Protein AF-A0A9W4X1B1-F1 (afdb_monomer_lite)

Structure (mmCIF, N/CA/C/O backbone):
data_AF-A0A9W4X1B1-F1
#
_entry.id   AF-A0A9W4X1B1-F1
#
loop_
_atom_site.group_PDB
_atom_site.id
_atom_site.type_symbol
_atom_site.label_atom_id
_atom_site.label_alt_id
_atom_site.label_comp_id
_atom_site.label_asym_id
_atom_site.label_entity_id
_atom_site.label_seq_id
_atom_site.pdbx_PDB_ins_code
_atom_site.Cartn_x
_atom_site.Cartn_y
_atom_site.Cartn_z
_atom_site.occupancy
_atom_site.B_iso_or_equiv
_atom_site.auth_seq_id
_atom_site.auth_comp_id
_atom_site.auth_asym_id
_atom_site.auth_atom_id
_atom_site.pdbx_PDB_model_num
ATOM 1 N N . MET A 1 1 ? 5.875 -5.565 -53.664 1.00 72.62 1 MET A N 1
ATOM 2 C CA . MET A 1 1 ? 5.240 -4.827 -52.552 1.00 72.62 1 MET A CA 1
ATOM 3 C C . MET A 1 1 ? 5.966 -3.497 -52.429 1.00 72.62 1 MET A C 1
ATOM 5 O O . MET A 1 1 ? 7.187 -3.523 -52.483 1.00 72.62 1 MET A O 1
ATOM 9 N N . ILE A 1 2 ? 5.260 -2.368 -52.354 1.00 81.50 2 ILE A N 1
ATOM 10 C CA . ILE A 1 2 ? 5.869 -1.062 -52.045 1.00 81.50 2 ILE A CA 1
ATOM 11 C C . ILE A 1 2 ? 5.576 -0.807 -50.566 1.00 81.50 2 ILE A C 1
ATOM 13 O O . ILE A 1 2 ? 4.412 -0.842 -50.177 1.00 81.50 2 ILE A O 1
ATOM 17 N N . LEU A 1 3 ? 6.620 -0.634 -49.756 1.00 83.94 3 LEU A N 1
ATOM 18 C CA . LEU A 1 3 ? 6.541 -0.460 -48.304 1.00 83.94 3 LEU A CA 1
ATOM 19 C C . LEU A 1 3 ? 7.284 0.808 -47.881 1.00 83.94 3 LEU A C 1
ATOM 21 O O . LEU A 1 3 ? 8.159 1.292 -48.600 1.00 83.94 3 LEU A O 1
ATOM 25 N N . GLU A 1 4 ? 6.938 1.324 -46.705 1.00 87.19 4 GLU A N 1
ATOM 26 C CA . GLU A 1 4 ? 7.643 2.437 -46.072 1.00 87.19 4 GLU A CA 1
ATOM 27 C C . GLU A 1 4 ? 9.099 2.061 -45.746 1.00 87.19 4 GLU A C 1
ATOM 29 O O . GLU A 1 4 ? 9.393 0.944 -45.317 1.00 87.19 4 GLU A O 1
ATOM 34 N N . TYR A 1 5 ? 10.026 2.999 -45.958 1.00 89.62 5 TYR A N 1
ATOM 35 C CA . TYR A 1 5 ? 11.448 2.788 -45.697 1.00 89.62 5 TYR A CA 1
ATOM 36 C C . TYR A 1 5 ? 11.794 3.047 -44.223 1.00 89.62 5 TYR A C 1
ATOM 38 O O . TYR A 1 5 ? 11.669 4.168 -43.731 1.00 89.62 5 TYR A O 1
ATOM 46 N N . ALA A 1 6 ? 12.291 2.030 -43.518 1.00 92.94 6 ALA A N 1
ATOM 47 C CA . ALA A 1 6 ? 12.756 2.141 -42.136 1.00 92.94 6 ALA A CA 1
ATOM 48 C C . ALA A 1 6 ? 14.198 2.678 -42.065 1.00 92.94 6 ALA A C 1
ATOM 50 O O . ALA A 1 6 ? 15.159 1.957 -42.332 1.00 92.94 6 ALA A O 1
ATOM 51 N N . ASN A 1 7 ? 14.365 3.952 -41.696 1.00 91.75 7 ASN A N 1
ATOM 52 C CA . ASN A 1 7 ? 15.664 4.635 -41.745 1.00 91.75 7 ASN A CA 1
ATOM 53 C C . ASN A 1 7 ? 16.690 4.163 -40.698 1.00 91.75 7 ASN A C 1
ATOM 55 O O . ASN A 1 7 ? 17.876 4.446 -40.852 1.00 91.75 7 ASN A O 1
ATOM 59 N N . GLY A 1 8 ? 16.257 3.450 -39.658 1.00 91.38 8 GLY A N 1
ATOM 60 C CA . GLY A 1 8 ? 17.118 2.865 -38.632 1.00 91.38 8 GLY A CA 1
ATOM 61 C C . GLY A 1 8 ? 17.472 1.393 -38.868 1.00 91.38 8 GLY A C 1
ATOM 62 O O . GLY A 1 8 ? 18.154 0.809 -38.029 1.00 91.38 8 GLY A O 1
ATOM 63 N N . GLY A 1 9 ? 17.036 0.791 -39.982 1.00 95.00 9 GLY A N 1
ATOM 64 C CA . GLY A 1 9 ? 17.268 -0.626 -40.271 1.00 95.00 9 GLY A CA 1
ATOM 65 C C . GLY A 1 9 ? 16.485 -1.553 -39.336 1.00 95.00 9 GLY A C 1
ATOM 66 O O . GLY A 1 9 ? 15.384 -1.214 -38.903 1.00 95.00 9 GLY A O 1
ATOM 67 N N . ASN A 1 10 ? 17.036 -2.733 -39.039 1.00 96.25 10 ASN A N 1
ATOM 68 C CA . ASN A 1 10 ? 16.438 -3.667 -38.083 1.00 96.25 10 ASN A CA 1
ATOM 69 C C . ASN A 1 10 ? 16.971 -3.451 -36.655 1.00 96.25 10 ASN A C 1
ATOM 71 O O . ASN A 1 10 ? 18.062 -2.915 -36.448 1.00 96.25 10 ASN A O 1
ATOM 75 N N . LEU A 1 11 ? 16.203 -3.902 -35.664 1.00 96.31 11 LEU A N 1
ATOM 76 C CA . LEU A 1 11 ? 16.493 -3.708 -34.248 1.00 96.31 11 LEU A CA 1
ATOM 77 C C . LEU A 1 11 ? 17.808 -4.373 -33.818 1.00 96.31 11 LEU A C 1
ATOM 79 O O . LEU A 1 11 ? 18.523 -3.791 -33.005 1.00 96.31 11 LEU A O 1
ATOM 83 N N . ARG A 1 12 ? 18.158 -5.546 -34.368 1.00 95.44 12 ARG A N 1
ATOM 84 C CA . ARG A 1 12 ? 19.410 -6.251 -34.027 1.00 95.44 12 ARG A CA 1
ATOM 85 C C . ARG A 1 12 ? 20.625 -5.381 -34.334 1.00 95.44 12 ARG A C 1
ATOM 87 O O . ARG A 1 12 ? 21.479 -5.184 -33.471 1.00 95.44 12 ARG A O 1
ATOM 94 N N . ASP A 1 13 ? 20.686 -4.848 -35.548 1.00 95.00 13 ASP A N 1
ATOM 95 C CA . ASP A 1 13 ? 21.806 -4.016 -35.991 1.00 95.00 13 ASP A CA 1
ATOM 96 C C . ASP A 1 13 ? 21.780 -2.643 -35.305 1.00 95.00 13 ASP A C 1
ATOM 98 O O . ASP A 1 13 ? 22.828 -2.100 -34.943 1.00 95.00 13 ASP A O 1
ATOM 102 N N . TYR A 1 14 ? 20.581 -2.105 -35.059 1.00 94.81 14 TYR A N 1
ATOM 103 C CA . TYR A 1 14 ? 20.402 -0.846 -34.343 1.00 94.81 14 TYR A CA 1
ATOM 104 C C . TYR A 1 14 ? 20.940 -0.913 -32.907 1.00 94.81 14 TYR A C 1
ATOM 106 O O . TYR A 1 14 ? 21.680 -0.016 -32.502 1.00 94.81 14 TYR A O 1
ATOM 114 N N . LEU A 1 15 ? 20.611 -1.974 -32.159 1.00 92.50 15 LEU A N 1
ATOM 115 C CA . LEU A 1 15 ? 21.108 -2.208 -30.797 1.00 92.50 15 LEU A CA 1
ATOM 116 C C . LEU A 1 15 ? 22.596 -2.586 -30.785 1.00 92.50 15 LEU A C 1
ATOM 118 O O . LEU A 1 15 ? 23.334 -2.140 -29.911 1.00 92.50 15 LEU A O 1
ATOM 122 N N . GLY A 1 16 ? 23.065 -3.350 -31.778 1.00 89.25 16 GLY A N 1
ATOM 123 C CA . GLY A 1 16 ? 24.478 -3.724 -31.909 1.00 89.25 16 GLY A CA 1
ATOM 124 C C . GLY A 1 16 ? 25.413 -2.537 -32.181 1.00 89.25 16 GLY A C 1
ATOM 125 O O . GLY A 1 16 ? 26.617 -2.604 -31.915 1.00 89.25 16 GLY A O 1
ATOM 126 N N . ASN A 1 17 ? 24.880 -1.416 -32.674 1.00 89.81 17 ASN A N 1
ATOM 127 C CA . ASN A 1 17 ? 25.643 -0.188 -32.830 1.00 89.81 17 ASN A CA 1
ATOM 128 C C . ASN A 1 17 ? 25.866 0.491 -31.469 1.00 89.81 17 ASN A C 1
ATOM 130 O O . ASN A 1 17 ? 24.971 1.129 -30.913 1.00 89.81 17 ASN A O 1
ATOM 134 N N . LYS A 1 18 ? 27.110 0.434 -30.971 1.00 81.06 18 LYS A N 1
ATOM 135 C CA . LYS A 1 18 ? 27.507 1.016 -29.676 1.00 81.06 18 LYS A CA 1
ATOM 136 C C . LYS A 1 18 ? 27.082 2.477 -29.496 1.00 81.06 18 LYS A C 1
ATOM 138 O O . LYS A 1 18 ? 26.705 2.850 -28.392 1.00 81.06 18 LYS A O 1
ATOM 143 N N . ARG A 1 19 ? 27.134 3.307 -30.545 1.00 82.25 19 ARG A N 1
ATOM 144 C CA . ARG A 1 19 ? 26.735 4.724 -30.442 1.00 82.25 19 ARG A CA 1
ATOM 145 C C . ARG A 1 19 ? 25.234 4.862 -30.210 1.00 82.25 19 ARG A C 1
ATOM 147 O O . ARG A 1 19 ? 24.832 5.648 -29.359 1.00 82.25 19 ARG A O 1
ATOM 154 N N . ASN A 1 20 ? 24.436 4.071 -30.923 1.00 82.38 20 ASN A N 1
ATOM 155 C CA . ASN A 1 20 ? 22.987 4.065 -30.765 1.00 82.38 20 ASN A CA 1
ATOM 156 C C . ASN A 1 20 ? 22.614 3.556 -29.371 1.00 82.38 20 ASN A C 1
ATOM 158 O O . ASN A 1 20 ? 21.921 4.253 -28.638 1.00 82.38 20 ASN A O 1
ATOM 162 N N . PHE A 1 21 ? 23.133 2.397 -28.958 1.00 85.88 21 PHE A N 1
ATOM 163 C CA . PHE A 1 21 ? 22.742 1.800 -27.681 1.00 85.88 21 PHE A CA 1
ATOM 164 C C . PHE A 1 21 ? 23.152 2.635 -26.462 1.00 85.88 21 PHE A C 1
ATOM 166 O O . PHE A 1 21 ? 22.337 2.822 -25.565 1.00 85.88 21 PHE A O 1
ATOM 173 N N . ILE A 1 22 ? 24.367 3.203 -26.445 1.00 83.81 22 ILE A N 1
ATOM 174 C CA . ILE A 1 22 ? 24.822 4.085 -25.350 1.00 83.81 22 ILE A CA 1
ATOM 175 C C . ILE A 1 22 ? 23.933 5.333 -25.229 1.00 83.81 22 ILE A C 1
ATOM 177 O O . ILE A 1 22 ? 23.775 5.874 -24.136 1.00 83.81 22 ILE A O 1
ATOM 181 N N . SER A 1 23 ? 23.333 5.789 -26.333 1.00 85.25 23 SER A N 1
ATOM 182 C CA . SER A 1 23 ? 22.433 6.946 -26.318 1.00 85.25 23 SER A CA 1
ATOM 183 C C . SER A 1 23 ? 21.030 6.638 -25.774 1.00 85.25 23 SER A C 1
ATOM 185 O O . SER A 1 23 ? 20.345 7.563 -25.336 1.00 85.25 23 SER A O 1
ATOM 187 N N . LEU A 1 24 ? 20.607 5.366 -25.753 1.00 86.50 24 LEU A N 1
ATOM 188 C CA . LEU A 1 24 ? 19.269 4.970 -25.307 1.00 86.50 24 LEU A CA 1
ATOM 189 C C . LEU A 1 24 ? 19.134 5.064 -23.784 1.00 86.50 24 LEU A C 1
ATOM 191 O O . LEU A 1 24 ? 19.767 4.317 -23.036 1.00 86.50 24 LEU A O 1
ATOM 195 N N . GLN A 1 25 ? 18.229 5.930 -23.329 1.00 82.81 25 GLN A N 1
ATOM 196 C CA . GLN A 1 25 ? 17.823 5.994 -21.927 1.00 82.81 25 GLN A CA 1
ATOM 197 C C . GLN A 1 25 ? 16.716 4.969 -21.636 1.00 82.81 25 GLN A C 1
ATOM 199 O O . GLN A 1 25 ? 16.069 4.448 -22.548 1.00 82.81 25 GLN A O 1
ATOM 204 N N . TRP A 1 26 ? 16.429 4.706 -20.357 1.00 76.50 26 TRP A N 1
ATOM 205 C CA . TRP A 1 26 ? 15.359 3.775 -19.962 1.00 76.50 26 TRP A CA 1
ATOM 206 C C . TRP A 1 26 ? 13.991 4.137 -20.550 1.00 76.50 26 TRP A C 1
ATOM 208 O O . TRP A 1 26 ? 13.292 3.256 -21.044 1.00 76.50 26 TRP A O 1
ATOM 218 N N . LYS A 1 27 ? 13.646 5.429 -20.608 1.00 76.00 27 LYS A N 1
ATOM 219 C CA . LYS A 1 27 ? 12.420 5.901 -21.274 1.00 76.00 27 LYS A CA 1
ATOM 220 C C . LYS A 1 27 ? 12.345 5.506 -22.756 1.00 76.00 27 LYS A C 1
ATOM 222 O O . LYS A 1 27 ? 11.264 5.210 -23.258 1.00 76.00 27 LYS A O 1
ATOM 227 N N . ASP A 1 28 ? 13.481 5.474 -23.456 1.00 83.31 28 ASP A N 1
ATOM 228 C CA . ASP A 1 28 ? 13.539 5.088 -24.867 1.00 83.31 28 ASP A CA 1
ATOM 229 C C . ASP A 1 28 ? 13.359 3.576 -25.013 1.00 83.31 28 ASP A C 1
ATOM 231 O O . ASP A 1 28 ? 12.568 3.137 -25.845 1.00 83.31 28 ASP A O 1
ATOM 235 N N . LYS A 1 29 ? 14.006 2.790 -24.143 1.00 85.44 29 LYS A N 1
ATOM 236 C CA . LYS A 1 29 ? 13.849 1.327 -24.076 1.00 85.44 29 LYS A CA 1
ATOM 237 C C . LYS A 1 29 ? 12.407 0.915 -23.758 1.00 85.44 29 LYS A C 1
ATOM 239 O O . LYS A 1 29 ? 11.872 0.015 -24.400 1.00 85.44 29 LYS A O 1
ATOM 244 N N . ILE A 1 30 ? 11.750 1.610 -22.825 1.00 78.62 30 ILE A N 1
ATOM 245 C CA . ILE A 1 30 ? 10.332 1.395 -22.493 1.00 78.62 30 ILE A CA 1
ATOM 246 C C . ILE A 1 30 ? 9.441 1.738 -23.692 1.00 78.62 30 ILE A C 1
ATOM 248 O O . ILE A 1 30 ? 8.575 0.946 -24.054 1.00 78.62 30 ILE A O 1
ATOM 252 N N . ARG A 1 31 ? 9.674 2.873 -24.366 1.00 85.94 31 ARG A N 1
ATOM 253 C CA . ARG A 1 31 ? 8.933 3.231 -25.589 1.00 85.94 31 ARG A CA 1
ATOM 254 C C . ARG A 1 31 ? 9.092 2.169 -26.680 1.00 85.94 31 ARG A C 1
ATOM 256 O O . ARG A 1 31 ? 8.109 1.784 -27.301 1.00 85.94 31 ARG A O 1
ATOM 263 N N . MET A 1 32 ? 10.310 1.672 -26.885 1.00 91.69 32 MET A N 1
ATOM 264 C CA . MET A 1 32 ? 10.604 0.590 -27.828 1.00 91.69 32 MET A CA 1
ATOM 265 C C . MET A 1 32 ? 9.835 -0.695 -27.479 1.00 91.69 32 MET A C 1
ATOM 267 O O . MET A 1 32 ? 9.212 -1.296 -28.353 1.00 91.69 32 MET A O 1
ATOM 271 N N . ALA A 1 33 ? 9.813 -1.085 -26.202 1.00 87.12 33 ALA A N 1
ATOM 272 C CA . ALA A 1 33 ? 9.029 -2.221 -25.718 1.00 87.12 33 ALA A CA 1
ATOM 273 C C . ALA A 1 33 ? 7.519 -2.047 -25.972 1.00 87.12 33 ALA A C 1
ATOM 275 O O . ALA A 1 33 ? 6.853 -2.976 -26.442 1.00 87.12 33 ALA A O 1
ATOM 276 N N . LEU A 1 34 ? 6.985 -0.851 -25.699 1.00 80.38 34 LEU A N 1
ATOM 277 C CA . LEU A 1 34 ? 5.576 -0.515 -25.924 1.00 80.38 34 LEU A CA 1
ATOM 278 C C . LEU A 1 34 ? 5.191 -0.589 -27.403 1.00 80.38 34 LEU A C 1
ATOM 280 O O . LEU A 1 34 ? 4.101 -1.064 -27.719 1.00 80.38 34 LEU A O 1
ATOM 284 N N . ASP A 1 35 ? 6.078 -0.172 -28.305 1.00 92.88 35 ASP A N 1
ATOM 285 C CA . ASP A 1 35 ? 5.833 -0.203 -29.748 1.00 92.88 35 ASP A CA 1
ATOM 286 C C . ASP A 1 35 ? 5.668 -1.634 -30.272 1.00 92.88 35 ASP A C 1
ATOM 288 O O . ASP A 1 35 ? 4.675 -1.938 -30.940 1.00 92.88 35 ASP A O 1
ATOM 292 N N . ILE A 1 36 ? 6.584 -2.538 -29.903 1.00 94.25 36 ILE A N 1
ATOM 293 C CA . ILE A 1 36 ? 6.490 -3.955 -30.289 1.00 94.25 36 ILE A CA 1
ATOM 294 C C . ILE A 1 36 ? 5.247 -4.591 -29.660 1.00 94.25 36 ILE A C 1
ATOM 296 O O . ILE A 1 36 ? 4.491 -5.279 -30.344 1.00 94.25 36 ILE A O 1
ATOM 300 N N . THR A 1 37 ? 4.997 -4.330 -28.374 1.00 89.25 37 THR A N 1
ATOM 301 C CA . THR A 1 37 ? 3.844 -4.896 -27.656 1.00 89.25 37 THR A CA 1
ATOM 302 C C . THR A 1 37 ? 2.523 -4.447 -28.280 1.00 89.25 37 THR A C 1
ATOM 304 O O . THR A 1 37 ? 1.630 -5.265 -28.494 1.00 89.25 37 THR A O 1
ATOM 307 N N . SER A 1 38 ? 2.410 -3.167 -28.643 1.00 87.94 38 SER A N 1
ATOM 308 C CA . SER A 1 38 ? 1.214 -2.612 -29.290 1.00 87.94 38 SER A CA 1
ATOM 309 C C . SER A 1 38 ? 1.000 -3.194 -30.687 1.00 87.94 38 SER A C 1
ATOM 311 O O . SER A 1 38 ? -0.123 -3.565 -31.035 1.00 87.94 38 SER A O 1
ATOM 313 N N . GLY A 1 39 ? 2.073 -3.329 -31.476 1.00 94.00 39 GLY A N 1
ATOM 314 C CA . GLY A 1 39 ? 2.021 -3.979 -32.786 1.00 94.00 39 GLY A CA 1
ATOM 315 C C . GLY A 1 39 ? 1.579 -5.440 -32.689 1.00 94.00 39 GLY A C 1
ATOM 316 O O . GLY A 1 39 ? 0.708 -5.877 -33.441 1.00 94.00 39 GLY A O 1
ATOM 317 N N . LEU A 1 40 ? 2.115 -6.183 -31.717 1.00 95.06 40 LEU A N 1
ATOM 318 C CA . LEU A 1 40 ? 1.763 -7.586 -31.520 1.00 95.06 40 LEU A CA 1
ATOM 319 C C . LEU A 1 40 ? 0.321 -7.744 -31.027 1.00 95.06 40 LEU A C 1
ATOM 321 O O . LEU A 1 40 ? -0.412 -8.599 -31.520 1.00 95.06 40 LEU A O 1
ATOM 325 N N . MET A 1 41 ? -0.115 -6.876 -30.111 1.00 91.31 41 MET A N 1
ATOM 326 C CA . MET A 1 41 ? -1.498 -6.824 -29.640 1.00 91.31 41 MET A CA 1
ATOM 327 C C . MET A 1 41 ? -2.477 -6.573 -30.795 1.00 91.31 41 MET A C 1
ATOM 329 O O . MET A 1 41 ? -3.538 -7.196 -30.834 1.00 91.31 41 MET A O 1
ATOM 333 N N . CYS A 1 42 ? -2.115 -5.713 -31.752 1.00 93.19 42 CYS A N 1
ATOM 334 C CA . CYS A 1 42 ? -2.901 -5.475 -32.963 1.00 93.19 42 CYS A CA 1
ATOM 335 C C . CYS A 1 42 ? -3.075 -6.764 -33.788 1.00 93.19 42 CYS A C 1
ATOM 337 O O . CYS A 1 42 ? -4.206 -7.158 -34.069 1.00 93.19 42 CYS A O 1
ATOM 339 N N . LEU A 1 43 ? -1.983 -7.484 -34.078 1.00 92.94 43 LEU A N 1
ATOM 340 C CA . LEU A 1 43 ? -2.038 -8.773 -34.785 1.00 92.94 43 LEU A CA 1
ATOM 341 C C . LEU A 1 43 ? -2.900 -9.798 -34.034 1.00 92.94 43 LEU A C 1
ATOM 343 O O . LEU A 1 43 ? -3.778 -10.449 -34.607 1.00 92.94 43 LEU A O 1
ATOM 347 N N . HIS A 1 44 ? -2.682 -9.921 -32.724 1.00 92.56 44 HIS A N 1
ATOM 348 C CA . HIS A 1 44 ? -3.377 -10.900 -31.893 1.00 92.56 44 HIS A CA 1
ATOM 349 C C . HIS A 1 44 ? -4.873 -10.606 -31.771 1.00 92.56 44 HIS A C 1
ATOM 351 O O . HIS A 1 44 ? -5.661 -11.555 -31.695 1.00 92.56 44 HIS A O 1
ATOM 357 N N . LYS A 1 45 ? -5.288 -9.335 -31.781 1.00 93.12 45 LYS A N 1
ATOM 358 C CA . LYS A 1 45 ? -6.705 -8.939 -31.776 1.00 93.12 45 LYS A CA 1
ATOM 359 C C . LYS A 1 45 ? -7.458 -9.511 -32.980 1.00 93.12 45 LYS A C 1
ATOM 361 O O . LYS A 1 45 ? -8.565 -10.016 -32.809 1.00 93.12 45 LYS A O 1
ATOM 366 N N . ASP A 1 46 ? -6.810 -9.556 -34.141 1.00 92.44 46 ASP A N 1
ATOM 367 C CA . ASP A 1 46 ? -7.368 -10.120 -35.377 1.00 92.44 46 ASP A CA 1
ATOM 368 C C . ASP A 1 46 ? -7.091 -11.627 -35.537 1.00 92.44 46 ASP A C 1
ATOM 370 O O . ASP A 1 46 ? -7.280 -12.205 -36.610 1.00 92.44 46 ASP A O 1
ATOM 374 N N . ASN A 1 47 ? -6.669 -12.294 -34.454 1.00 91.38 47 ASN A N 1
ATOM 375 C CA . ASN A 1 47 ? -6.299 -13.712 -34.425 1.00 91.38 47 ASN A CA 1
ATOM 376 C C . ASN A 1 47 ? -5.201 -14.077 -35.436 1.00 91.38 47 ASN A C 1
ATOM 378 O O . ASN A 1 47 ? -5.183 -15.197 -35.951 1.00 91.38 47 ASN A O 1
ATOM 382 N N . ILE A 1 48 ? -4.279 -13.149 -35.692 1.00 91.81 48 ILE A N 1
ATOM 383 C CA . ILE A 1 48 ? -3.070 -13.369 -36.484 1.00 91.81 48 ILE A CA 1
ATOM 384 C C . ILE A 1 48 ? -1.916 -13.666 -35.523 1.00 91.81 48 ILE A C 1
ATOM 386 O O . ILE A 1 48 ? -1.728 -12.956 -34.537 1.00 91.81 48 ILE A O 1
ATOM 390 N N . ILE A 1 49 ? -1.155 -14.720 -35.807 1.00 91.00 49 ILE A N 1
ATOM 391 C CA . ILE A 1 49 ? 0.079 -15.079 -35.094 1.00 91.00 49 ILE A CA 1
ATOM 392 C C . ILE A 1 49 ? 1.249 -14.770 -36.027 1.00 91.00 49 ILE A C 1
ATOM 394 O O . ILE A 1 49 ? 1.197 -15.174 -37.192 1.00 91.00 49 ILE A O 1
ATOM 398 N N . HIS A 1 50 ? 2.285 -14.095 -35.528 1.00 92.69 50 HIS A N 1
ATOM 399 C CA . HIS A 1 50 ? 3.464 -13.700 -36.303 1.00 92.69 50 HIS A CA 1
ATOM 400 C C . HIS A 1 50 ? 4.368 -14.892 -36.637 1.00 92.69 50 HIS A C 1
ATOM 402 O O . HIS A 1 50 ? 4.804 -15.068 -37.772 1.00 92.69 50 HIS A O 1
ATOM 408 N N . ARG A 1 51 ? 4.625 -15.750 -35.642 1.00 90.06 51 ARG A N 1
ATOM 409 C CA . ARG A 1 51 ? 5.412 -16.993 -35.711 1.00 90.06 51 ARG A CA 1
ATOM 410 C C . ARG A 1 51 ? 6.915 -16.823 -35.940 1.00 90.06 51 ARG A C 1
ATOM 412 O O . ARG A 1 51 ? 7.636 -17.751 -35.591 1.00 90.06 51 ARG A O 1
ATOM 419 N N . ASP A 1 52 ? 7.386 -15.698 -36.466 1.00 90.56 52 ASP A N 1
ATOM 420 C CA . ASP A 1 52 ? 8.822 -15.427 -36.678 1.00 90.56 52 ASP A CA 1
ATOM 421 C C . ASP A 1 52 ? 9.262 -14.081 -36.086 1.00 90.56 52 ASP A C 1
ATOM 423 O O . ASP A 1 52 ? 9.872 -13.232 -36.732 1.00 90.56 52 ASP A O 1
ATOM 427 N N . LEU A 1 53 ? 8.813 -13.815 -34.860 1.00 94.19 53 LEU A N 1
ATOM 428 C CA . LEU A 1 53 ? 9.068 -12.544 -34.197 1.00 94.19 53 LEU A CA 1
ATOM 429 C C . LEU A 1 53 ? 10.487 -12.557 -33.605 1.00 94.19 53 LEU A C 1
ATOM 431 O O . LEU A 1 53 ? 10.780 -13.319 -32.692 1.00 94.19 53 LEU A O 1
ATOM 435 N N . HIS A 1 54 ? 11.384 -11.722 -34.122 1.00 95.12 54 HIS A N 1
ATOM 436 C CA . HIS A 1 54 ? 12.759 -11.589 -33.625 1.00 95.12 54 HIS A CA 1
ATOM 437 C C . HIS A 1 54 ? 13.356 -10.242 -34.036 1.00 95.12 54 HIS A C 1
ATOM 439 O O . HIS A 1 54 ? 12.820 -9.569 -34.916 1.00 95.12 54 HIS A O 1
ATOM 445 N N . SER A 1 55 ? 14.494 -9.831 -33.471 1.00 96.19 55 SER A N 1
ATOM 446 C CA . SER A 1 55 ? 14.998 -8.457 -33.663 1.00 96.19 55 SER A CA 1
ATOM 447 C C . SER A 1 55 ? 15.403 -8.101 -35.089 1.00 96.19 55 SER A C 1
ATOM 449 O O . SER A 1 55 ? 15.387 -6.925 -35.440 1.00 96.19 55 SER A O 1
ATOM 451 N N . LYS A 1 56 ? 15.675 -9.077 -35.963 1.00 95.75 56 LYS A N 1
ATOM 452 C CA . LYS A 1 56 ? 15.845 -8.793 -37.401 1.00 95.75 56 LYS A CA 1
ATOM 453 C C . LYS A 1 56 ? 14.541 -8.466 -38.148 1.00 95.75 56 LYS A C 1
ATOM 455 O O . LYS A 1 56 ? 14.609 -7.830 -39.192 1.00 95.75 56 LYS A O 1
ATOM 460 N N . ASN A 1 57 ? 13.389 -8.830 -37.583 1.00 96.44 57 ASN A N 1
ATOM 461 C CA . ASN A 1 57 ? 12.049 -8.574 -38.126 1.00 96.44 57 ASN A CA 1
ATOM 462 C C . ASN A 1 57 ? 11.358 -7.401 -37.412 1.00 96.44 57 ASN A C 1
ATOM 464 O O . ASN A 1 57 ? 10.196 -7.105 -37.668 1.00 96.44 57 ASN A O 1
ATOM 468 N N . ILE A 1 58 ? 12.070 -6.704 -36.523 1.00 97.50 58 ILE A N 1
ATOM 469 C CA . ILE A 1 58 ? 11.621 -5.436 -35.956 1.00 97.50 58 ILE A CA 1
ATOM 470 C C . ILE A 1 58 ? 12.384 -4.322 -36.658 1.00 97.50 58 ILE A C 1
ATOM 472 O O . ILE A 1 58 ? 13.611 -4.286 -36.604 1.00 97.50 58 ILE A O 1
ATOM 476 N N . LEU A 1 59 ? 11.667 -3.420 -37.316 1.00 96.94 59 LEU A N 1
ATOM 477 C CA . LEU A 1 59 ? 12.246 -2.279 -38.011 1.00 96.94 59 LEU A CA 1
ATOM 478 C C . LEU A 1 59 ? 12.246 -1.041 -37.121 1.00 96.94 59 LEU A C 1
ATOM 480 O O . LEU A 1 59 ? 11.320 -0.823 -36.340 1.00 96.94 59 LEU A O 1
ATOM 484 N N . VAL A 1 60 ? 13.282 -0.221 -37.269 1.00 95.69 60 VAL A N 1
ATOM 485 C CA . VAL A 1 60 ? 13.436 1.051 -36.566 1.00 95.69 60 VAL A CA 1
ATOM 486 C C . VAL A 1 60 ? 13.194 2.188 -37.554 1.00 95.69 60 VAL A C 1
ATOM 488 O O . VAL A 1 60 ? 13.911 2.320 -38.547 1.00 95.69 60 VAL A O 1
ATOM 491 N N . HIS A 1 61 ? 12.205 3.033 -37.280 1.00 92.81 61 HIS A N 1
ATOM 492 C CA . HIS A 1 61 ? 11.923 4.223 -38.079 1.00 92.81 61 HIS A CA 1
ATOM 493 C C . HIS A 1 61 ? 11.698 5.423 -37.156 1.00 92.81 61 HIS A C 1
ATOM 495 O O . HIS A 1 61 ? 10.788 5.408 -36.333 1.00 92.81 61 HIS A O 1
ATOM 501 N N . ASN A 1 62 ? 12.539 6.459 -37.252 1.00 88.44 62 ASN A N 1
ATOM 502 C CA . ASN A 1 62 ? 12.448 7.669 -36.414 1.00 88.44 62 ASN A CA 1
ATOM 503 C C . ASN A 1 62 ? 12.293 7.370 -34.903 1.00 88.44 62 ASN A C 1
ATOM 505 O O . ASN A 1 62 ? 11.443 7.946 -34.226 1.00 88.44 62 ASN A O 1
ATOM 509 N N . ASN A 1 63 ? 13.107 6.448 -34.369 1.00 83.25 63 ASN A N 1
ATOM 510 C CA . ASN A 1 63 ? 13.074 5.980 -32.970 1.00 83.25 63 ASN A CA 1
ATOM 511 C C . ASN A 1 63 ? 11.761 5.295 -32.529 1.00 83.25 63 ASN A C 1
ATOM 513 O O . ASN A 1 63 ? 11.497 5.176 -31.326 1.00 83.25 63 ASN A O 1
ATOM 517 N N . ARG A 1 64 ? 10.950 4.845 -33.491 1.00 91.06 64 ARG A N 1
ATOM 518 C CA . ARG A 1 64 ? 9.771 3.992 -33.300 1.00 91.06 64 ARG A CA 1
ATOM 519 C C . ARG A 1 64 ? 10.075 2.591 -33.809 1.00 91.06 64 ARG A C 1
ATOM 521 O O . ARG A 1 64 ? 10.824 2.444 -34.780 1.00 91.06 64 ARG A O 1
ATOM 528 N N . LEU A 1 65 ? 9.496 1.582 -33.164 1.00 95.50 65 LEU A N 1
ATOM 529 C CA . LEU A 1 65 ? 9.628 0.192 -33.602 1.00 95.50 65 LEU A CA 1
ATOM 530 C C . LEU A 1 65 ? 8.377 -0.288 -34.334 1.00 95.50 65 LEU A C 1
ATOM 532 O O . LEU A 1 65 ? 7.253 0.029 -33.953 1.00 95.50 65 LEU A O 1
ATOM 536 N N . MET A 1 66 ? 8.581 -1.069 -35.390 1.00 94.12 66 MET A N 1
ATOM 537 C CA . MET A 1 66 ? 7.510 -1.641 -36.201 1.00 94.12 66 MET A CA 1
ATOM 538 C C . MET A 1 66 ? 7.775 -3.126 -36.419 1.00 94.12 66 MET A C 1
ATOM 540 O O . MET A 1 66 ? 8.894 -3.517 -36.746 1.00 94.12 66 MET A O 1
ATOM 544 N N . ILE A 1 67 ? 6.744 -3.953 -36.251 1.00 95.81 67 ILE A N 1
ATOM 545 C CA . ILE A 1 67 ? 6.812 -5.371 -36.610 1.00 95.81 67 ILE A CA 1
ATOM 546 C C . ILE A 1 67 ? 6.765 -5.479 -38.136 1.00 95.81 67 ILE A C 1
ATOM 548 O O . ILE A 1 67 ? 5.885 -4.896 -38.774 1.00 95.81 67 ILE A O 1
ATOM 552 N N . ALA A 1 68 ? 7.709 -6.214 -38.710 1.00 91.94 68 ALA A N 1
ATOM 553 C CA . ALA A 1 68 ? 7.826 -6.464 -40.138 1.00 91.94 68 ALA A CA 1
ATOM 554 C C . ALA A 1 68 ? 7.942 -7.966 -40.422 1.00 91.94 68 ALA A C 1
ATOM 556 O O . ALA A 1 68 ? 8.028 -8.775 -39.511 1.00 91.94 68 ALA A O 1
ATOM 557 N N . ASP A 1 69 ? 7.956 -8.307 -41.711 1.00 84.69 69 ASP A N 1
ATOM 558 C CA . ASP A 1 69 ? 8.030 -9.678 -42.223 1.00 84.69 69 ASP A CA 1
ATOM 559 C C . ASP A 1 69 ? 6.894 -10.601 -41.746 1.00 84.69 69 ASP A C 1
ATOM 561 O O . ASP A 1 69 ? 7.051 -11.524 -40.951 1.00 84.69 69 ASP A O 1
ATOM 565 N N . LEU A 1 70 ? 5.710 -10.373 -42.318 1.00 83.69 70 LEU A N 1
ATOM 566 C CA . LEU A 1 70 ? 4.533 -11.211 -42.093 1.00 83.69 70 LEU A CA 1
ATOM 567 C C . LEU A 1 70 ? 4.521 -12.480 -42.970 1.00 83.69 70 LEU A C 1
ATOM 569 O O . LEU A 1 70 ? 3.464 -13.091 -43.128 1.00 83.69 70 LEU A O 1
ATOM 573 N N . GLY A 1 71 ? 5.653 -12.880 -43.565 1.00 77.88 71 GLY A N 1
ATOM 574 C CA . GLY A 1 71 ? 5.723 -14.012 -44.498 1.00 77.88 71 GLY A CA 1
ATOM 575 C C . GLY A 1 71 ? 5.347 -15.360 -43.872 1.00 77.88 71 GLY A C 1
ATOM 576 O O . GLY A 1 71 ? 4.814 -16.237 -44.554 1.00 77.88 71 GLY A O 1
ATOM 577 N N . LEU A 1 72 ? 5.566 -15.510 -42.563 1.00 73.81 72 LEU A N 1
ATOM 578 C CA . LEU A 1 72 ? 5.201 -16.704 -41.791 1.00 73.81 72 LEU A CA 1
ATOM 579 C C . LEU A 1 72 ? 3.925 -16.528 -40.951 1.00 73.81 72 LEU A C 1
ATOM 581 O O . LEU A 1 72 ? 3.457 -17.505 -40.339 1.00 73.81 72 LEU A O 1
ATOM 585 N N . SER A 1 73 ? 3.338 -15.328 -40.975 1.00 81.12 73 SER A N 1
ATOM 586 C CA . SER A 1 73 ? 2.137 -14.985 -40.223 1.00 81.12 73 SER A CA 1
ATOM 587 C C . SER A 1 73 ? 0.918 -15.746 -40.733 1.00 81.12 73 SER A C 1
ATOM 589 O O . SER A 1 73 ? 0.731 -15.925 -41.937 1.00 81.12 73 SER A O 1
ATOM 591 N N . LYS A 1 74 ? 0.060 -16.197 -39.815 1.00 81.56 74 LYS A N 1
ATOM 592 C CA . LYS A 1 74 ? -1.175 -16.923 -40.156 1.00 81.56 74 LYS A CA 1
ATOM 593 C C . LYS A 1 74 ? -2.317 -16.572 -39.220 1.00 81.56 74 LYS A C 1
ATOM 595 O O . LYS A 1 74 ? -2.096 -16.322 -38.034 1.00 81.56 74 LYS A O 1
ATOM 600 N N . LYS A 1 75 ? -3.549 -16.640 -39.733 1.00 82.56 75 LYS A N 1
ATOM 601 C CA . LYS A 1 75 ? -4.731 -16.705 -38.869 1.00 82.56 75 LYS A CA 1
ATOM 602 C C . LYS A 1 75 ? -4.719 -18.014 -38.089 1.00 82.56 75 LYS A C 1
ATOM 604 O O . LYS A 1 75 ? -4.407 -19.059 -38.657 1.00 82.56 75 LYS A O 1
ATOM 609 N N . ILE A 1 76 ? -5.117 -17.974 -36.817 1.00 76.62 76 ILE A N 1
ATOM 610 C CA . ILE A 1 76 ? -5.167 -19.154 -35.931 1.00 76.62 76 ILE A CA 1
ATOM 611 C C . ILE A 1 76 ? -5.906 -20.334 -36.587 1.00 76.62 76 ILE A C 1
ATOM 613 O O . ILE A 1 76 ? -5.462 -21.474 -36.495 1.00 76.62 76 ILE A O 1
ATOM 617 N N . THR A 1 77 ? -7.002 -20.062 -37.297 1.00 75.56 77 THR A N 1
ATOM 618 C CA . THR A 1 77 ? -7.849 -21.074 -37.952 1.00 75.56 77 THR A CA 1
ATOM 619 C C . THR A 1 77 ? -7.196 -21.768 -39.153 1.00 75.56 77 THR A C 1
ATOM 621 O O . THR A 1 77 ? -7.697 -22.790 -39.607 1.00 75.56 77 THR A O 1
ATOM 624 N N . GLU A 1 78 ? -6.100 -21.225 -39.684 1.00 76.88 78 GLU A N 1
ATOM 625 C CA . GLU A 1 78 ? -5.407 -21.713 -40.889 1.00 76.88 78 GLU A CA 1
ATOM 626 C C . GLU A 1 78 ? -4.109 -22.475 -40.556 1.00 76.88 78 GLU A C 1
ATOM 628 O O . GLU A 1 78 ? -3.343 -22.868 -41.446 1.00 76.88 78 GLU A O 1
ATOM 633 N N . VAL A 1 79 ? -3.816 -22.677 -39.267 1.00 71.50 79 VAL A N 1
ATOM 634 C CA . VAL A 1 79 ? -2.591 -23.345 -38.821 1.00 71.50 79 VAL A CA 1
ATOM 635 C C . VAL A 1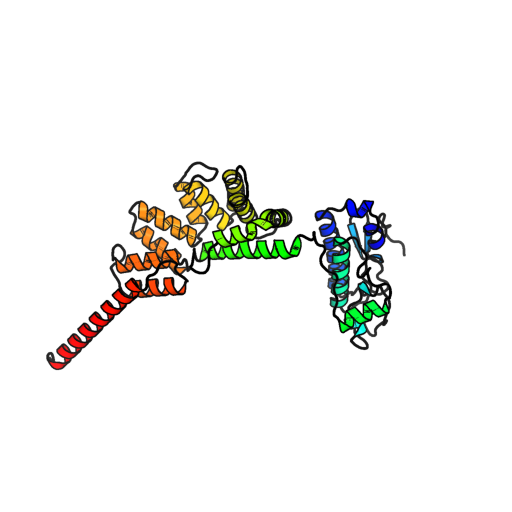 79 ? -2.798 -24.862 -38.821 1.00 71.50 79 VAL A C 1
ATOM 637 O O . VAL A 1 79 ? -3.334 -25.431 -37.878 1.00 71.50 79 VAL A O 1
ATOM 640 N N . THR A 1 80 ? -2.379 -25.527 -39.902 1.00 63.03 80 THR A N 1
ATOM 641 C CA . THR A 1 80 ? -2.624 -26.967 -40.121 1.00 63.03 80 THR A CA 1
ATOM 642 C C . THR A 1 80 ? -1.417 -27.879 -39.860 1.00 63.03 80 THR A C 1
ATOM 644 O O . THR A 1 80 ? -1.615 -29.036 -39.506 1.00 63.03 80 THR A O 1
ATOM 647 N N . THR A 1 81 ? -0.174 -27.390 -39.979 1.00 57.91 81 THR A N 1
ATOM 648 C CA . THR A 1 81 ? 1.072 -28.149 -39.708 1.00 57.91 81 THR A CA 1
ATOM 649 C C . THR A 1 81 ? 2.279 -27.230 -39.463 1.00 57.91 81 THR A C 1
ATOM 651 O O . THR A 1 81 ? 2.302 -26.084 -39.918 1.00 57.91 81 THR A O 1
ATOM 654 N N . THR A 1 82 ? 3.309 -27.743 -38.779 1.00 58.19 82 THR A N 1
ATOM 655 C CA . THR A 1 82 ? 4.530 -27.018 -38.389 1.00 58.19 82 THR A CA 1
ATOM 656 C C . THR A 1 82 ? 5.596 -26.964 -39.489 1.00 58.19 82 THR A C 1
ATOM 658 O O . THR A 1 82 ? 6.084 -27.999 -39.934 1.00 58.19 82 THR A O 1
ATOM 661 N N . SER A 1 83 ? 6.050 -25.763 -39.877 1.00 56.53 83 SER A N 1
ATOM 662 C CA . SER A 1 83 ? 7.404 -25.607 -40.436 1.00 56.53 83 SER A CA 1
ATOM 663 C C . SER A 1 83 ? 8.374 -25.775 -39.269 1.00 56.53 83 SER A C 1
ATOM 665 O O . SER A 1 83 ? 8.394 -24.945 -38.356 1.00 56.53 83 SER A O 1
ATOM 667 N N . LYS A 1 84 ? 9.048 -26.931 -39.199 1.00 57.41 84 LYS A N 1
ATOM 668 C CA . LYS A 1 84 ? 9.627 -27.396 -37.932 1.00 57.41 84 LYS A CA 1
ATOM 669 C C . LYS A 1 84 ? 10.786 -26.538 -37.411 1.00 57.41 84 LYS A C 1
ATOM 671 O O . LYS A 1 84 ? 10.972 -26.552 -36.207 1.00 57.41 84 LYS A O 1
ATOM 676 N N . PHE A 1 85 ? 11.514 -25.763 -38.227 1.00 61.31 85 PHE A N 1
ATOM 677 C CA . PHE A 1 85 ? 12.737 -25.087 -37.740 1.00 61.31 85 PHE A CA 1
ATOM 678 C C . PHE A 1 85 ? 13.107 -23.756 -38.427 1.00 61.31 85 PHE A C 1
ATOM 680 O O . PHE A 1 85 ? 14.274 -23.353 -38.388 1.00 61.31 85 PHE A O 1
ATOM 687 N N . GLU A 1 86 ? 12.154 -23.067 -39.055 1.00 65.31 86 GLU A N 1
ATOM 688 C CA . GLU A 1 86 ? 12.397 -21.735 -39.635 1.00 65.31 86 GLU A CA 1
ATOM 689 C C . GLU A 1 86 ? 12.335 -20.654 -38.548 1.00 65.31 86 GLU A C 1
ATOM 691 O O . GLU A 1 86 ? 11.398 -20.651 -37.746 1.00 65.31 86 GLU A O 1
ATOM 696 N N . GLY A 1 87 ? 13.347 -19.781 -38.523 1.00 78.31 87 GLY A N 1
ATOM 697 C CA . GLY A 1 87 ? 13.493 -18.683 -37.562 1.00 78.31 87 GLY A CA 1
ATOM 698 C C . GLY A 1 87 ? 14.758 -18.766 -36.698 1.00 78.31 87 GLY A C 1
ATOM 699 O O . GLY A 1 87 ? 15.570 -19.695 -36.808 1.00 78.31 87 GLY A O 1
ATOM 700 N N . MET A 1 88 ? 14.925 -17.771 -35.826 1.00 89.56 88 MET A N 1
ATOM 701 C CA . MET A 1 88 ? 16.038 -17.658 -34.873 1.00 89.56 88 MET A CA 1
ATOM 702 C C . MET A 1 88 ? 15.782 -18.490 -33.612 1.00 89.56 88 MET A C 1
ATOM 704 O O . MET A 1 88 ? 14.792 -18.273 -32.916 1.00 89.56 88 MET A O 1
ATOM 708 N N . ALA A 1 89 ? 16.672 -19.440 -33.306 1.00 90.81 89 ALA A N 1
ATOM 709 C CA . ALA A 1 89 ? 16.478 -20.423 -32.233 1.00 90.81 89 ALA A CA 1
ATOM 710 C C . ALA A 1 89 ? 16.259 -19.792 -30.854 1.00 90.81 89 ALA A C 1
ATOM 712 O O . ALA A 1 89 ? 15.512 -20.337 -30.048 1.00 90.81 89 ALA A O 1
ATOM 713 N N . GLU A 1 90 ? 16.876 -18.638 -30.633 1.00 92.75 90 GLU A N 1
ATOM 714 C CA . GLU A 1 90 ? 16.832 -17.830 -29.423 1.00 92.75 90 GLU A CA 1
ATOM 715 C C . GLU A 1 90 ? 15.423 -17.304 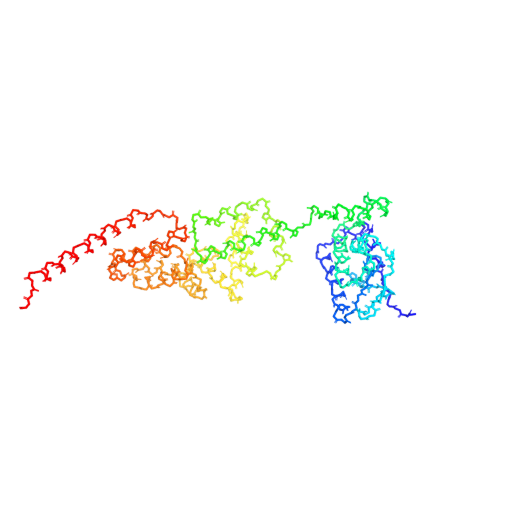-29.115 1.00 92.75 90 GLU A C 1
ATOM 717 O O . GLU A 1 90 ? 15.096 -17.096 -27.953 1.00 92.75 90 GLU A O 1
ATOM 722 N N . TYR A 1 91 ? 14.591 -17.100 -30.143 1.00 93.31 91 TYR A N 1
ATOM 723 C CA . TYR A 1 91 ? 13.243 -16.524 -30.037 1.00 93.31 91 TYR A CA 1
ATOM 724 C C . TYR A 1 91 ? 12.143 -17.568 -30.204 1.00 93.31 91 TYR A C 1
ATOM 726 O O . TYR A 1 91 ? 10.965 -17.245 -30.048 1.00 93.31 91 TYR A O 1
ATOM 734 N N . ILE A 1 92 ? 12.497 -18.803 -30.560 1.00 90.62 92 ILE A N 1
ATOM 735 C CA . ILE A 1 92 ? 11.530 -19.871 -30.796 1.00 90.62 92 ILE A CA 1
ATOM 736 C C . ILE A 1 92 ? 11.097 -20.456 -29.452 1.00 90.62 92 ILE A C 1
ATOM 738 O O . ILE A 1 92 ? 11.925 -20.925 -28.675 1.00 90.62 92 ILE A O 1
ATOM 742 N N . ASP A 1 93 ? 9.782 -20.480 -29.228 1.00 89.12 93 ASP A N 1
ATOM 743 C CA . ASP A 1 93 ? 9.150 -21.156 -28.095 1.00 89.12 93 ASP A CA 1
ATOM 744 C C . ASP A 1 93 ? 9.701 -22.589 -27.932 1.00 89.12 93 ASP A C 1
ATOM 746 O O . ASP A 1 93 ? 9.554 -23.399 -28.858 1.00 89.12 93 ASP A O 1
ATOM 750 N N . PRO A 1 94 ? 10.303 -22.939 -26.776 1.00 88.94 94 PRO A N 1
ATOM 751 C CA . PRO A 1 94 ? 10.891 -24.251 -26.541 1.00 88.94 94 PRO A CA 1
ATOM 752 C C . PRO A 1 94 ? 9.931 -25.424 -26.775 1.00 88.94 94 PRO A C 1
ATOM 754 O O . PRO A 1 94 ? 10.379 -26.511 -27.146 1.00 88.94 94 PRO A O 1
ATOM 757 N N . GLN A 1 95 ? 8.615 -25.215 -26.628 1.00 88.00 95 GLN A N 1
ATOM 758 C CA . GLN A 1 95 ? 7.601 -26.236 -26.921 1.00 88.00 95 GLN A CA 1
ATOM 759 C C . GLN A 1 95 ? 7.651 -26.717 -28.379 1.00 88.00 95 GLN A C 1
ATOM 761 O O . GLN A 1 95 ? 7.347 -27.883 -28.642 1.00 88.00 95 GLN A O 1
ATOM 766 N N . CYS A 1 96 ? 8.130 -25.879 -29.309 1.00 87.00 96 CYS A N 1
ATOM 767 C CA . CYS A 1 96 ? 8.346 -26.246 -30.712 1.00 87.00 96 CYS A CA 1
ATOM 768 C C . CYS A 1 96 ? 9.350 -27.395 -30.886 1.00 87.00 96 CYS A C 1
ATOM 770 O O . CYS A 1 96 ? 9.294 -28.100 -31.894 1.00 87.00 96 CYS A O 1
ATOM 772 N N . TYR A 1 97 ? 10.262 -27.581 -29.928 1.00 85.75 97 TYR A N 1
ATOM 773 C CA . TYR A 1 97 ? 11.259 -28.651 -29.953 1.00 85.75 97 TYR A CA 1
ATOM 774 C C . TYR A 1 97 ? 10.854 -29.877 -29.122 1.00 85.75 97 TYR A C 1
ATOM 776 O O . TYR A 1 97 ? 11.414 -30.952 -29.321 1.00 85.75 97 TYR A O 1
ATOM 784 N N . ILE A 1 98 ? 9.905 -29.720 -28.193 1.00 85.06 98 ILE A N 1
ATOM 785 C CA . ILE A 1 98 ? 9.484 -30.766 -27.248 1.00 85.06 98 ILE A CA 1
ATOM 786 C C . ILE A 1 98 ? 8.306 -31.566 -27.805 1.00 85.06 98 ILE A C 1
ATOM 788 O O . ILE A 1 98 ? 8.292 -32.794 -27.738 1.00 85.06 98 ILE A O 1
ATOM 792 N N . ILE A 1 99 ? 7.301 -30.871 -28.339 1.00 83.25 99 ILE A N 1
ATOM 793 C CA . ILE A 1 99 ? 6.038 -31.479 -28.749 1.00 83.25 99 ILE A CA 1
ATOM 794 C C . ILE A 1 99 ? 6.073 -31.729 -30.259 1.00 83.25 99 ILE A C 1
ATOM 796 O O . ILE A 1 99 ? 6.168 -30.796 -31.063 1.00 83.25 99 ILE A O 1
ATOM 800 N N . ASP A 1 100 ? 5.957 -32.997 -30.670 1.00 79.81 100 ASP A N 1
ATOM 801 C CA . ASP A 1 100 ? 5.836 -33.318 -32.092 1.00 79.81 100 ASP A CA 1
ATOM 802 C C . ASP A 1 100 ? 4.578 -32.655 -32.677 1.00 79.81 100 ASP A C 1
ATOM 804 O O . ASP A 1 100 ? 3.484 -32.753 -32.123 1.00 79.81 100 ASP A O 1
ATOM 808 N N . LYS A 1 101 ? 4.749 -31.957 -33.806 1.00 80.25 101 LYS A N 1
ATOM 809 C CA . LYS A 1 101 ? 3.702 -31.170 -34.489 1.00 80.25 101 LYS A CA 1
ATOM 810 C C . LYS A 1 101 ? 3.076 -30.049 -33.634 1.00 80.25 101 LYS A C 1
ATOM 812 O O . LYS A 1 101 ? 1.930 -29.679 -33.878 1.00 80.25 101 LYS A O 1
ATOM 817 N N . TYR A 1 102 ? 3.827 -29.465 -32.695 1.00 83.50 102 TYR A N 1
ATOM 818 C CA . TYR A 1 102 ? 3.384 -28.324 -31.879 1.00 83.50 102 TYR A CA 1
ATOM 819 C C . TYR A 1 102 ? 2.820 -27.148 -32.696 1.00 83.50 102 TYR A C 1
ATOM 821 O O . TYR A 1 102 ? 3.542 -26.470 -33.425 1.00 83.50 102 TYR A O 1
ATOM 829 N N . ILE A 1 103 ? 1.533 -26.847 -32.541 1.00 84.50 103 ILE A N 1
ATOM 830 C CA . ILE A 1 103 ? 0.899 -25.716 -33.222 1.00 84.50 103 ILE A CA 1
ATOM 831 C C . ILE A 1 103 ? 1.273 -24.427 -32.485 1.00 84.50 103 ILE A C 1
ATOM 833 O O . ILE A 1 103 ? 0.757 -24.165 -31.402 1.00 84.50 103 ILE A O 1
ATOM 837 N N . ARG A 1 104 ? 2.156 -23.621 -33.094 1.00 86.19 104 ARG A N 1
ATOM 838 C CA . ARG A 1 104 ? 2.471 -22.267 -32.611 1.00 86.19 104 ARG A CA 1
ATOM 839 C C . ARG A 1 104 ? 1.183 -21.460 -32.484 1.00 86.19 104 ARG A C 1
ATOM 841 O O . ARG A 1 104 ? 0.427 -21.363 -33.452 1.00 86.19 104 ARG A O 1
ATOM 848 N N . ASP A 1 105 ? 0.974 -20.876 -31.313 1.00 86.50 105 ASP A N 1
ATOM 849 C CA . ASP A 1 105 ? -0.172 -20.035 -30.995 1.00 86.50 105 ASP A CA 1
ATOM 850 C C . ASP A 1 105 ? 0.285 -18.628 -30.565 1.00 86.50 105 ASP A C 1
ATOM 852 O O . ASP A 1 105 ? 1.453 -18.258 -30.703 1.00 86.50 105 ASP A O 1
ATOM 856 N N . LYS A 1 106 ? -0.638 -17.820 -30.033 1.00 90.81 106 LYS A N 1
ATOM 857 C CA . LYS A 1 106 ? -0.312 -16.490 -29.499 1.00 90.81 106 LYS A CA 1
ATOM 858 C C . LYS A 1 106 ? 0.777 -16.547 -28.421 1.00 90.81 106 LYS A C 1
ATOM 860 O O . LYS A 1 106 ? 1.584 -15.628 -28.349 1.00 90.81 106 LYS A O 1
ATOM 865 N N . LYS A 1 107 ? 0.842 -17.607 -27.604 1.00 89.31 107 LYS A N 1
ATOM 866 C CA . LYS A 1 107 ? 1.847 -17.747 -26.536 1.00 89.31 107 LYS A CA 1
ATOM 867 C C . LYS A 1 107 ? 3.250 -17.916 -27.104 1.00 89.31 107 LYS A C 1
ATOM 869 O O . LYS A 1 107 ? 4.192 -17.417 -26.495 1.00 89.31 107 LYS A O 1
ATOM 874 N N . SER A 1 108 ? 3.385 -18.532 -28.277 1.00 89.12 108 SER A N 1
ATOM 875 C CA . SER A 1 108 ? 4.679 -18.624 -28.953 1.00 89.12 108 SER A CA 1
ATOM 876 C C . SER A 1 108 ? 5.215 -17.243 -29.344 1.00 89.12 108 SER A C 1
ATOM 878 O O . SER A 1 108 ? 6.388 -16.969 -29.113 1.00 89.12 108 SER A O 1
ATOM 880 N N . ASP A 1 109 ? 4.361 -16.336 -29.834 1.00 91.62 109 ASP A N 1
ATOM 881 C CA . ASP A 1 109 ? 4.770 -14.944 -30.077 1.00 91.62 109 ASP A CA 1
ATOM 882 C C . ASP A 1 109 ? 5.085 -14.194 -28.770 1.00 91.62 109 ASP A C 1
ATOM 884 O O . ASP A 1 109 ? 5.989 -13.362 -28.743 1.00 91.62 109 ASP A O 1
ATOM 888 N N . ILE A 1 110 ? 4.361 -14.478 -27.675 1.00 90.19 110 ILE A N 1
ATOM 889 C CA . ILE A 1 110 ? 4.642 -13.883 -26.355 1.00 90.19 110 ILE A CA 1
ATOM 890 C C . ILE A 1 110 ? 6.012 -14.326 -25.827 1.00 90.19 110 ILE A C 1
ATOM 892 O O . ILE A 1 110 ? 6.727 -13.515 -25.237 1.00 90.19 110 ILE A O 1
ATOM 896 N N . TYR A 1 111 ? 6.413 -15.578 -26.064 1.00 88.81 111 TYR A N 1
ATOM 897 C CA . TYR A 1 111 ? 7.769 -16.029 -25.750 1.00 88.81 111 TYR A CA 1
ATOM 898 C C . TYR A 1 111 ? 8.808 -15.201 -26.516 1.00 88.81 111 TYR A C 1
ATOM 900 O O . TYR A 1 111 ? 9.713 -14.627 -25.908 1.00 88.81 111 TYR A O 1
ATOM 908 N N . SER A 1 112 ? 8.635 -15.069 -27.834 1.00 93.19 112 SER A N 1
ATOM 909 C CA . SER A 1 112 ? 9.517 -14.267 -28.684 1.00 93.19 112 SER A CA 1
ATOM 910 C C . SER A 1 112 ? 9.566 -12.792 -28.265 1.00 93.19 112 SER A C 1
ATOM 912 O O . SER A 1 112 ? 10.640 -12.185 -28.264 1.00 93.19 112 SER A O 1
ATOM 914 N N . LEU A 1 113 ? 8.425 -12.222 -27.857 1.00 92.69 113 LEU A N 1
ATOM 915 C CA . LEU A 1 113 ? 8.346 -10.876 -27.292 1.00 92.69 113 LEU A CA 1
ATOM 916 C C . LEU A 1 113 ? 9.214 -10.764 -26.035 1.00 92.69 113 LEU A C 1
ATOM 918 O O . LEU A 1 113 ? 9.990 -9.823 -25.929 1.00 92.69 113 LEU A O 1
ATOM 922 N N . GLY A 1 114 ? 9.150 -11.730 -25.115 1.00 83.56 114 GLY A N 1
ATOM 923 C CA . GLY A 1 114 ? 9.987 -11.732 -23.910 1.00 83.56 114 GLY A CA 1
ATOM 924 C C . GLY A 1 114 ? 11.488 -11.661 -24.220 1.00 83.56 114 GLY A C 1
ATOM 925 O O . GLY A 1 114 ? 12.212 -10.887 -23.594 1.00 83.56 114 GLY A O 1
ATOM 926 N N . VAL A 1 115 ? 11.942 -12.402 -25.234 1.00 91.69 115 VAL A N 1
ATOM 927 C CA . VAL A 1 115 ? 13.345 -12.387 -25.687 1.00 91.69 115 VAL A CA 1
ATOM 928 C C . VAL A 1 115 ? 13.719 -11.039 -26.318 1.00 91.69 115 VAL A C 1
ATOM 930 O O . VAL A 1 115 ? 14.785 -10.499 -26.029 1.00 91.69 115 VAL A O 1
ATOM 933 N N . LEU A 1 116 ? 12.826 -10.451 -27.122 1.00 93.88 116 LEU A N 1
ATOM 934 C CA . LEU A 1 116 ? 12.996 -9.105 -27.684 1.00 93.88 116 LEU A CA 1
ATOM 935 C C . LEU A 1 116 ? 13.108 -8.024 -26.605 1.00 93.88 116 LEU A C 1
ATOM 937 O O . LEU A 1 116 ? 13.954 -7.136 -26.706 1.00 93.88 116 LEU A O 1
ATOM 941 N N . LEU A 1 117 ? 12.262 -8.091 -25.575 1.00 88.81 117 LEU A N 1
ATOM 942 C CA . LEU A 1 117 ? 12.303 -7.147 -24.461 1.00 88.81 117 LEU A CA 1
ATOM 943 C C . LEU A 1 117 ? 13.629 -7.253 -23.708 1.00 88.81 117 LEU A C 1
ATOM 945 O O . LEU A 1 117 ? 14.250 -6.228 -23.426 1.00 88.81 117 LEU A O 1
ATOM 949 N N . TRP A 1 118 ? 14.095 -8.477 -23.448 1.00 88.94 118 TRP A N 1
ATOM 950 C CA . TRP A 1 118 ? 15.404 -8.690 -22.841 1.00 88.94 118 TRP A CA 1
ATOM 951 C C . TRP A 1 118 ? 16.526 -8.083 -23.695 1.00 88.94 118 TRP A C 1
ATOM 953 O O . TRP A 1 118 ? 17.338 -7.311 -23.186 1.00 88.94 118 TRP A O 1
ATOM 963 N N . GLU A 1 119 ? 16.524 -8.329 -25.003 1.00 93.06 119 GLU A N 1
ATOM 964 C CA . GLU A 1 119 ? 17.536 -7.800 -25.921 1.00 93.06 119 GLU A CA 1
ATOM 965 C C . GLU A 1 119 ? 17.536 -6.264 -25.997 1.00 93.06 119 GLU A C 1
ATOM 967 O O . GLU A 1 119 ? 18.602 -5.653 -26.055 1.00 93.06 119 GLU A O 1
ATOM 972 N N . ILE A 1 120 ? 16.369 -5.610 -25.938 1.00 90.56 120 ILE A N 1
ATOM 973 C CA . ILE A 1 120 ? 16.278 -4.141 -25.839 1.00 90.56 120 ILE A CA 1
ATOM 974 C C . ILE A 1 120 ? 16.948 -3.643 -24.554 1.00 90.56 120 ILE A C 1
ATOM 976 O O . ILE A 1 120 ? 17.604 -2.596 -24.551 1.00 90.56 120 ILE A O 1
ATOM 980 N N . THR A 1 121 ? 16.782 -4.371 -23.448 1.00 85.81 121 THR A N 1
ATOM 981 C CA . THR A 1 121 ? 17.378 -3.977 -22.167 1.00 85.81 121 THR A CA 1
ATOM 982 C C . THR A 1 121 ? 18.889 -4.190 -22.132 1.00 85.81 121 THR A C 1
ATOM 984 O O . THR A 1 121 ? 19.596 -3.261 -21.721 1.00 85.81 121 THR A O 1
ATOM 987 N N . SER A 1 122 ? 19.377 -5.332 -22.632 1.00 85.44 122 SER A N 1
ATOM 988 C CA . SER A 1 122 ? 20.796 -5.721 -22.643 1.00 85.44 122 SER A CA 1
ATOM 989 C C . SER A 1 122 ? 21.611 -5.075 -23.755 1.00 85.44 122 SER A C 1
ATOM 991 O O . SER A 1 122 ? 22.808 -4.834 -23.587 1.00 85.44 122 SER A O 1
ATOM 993 N N . GLY A 1 123 ? 20.979 -4.770 -24.889 1.00 89.12 123 GLY A N 1
ATOM 994 C CA . GLY A 1 123 ? 21.661 -4.324 -26.104 1.00 89.12 123 GLY A CA 1
ATOM 995 C C . GLY A 1 123 ? 22.527 -5.404 -26.742 1.00 89.12 123 GLY A C 1
ATOM 996 O O . GLY A 1 123 ? 23.383 -5.089 -27.569 1.00 89.12 123 GLY A O 1
ATOM 997 N N . ARG A 1 124 ? 22.359 -6.667 -26.336 1.00 89.19 124 ARG A N 1
ATOM 998 C CA . ARG A 1 124 ? 23.182 -7.792 -26.780 1.00 89.19 124 ARG A CA 1
ATOM 999 C C . ARG A 1 124 ? 22.308 -8.883 -27.390 1.00 89.19 124 ARG A C 1
ATOM 1001 O O . ARG A 1 124 ? 21.203 -9.107 -26.904 1.00 89.19 124 ARG A O 1
ATOM 1008 N N . PRO A 1 125 ? 22.814 -9.602 -28.408 1.00 92.31 125 PRO A N 1
ATOM 1009 C CA . PRO A 1 125 ? 22.206 -10.836 -28.883 1.00 92.31 125 PRO A CA 1
ATOM 1010 C C . PRO A 1 125 ? 21.826 -11.787 -27.733 1.00 92.31 125 PRO A C 1
ATOM 1012 O O . PRO A 1 125 ? 22.698 -12.082 -26.913 1.00 92.31 125 PRO A O 1
ATOM 1015 N N . PRO A 1 126 ? 20.582 -12.298 -27.676 1.00 92.38 126 PRO A N 1
ATOM 1016 C CA . PRO A 1 126 ? 20.220 -13.347 -26.734 1.00 92.38 126 PRO A CA 1
ATOM 1017 C C . PRO A 1 126 ? 21.049 -14.599 -26.995 1.00 92.38 126 PRO A C 1
ATOM 1019 O O . PRO A 1 126 ? 21.370 -14.933 -28.134 1.00 92.38 126 PRO A O 1
ATOM 1022 N N . PHE A 1 127 ? 21.394 -15.270 -25.912 1.00 91.12 127 PHE A N 1
ATOM 1023 C CA . PHE A 1 127 ? 22.186 -16.483 -25.832 1.00 91.12 127 PHE A CA 1
ATOM 1024 C C . PHE A 1 127 ? 23.538 -16.384 -26.550 1.00 91.12 127 PHE A C 1
ATOM 1026 O O . PHE A 1 127 ? 24.044 -17.384 -27.056 1.00 91.12 127 PHE A O 1
ATOM 1033 N N . SER A 1 128 ? 24.170 -15.200 -26.541 1.00 88.56 128 SER A N 1
ATOM 1034 C CA . SER A 1 128 ? 25.453 -14.944 -27.224 1.00 88.56 128 SER A CA 1
ATOM 1035 C C . SER A 1 128 ? 26.609 -15.833 -26.763 1.00 88.56 128 SER A C 1
ATOM 1037 O O . SER A 1 128 ? 27.629 -15.905 -27.437 1.00 88.56 128 SER A O 1
ATOM 1039 N N . ASN A 1 129 ? 26.464 -16.488 -25.610 1.00 87.81 129 ASN A N 1
ATOM 1040 C CA . ASN A 1 129 ? 27.464 -17.391 -25.041 1.00 87.81 129 ASN A CA 1
ATOM 1041 C C . ASN A 1 129 ? 27.420 -18.801 -25.663 1.00 87.81 129 ASN A C 1
ATOM 1043 O O . ASN A 1 129 ? 28.229 -19.653 -25.302 1.00 87.81 129 ASN A O 1
ATOM 1047 N N . PHE A 1 130 ? 26.462 -19.072 -26.554 1.00 89.44 130 PHE A N 1
ATOM 1048 C CA . PHE A 1 130 ? 26.325 -20.349 -27.245 1.00 89.44 130 PHE A CA 1
ATOM 1049 C C . PHE A 1 130 ? 26.750 -20.219 -28.708 1.00 89.44 130 PHE A C 1
ATOM 1051 O O . PHE A 1 130 ? 26.027 -19.667 -29.530 1.00 89.44 130 PHE A O 1
ATOM 1058 N N . ASP A 1 131 ? 27.881 -20.829 -29.058 1.00 84.31 131 ASP A N 1
ATOM 1059 C CA . ASP A 1 131 ? 28.391 -20.815 -30.439 1.00 84.31 131 ASP A CA 1
ATOM 1060 C C . ASP A 1 131 ? 27.619 -21.754 -31.383 1.00 84.31 131 ASP A C 1
ATOM 1062 O O . ASP A 1 131 ? 27.733 -21.671 -32.606 1.00 84.31 131 ASP A O 1
ATOM 1066 N N . ASN A 1 132 ? 26.847 -22.694 -30.828 1.00 88.56 132 ASN A N 1
ATOM 1067 C CA . ASN A 1 132 ? 26.177 -23.746 -31.585 1.00 88.56 132 ASN A CA 1
ATOM 1068 C C . ASN A 1 132 ? 24.674 -23.796 -31.280 1.00 88.56 132 ASN A C 1
ATOM 1070 O O . ASN A 1 132 ? 24.257 -24.043 -30.145 1.00 88.56 132 ASN A O 1
ATOM 1074 N N . ARG A 1 133 ? 23.864 -23.661 -32.340 1.00 89.31 133 ARG A N 1
ATOM 1075 C CA . ARG A 1 133 ? 22.39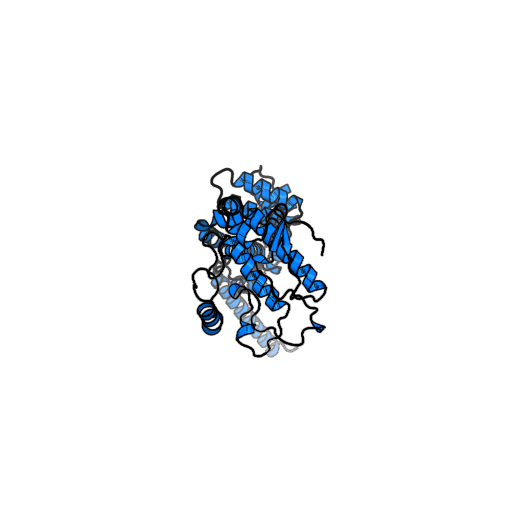4 -23.729 -32.300 1.00 89.31 133 ARG A CA 1
ATOM 1076 C C . ARG A 1 133 ? 21.867 -25.006 -31.637 1.00 89.31 133 ARG A C 1
ATOM 1078 O O . ARG A 1 133 ? 20.916 -24.933 -30.867 1.00 89.31 133 ARG A O 1
ATOM 1085 N N . PHE A 1 134 ? 22.461 -26.166 -31.912 1.00 89.06 134 PHE A N 1
ATOM 1086 C CA . PHE A 1 134 ? 22.036 -27.435 -31.312 1.00 89.06 134 PHE A CA 1
ATOM 1087 C C . PHE A 1 134 ? 22.303 -27.467 -29.808 1.00 89.06 134 PHE A C 1
ATOM 1089 O O . PHE A 1 134 ? 21.451 -27.931 -29.055 1.00 89.06 134 PHE A O 1
ATOM 1096 N N . THR A 1 135 ? 23.443 -26.931 -29.363 1.00 90.69 135 THR A N 1
ATOM 1097 C CA . THR A 1 135 ? 23.770 -26.828 -27.934 1.00 90.69 135 THR A CA 1
ATOM 1098 C C . THR A 1 135 ? 22.787 -25.911 -27.214 1.00 90.69 135 THR A C 1
ATOM 1100 O O . THR A 1 135 ? 22.285 -26.277 -26.154 1.00 90.69 135 THR A O 1
ATOM 1103 N N . LEU A 1 136 ? 22.459 -24.759 -27.809 1.00 91.06 136 LEU A N 1
ATOM 1104 C CA . LEU A 1 136 ? 21.446 -23.852 -27.270 1.00 91.06 136 LEU A CA 1
ATOM 1105 C C . LEU A 1 136 ? 20.084 -24.548 -27.144 1.00 91.06 136 LEU A C 1
ATOM 1107 O O . LEU A 1 136 ? 19.503 -24.568 -26.062 1.00 91.06 136 LEU A O 1
ATOM 1111 N N . ILE A 1 137 ? 19.598 -25.170 -28.224 1.00 90.38 137 ILE A N 1
ATOM 1112 C CA . ILE A 1 137 ? 18.312 -25.885 -28.230 1.00 90.38 137 ILE A CA 1
ATOM 1113 C C . ILE A 1 137 ? 18.299 -26.985 -27.161 1.00 90.38 137 ILE A C 1
ATOM 1115 O O . ILE A 1 137 ? 17.338 -27.098 -26.402 1.00 90.38 137 ILE A O 1
ATOM 1119 N N . TYR A 1 138 ? 19.381 -27.758 -27.048 1.00 90.19 138 TYR A N 1
ATOM 1120 C CA . TYR A 1 138 ? 19.511 -28.796 -26.029 1.00 90.19 138 TYR A CA 1
ATOM 1121 C C . TYR A 1 138 ? 19.378 -28.229 -24.606 1.00 90.19 138 TYR A C 1
ATOM 1123 O O . TYR A 1 138 ? 18.678 -28.816 -23.779 1.00 90.19 138 TYR A O 1
ATOM 1131 N N . GLN A 1 139 ? 20.005 -27.085 -24.316 1.00 88.81 139 GLN A N 1
ATOM 1132 C CA . GLN A 1 139 ? 19.922 -26.441 -23.000 1.00 88.81 139 GLN A CA 1
ATOM 1133 C C . GLN A 1 139 ? 18.555 -25.791 -22.739 1.00 88.81 139 GLN A C 1
ATOM 1135 O O . GLN A 1 139 ? 18.050 -25.866 -21.619 1.00 88.81 139 GLN A O 1
ATOM 1140 N N . LEU A 1 140 ? 17.920 -25.203 -23.758 1.00 86.25 140 LEU A N 1
ATOM 1141 C CA . LEU A 1 140 ? 16.566 -24.647 -23.651 1.00 86.25 140 LEU A CA 1
ATOM 1142 C C . LEU A 1 140 ? 15.535 -25.724 -23.285 1.00 86.25 140 LEU A C 1
ATOM 1144 O O . LEU A 1 140 ? 14.638 -25.455 -22.487 1.00 86.25 140 LEU A O 1
ATOM 1148 N N . ILE A 1 141 ? 15.679 -26.935 -23.834 1.00 86.69 141 ILE A N 1
ATOM 1149 C CA . ILE A 1 141 ? 14.769 -28.061 -23.579 1.00 86.69 141 ILE A CA 1
ATOM 1150 C C . ILE A 1 141 ? 15.041 -28.705 -22.218 1.00 86.69 141 ILE A C 1
ATOM 1152 O O . ILE A 1 141 ? 14.121 -28.861 -21.418 1.00 86.69 141 ILE A O 1
ATOM 1156 N N . ASN A 1 142 ? 16.293 -29.094 -21.956 1.00 85.06 142 ASN A N 1
ATOM 1157 C CA . ASN A 1 142 ? 16.618 -29.951 -20.811 1.00 85.06 142 ASN A CA 1
ATOM 1158 C C . ASN A 1 142 ? 16.869 -29.169 -19.520 1.00 85.06 142 ASN A C 1
ATOM 1160 O O . ASN A 1 142 ? 16.532 -29.643 -18.439 1.00 85.06 142 ASN A O 1
ATOM 1164 N N . SER A 1 143 ? 17.443 -27.973 -19.634 1.00 82.00 143 SER A N 1
ATOM 1165 C CA . SER A 1 143 ? 17.856 -27.152 -18.490 1.00 82.00 143 SER A CA 1
ATOM 1166 C C . SER A 1 143 ? 16.957 -25.929 -18.291 1.00 82.00 143 SER A C 1
ATOM 1168 O O . SER A 1 143 ? 17.160 -25.174 -17.346 1.00 82.00 143 SER A O 1
ATOM 1170 N N . GLN A 1 144 ? 15.981 -25.713 -19.186 1.00 81.25 144 GLN A N 1
ATOM 1171 C CA . GLN A 1 144 ? 15.042 -24.583 -19.176 1.00 81.25 144 GLN A CA 1
ATOM 1172 C C . GLN A 1 144 ? 15.719 -23.219 -18.973 1.00 81.25 144 GLN A C 1
ATOM 1174 O O . GLN A 1 144 ? 15.164 -22.330 -18.325 1.00 81.25 144 GLN A O 1
ATOM 1179 N N . ILE A 1 145 ? 16.910 -23.041 -19.552 1.00 81.06 145 ILE A N 1
ATOM 1180 C CA . ILE A 1 145 ? 17.704 -21.825 -19.366 1.00 81.06 145 ILE A CA 1
ATOM 1181 C C . ILE A 1 145 ? 16.937 -20.569 -19.806 1.00 81.06 145 ILE A C 1
ATOM 1183 O O . ILE A 1 145 ? 16.086 -20.601 -20.703 1.00 81.06 145 ILE A O 1
ATOM 1187 N N . ARG A 1 146 ? 17.244 -19.446 -19.160 1.00 81.00 146 ARG A N 1
ATOM 1188 C CA . ARG A 1 146 ? 16.783 -18.101 -19.515 1.00 81.00 146 ARG A CA 1
ATOM 1189 C C . ARG A 1 146 ? 17.966 -17.157 -19.422 1.00 81.00 146 ARG A C 1
ATOM 1191 O O . ARG A 1 146 ? 18.884 -17.409 -18.646 1.00 81.00 146 ARG A O 1
ATOM 1198 N N . GLU A 1 147 ? 17.924 -16.091 -20.206 1.00 83.12 147 GLU A N 1
ATOM 1199 C CA . GLU A 1 147 ? 18.867 -15.003 -20.013 1.00 83.12 147 GLU A CA 1
ATOM 1200 C C . GLU A 1 147 ? 18.675 -14.357 -18.640 1.00 83.12 147 GLU A C 1
ATOM 1202 O O . GLU A 1 147 ? 17.544 -14.163 -18.179 1.00 83.12 147 GLU A O 1
ATOM 1207 N N . SER A 1 148 ? 19.785 -14.029 -17.986 1.00 76.62 148 SER A N 1
ATOM 1208 C CA . SER A 1 148 ? 19.754 -13.322 -16.709 1.00 76.62 148 SER A CA 1
ATOM 1209 C C . SER A 1 148 ? 19.328 -11.867 -16.937 1.00 76.62 148 SER A C 1
ATOM 1211 O O . SER A 1 148 ? 19.757 -11.257 -17.920 1.00 76.62 148 SER A O 1
ATOM 1213 N N . PRO A 1 149 ? 18.506 -11.268 -16.057 1.00 68.81 149 PRO A N 1
ATOM 1214 C CA . PRO A 1 149 ? 18.249 -9.830 -16.104 1.00 68.81 149 PRO A CA 1
ATOM 1215 C C . PRO A 1 149 ? 19.565 -9.042 -16.031 1.00 68.81 149 PRO A C 1
ATOM 1217 O O . PRO A 1 149 ? 20.466 -9.426 -15.287 1.00 68.81 149 PRO A O 1
ATOM 1220 N N . GLU A 1 150 ? 19.686 -7.941 -16.777 1.00 71.12 150 GLU A N 1
ATOM 1221 C CA . GLU A 1 150 ? 20.881 -7.090 -16.694 1.00 71.12 150 GLU A CA 1
ATOM 1222 C C . GLU A 1 150 ? 20.994 -6.461 -15.302 1.00 71.12 150 GLU A C 1
ATOM 1224 O O . GLU A 1 150 ? 19.996 -5.983 -14.765 1.00 71.12 150 GLU A O 1
ATOM 1229 N N . GLU A 1 151 ? 22.210 -6.408 -14.754 1.00 54.88 151 GLU A N 1
ATOM 1230 C CA . GLU A 1 151 ? 22.527 -6.002 -13.369 1.00 54.88 151 GLU A CA 1
ATOM 1231 C C . GLU A 1 151 ? 22.033 -4.583 -13.014 1.00 54.88 151 GLU A C 1
ATOM 1233 O O . GLU A 1 151 ? 21.732 -4.287 -11.864 1.00 54.88 151 GLU A O 1
ATOM 1238 N N . ASN A 1 152 ? 21.855 -3.726 -14.026 1.00 55.59 152 ASN A N 1
ATOM 1239 C CA . ASN A 1 152 ? 21.308 -2.371 -13.900 1.00 55.59 152 ASN A CA 1
ATOM 1240 C C . ASN A 1 152 ? 19.847 -2.252 -14.377 1.00 55.59 152 ASN A C 1
ATOM 1242 O O . ASN A 1 152 ? 19.406 -1.151 -14.708 1.00 55.59 152 ASN A O 1
ATOM 1246 N N . THR A 1 153 ? 19.108 -3.364 -14.472 1.00 56.91 153 THR A N 1
ATOM 1247 C CA . THR A 1 153 ? 17.659 -3.384 -14.730 1.00 56.91 153 THR A CA 1
ATOM 1248 C C . THR A 1 153 ? 16.935 -3.056 -13.428 1.00 56.91 153 THR A C 1
ATOM 1250 O O . THR A 1 153 ? 16.804 -3.935 -12.578 1.00 56.91 153 THR A O 1
ATOM 1253 N N . PRO A 1 154 ? 16.412 -1.833 -13.242 1.00 54.66 154 PRO A N 1
ATOM 1254 C CA . PRO A 1 154 ? 15.896 -1.383 -11.945 1.00 54.66 154 PRO A CA 1
ATOM 1255 C C . PRO A 1 154 ? 14.577 -2.060 -11.541 1.00 54.66 154 PRO A C 1
ATOM 1257 O O . PRO A 1 154 ? 13.984 -1.724 -10.528 1.00 54.66 154 PRO A O 1
ATOM 1260 N N . LEU A 1 155 ? 14.038 -2.955 -12.370 1.00 59.34 155 LEU A N 1
ATOM 1261 C CA . LEU A 1 155 ? 12.597 -3.172 -12.416 1.00 59.34 155 LEU A CA 1
ATOM 1262 C C . LEU A 1 155 ? 12.084 -4.241 -11.462 1.00 59.34 155 LEU A C 1
ATOM 1264 O O . LEU A 1 155 ? 10.941 -4.121 -11.052 1.00 59.34 155 LEU A O 1
ATOM 1268 N N . LYS A 1 156 ? 12.850 -5.277 -11.100 1.00 64.31 156 LYS A N 1
ATOM 1269 C CA . LYS A 1 156 ? 12.283 -6.355 -10.272 1.00 64.31 156 LYS A CA 1
ATOM 1270 C C . LYS A 1 156 ? 12.375 -6.046 -8.783 1.00 64.31 156 LYS A C 1
ATOM 1272 O O . LYS A 1 156 ? 11.354 -5.910 -8.128 1.00 64.31 156 LYS A O 1
ATOM 1277 N N . GLU A 1 157 ? 13.581 -5.855 -8.264 1.00 63.91 157 GLU A N 1
ATOM 1278 C CA . GLU A 1 157 ? 13.757 -5.661 -6.822 1.00 63.91 157 GLU A CA 1
ATOM 1279 C C . GLU A 1 157 ? 13.201 -4.322 -6.326 1.00 63.91 157 GLU A C 1
ATOM 1281 O O . GLU A 1 157 ? 12.630 -4.263 -5.241 1.00 63.91 157 GLU A O 1
ATOM 1286 N N . SER A 1 158 ? 13.341 -3.242 -7.103 1.00 71.75 158 SER A N 1
ATOM 1287 C CA . SER A 1 158 ? 12.809 -1.935 -6.702 1.00 71.75 158 SER A CA 1
ATOM 1288 C C . SER A 1 158 ? 11.288 -1.870 -6.818 1.00 71.75 158 SER A C 1
ATOM 1290 O O . SER A 1 158 ? 10.664 -1.213 -5.988 1.00 71.75 158 SER A O 1
ATOM 1292 N N . SER A 1 159 ? 10.679 -2.573 -7.785 1.00 76.50 159 SER A N 1
ATOM 1293 C CA . SER A 1 159 ? 9.214 -2.673 -7.847 1.00 76.50 159 SER A CA 1
ATOM 1294 C C . SER A 1 159 ? 8.661 -3.551 -6.730 1.00 76.50 159 SER A C 1
ATOM 1296 O O . SER A 1 159 ? 7.679 -3.165 -6.107 1.00 76.50 159 SER A O 1
ATOM 1298 N N . GLU A 1 160 ? 9.306 -4.679 -6.416 1.00 82.94 160 GLU A N 1
ATOM 1299 C CA . GLU A 1 160 ? 8.923 -5.547 -5.298 1.00 82.94 160 GLU A CA 1
ATOM 1300 C C . GLU A 1 160 ? 9.012 -4.798 -3.961 1.00 82.94 160 GLU A C 1
ATOM 1302 O O . GLU A 1 160 ? 8.045 -4.805 -3.200 1.00 82.94 160 GLU A O 1
ATOM 1307 N N . ALA A 1 161 ? 10.111 -4.074 -3.723 1.00 82.12 161 ALA A N 1
ATOM 1308 C CA . ALA A 1 161 ? 10.287 -3.246 -2.532 1.00 82.12 161 ALA A CA 1
ATOM 1309 C C . ALA A 1 161 ? 9.252 -2.114 -2.438 1.00 82.12 161 ALA A C 1
ATOM 1311 O O . ALA A 1 161 ? 8.689 -1.879 -1.371 1.00 82.12 161 ALA A O 1
ATOM 1312 N N . LEU A 1 162 ? 8.960 -1.421 -3.547 1.00 84.69 162 LEU A N 1
ATOM 1313 C CA . LEU A 1 162 ? 7.926 -0.385 -3.552 1.00 84.69 162 LEU A CA 1
ATOM 1314 C C . LEU A 1 162 ? 6.547 -0.975 -3.244 1.00 84.69 162 LEU A C 1
ATOM 1316 O O . LEU A 1 162 ? 5.825 -0.434 -2.414 1.00 84.69 162 LEU A O 1
ATOM 1320 N N . ILE A 1 163 ? 6.199 -2.102 -3.873 1.00 84.94 163 ILE A N 1
ATOM 1321 C CA . ILE A 1 163 ? 4.931 -2.802 -3.637 1.00 84.94 163 ILE A CA 1
ATOM 1322 C C . ILE A 1 163 ? 4.815 -3.226 -2.169 1.00 84.94 163 ILE A C 1
ATOM 1324 O O . ILE A 1 163 ? 3.730 -3.118 -1.595 1.00 84.94 163 ILE A O 1
ATOM 1328 N N . GLU A 1 164 ? 5.899 -3.710 -1.559 1.00 87.94 164 GLU A N 1
ATOM 1329 C CA . GLU A 1 164 ? 5.930 -4.039 -0.134 1.00 87.94 164 GLU A CA 1
ATOM 1330 C C . GLU A 1 164 ? 5.678 -2.796 0.726 1.00 87.94 164 GLU A C 1
ATOM 1332 O O . GLU A 1 164 ? 4.727 -2.792 1.508 1.00 87.94 164 GLU A O 1
ATOM 1337 N N . ILE A 1 165 ? 6.457 -1.724 0.541 1.00 90.31 165 ILE A N 1
ATOM 1338 C CA . ILE A 1 165 ? 6.327 -0.481 1.318 1.00 90.31 165 ILE A CA 1
ATOM 1339 C C . ILE A 1 165 ? 4.912 0.097 1.192 1.00 90.31 165 ILE A C 1
ATOM 1341 O O . ILE A 1 165 ? 4.295 0.411 2.211 1.00 90.31 165 ILE A O 1
ATOM 1345 N N . SER A 1 166 ? 4.363 0.184 -0.024 1.00 89.38 166 SER A N 1
ATOM 1346 C CA . SER A 1 166 ? 3.012 0.706 -0.259 1.00 89.38 166 SER A CA 1
ATOM 1347 C C . SER A 1 166 ? 1.938 -0.143 0.425 1.00 89.38 166 SER A C 1
ATOM 1349 O O . SER A 1 166 ? 1.044 0.401 1.072 1.00 89.38 166 SER A O 1
ATOM 1351 N N . LYS A 1 167 ? 2.031 -1.478 0.348 1.00 90.56 167 LYS A N 1
ATOM 1352 C CA . LYS A 1 167 ? 1.082 -2.375 1.031 1.00 90.56 167 LYS A CA 1
ATOM 1353 C C . LYS A 1 167 ? 1.161 -2.236 2.545 1.00 90.56 167 LYS A C 1
ATOM 1355 O O . LYS A 1 167 ? 0.129 -2.155 3.203 1.00 90.56 167 LYS A O 1
ATOM 1360 N N . VAL A 1 168 ? 2.370 -2.216 3.098 1.00 91.75 168 VAL A N 1
ATOM 1361 C CA . VAL A 1 168 ? 2.593 -2.099 4.544 1.00 91.75 168 VAL A CA 1
ATOM 1362 C C . VAL A 1 168 ? 2.096 -0.745 5.049 1.00 91.75 168 VAL A C 1
ATOM 1364 O O . VAL A 1 168 ? 1.464 -0.704 6.100 1.00 91.75 168 VAL A O 1
ATOM 1367 N N . TYR A 1 169 ? 2.306 0.336 4.294 1.00 93.94 169 TYR A N 1
ATOM 1368 C CA . TYR A 1 169 ? 1.776 1.662 4.614 1.00 93.94 169 TYR A CA 1
ATOM 1369 C C . TYR A 1 169 ? 0.241 1.673 4.689 1.00 93.94 169 TYR A C 1
ATOM 1371 O O . TYR A 1 169 ? -0.328 2.138 5.677 1.00 93.94 169 TYR A O 1
ATOM 1379 N N . ILE A 1 170 ? -0.430 1.102 3.682 1.00 92.00 170 ILE A N 1
ATOM 1380 C CA . ILE A 1 170 ? -1.896 0.980 3.654 1.00 92.00 170 ILE A CA 1
ATOM 1381 C C . ILE A 1 170 ? -2.391 0.197 4.873 1.00 92.00 170 ILE A C 1
ATOM 1383 O O . ILE A 1 170 ? -3.234 0.689 5.622 1.00 92.00 170 ILE A O 1
ATOM 1387 N N . ILE A 1 171 ? -1.808 -0.981 5.127 1.00 92.75 171 ILE A N 1
ATOM 1388 C CA . ILE A 1 171 ? -2.173 -1.810 6.282 1.00 92.75 171 ILE A CA 1
ATOM 1389 C C . ILE A 1 171 ? -1.945 -1.030 7.582 1.00 92.75 171 ILE A C 1
ATOM 1391 O O . ILE A 1 171 ? -2.816 -1.030 8.444 1.00 92.75 171 ILE A O 1
ATOM 1395 N N . HIS A 1 172 ? -0.819 -0.328 7.721 1.00 94.12 172 HIS A N 1
ATOM 1396 C CA . HIS A 1 172 ? -0.518 0.464 8.912 1.00 94.12 172 HIS A CA 1
ATOM 1397 C C . HIS A 1 172 ? -1.571 1.549 9.174 1.00 94.12 172 HIS A C 1
ATOM 1399 O O . HIS A 1 172 ? -1.989 1.727 10.316 1.00 94.12 172 HIS A O 1
ATOM 1405 N N . ASN A 1 173 ? -2.045 2.242 8.140 1.00 93.81 173 ASN A N 1
ATOM 1406 C CA . ASN A 1 173 ? -3.074 3.273 8.288 1.00 93.81 173 ASN A CA 1
ATOM 1407 C C . ASN A 1 173 ? -4.471 2.701 8.582 1.00 93.81 173 ASN A C 1
ATOM 1409 O O . ASN A 1 173 ? -5.278 3.349 9.259 1.00 93.81 173 ASN A O 1
ATOM 1413 N N . ASP A 1 174 ? -4.749 1.480 8.127 1.00 91.88 174 ASP A N 1
ATOM 1414 C CA . ASP A 1 174 ? -6.027 0.809 8.364 1.00 91.88 174 ASP A CA 1
ATOM 1415 C C . ASP A 1 174 ? -6.079 0.122 9.735 1.00 91.88 174 ASP A C 1
ATOM 1417 O O . ASP A 1 174 ? -7.063 0.258 10.469 1.00 91.88 174 ASP A O 1
ATOM 1421 N N . THR A 1 175 ? -5.024 -0.602 10.113 1.00 93.69 175 THR A N 1
ATOM 1422 C CA . THR A 1 175 ? -4.988 -1.418 11.338 1.00 93.69 175 THR A CA 1
ATOM 1423 C C . THR A 1 175 ? -4.262 -0.743 12.494 1.00 93.69 175 THR A C 1
ATOM 1425 O O . THR A 1 175 ? -4.484 -1.103 13.649 1.00 93.69 175 THR A O 1
ATOM 1428 N N . GLY A 1 176 ? -3.408 0.238 12.216 1.00 93.69 176 GLY A N 1
ATOM 1429 C CA . GLY A 1 176 ? -2.490 0.809 13.195 1.00 93.69 176 GLY A CA 1
ATOM 1430 C C . GLY A 1 176 ? -1.273 -0.084 13.456 1.00 93.69 176 GLY A C 1
ATOM 1431 O O . GLY A 1 176 ? -1.137 -1.161 12.863 1.00 93.69 176 GLY A O 1
ATOM 1432 N N . PRO A 1 177 ? -0.369 0.358 14.345 1.00 93.56 177 PRO A N 1
ATOM 1433 C CA . PRO A 1 177 ? 0.822 -0.398 14.701 1.00 93.56 177 PRO A CA 1
ATOM 1434 C C . PRO A 1 177 ? 0.452 -1.640 15.530 1.00 93.56 177 PRO A C 1
ATOM 1436 O O . PRO A 1 177 ? -0.404 -1.587 16.419 1.00 93.56 177 PRO A O 1
ATOM 1439 N N . THR A 1 178 ? 1.121 -2.760 15.255 1.00 94.88 178 THR A N 1
ATOM 1440 C CA . THR A 1 178 ? 0.899 -4.053 15.928 1.00 94.88 178 THR A CA 1
ATOM 1441 C C . THR A 1 178 ? 2.237 -4.707 16.279 1.00 94.88 178 THR A C 1
ATOM 1443 O O . THR A 1 178 ? 3.293 -4.279 15.817 1.00 94.88 178 THR A O 1
ATOM 1446 N N . LYS A 1 179 ? 2.223 -5.782 17.075 1.00 93.00 179 LYS A N 1
ATOM 1447 C CA . LYS A 1 179 ? 3.430 -6.560 17.417 1.00 93.00 179 LYS A CA 1
ATOM 1448 C C . LYS A 1 179 ? 4.177 -7.083 16.185 1.00 93.00 179 LYS A C 1
ATOM 1450 O O . LYS A 1 179 ? 5.394 -7.243 16.234 1.00 93.00 179 LYS A O 1
ATOM 1455 N N . SER A 1 180 ? 3.458 -7.385 15.103 1.00 90.44 180 SER A N 1
ATOM 1456 C CA . SER A 1 180 ? 4.031 -7.904 13.858 1.00 90.44 180 SER A CA 1
ATOM 1457 C C . SER A 1 180 ? 4.275 -6.825 12.801 1.00 90.44 180 SER A C 1
ATOM 1459 O O . SER A 1 180 ? 5.069 -7.064 11.890 1.00 90.44 180 SER A O 1
ATOM 1461 N N . LEU A 1 181 ? 3.635 -5.656 12.916 1.00 93.12 181 LEU A N 1
ATOM 1462 C CA . LEU A 1 181 ? 3.680 -4.586 11.923 1.00 93.12 181 LEU A CA 1
ATOM 1463 C C . LEU A 1 181 ? 4.295 -3.307 12.498 1.00 93.12 181 LEU A C 1
ATOM 1465 O O . LEU A 1 181 ? 3.636 -2.528 13.187 1.00 93.12 181 LEU A O 1
ATOM 1469 N N . ASP A 1 182 ? 5.551 -3.084 12.124 1.00 91.50 182 ASP A N 1
ATOM 1470 C CA . ASP A 1 182 ? 6.321 -1.876 12.412 1.00 91.50 182 ASP A CA 1
ATOM 1471 C C . ASP A 1 182 ? 6.726 -1.232 11.079 1.00 91.50 182 ASP A C 1
ATOM 1473 O O . ASP A 1 182 ? 7.647 -1.703 10.404 1.00 91.50 182 ASP A O 1
ATOM 1477 N N . PHE A 1 183 ? 5.977 -0.204 10.671 1.00 92.56 183 PHE A N 1
ATOM 1478 C CA . PHE A 1 183 ? 6.177 0.470 9.388 1.00 92.56 183 PHE A CA 1
ATOM 1479 C C . PHE A 1 183 ? 7.538 1.171 9.321 1.00 92.56 183 PHE A C 1
ATOM 1481 O O . PHE A 1 183 ? 8.247 1.007 8.329 1.00 92.56 183 PHE A O 1
ATOM 1488 N N . ASP A 1 184 ? 7.940 1.865 10.391 1.00 90.81 184 ASP A N 1
ATOM 1489 C CA . ASP A 1 184 ? 9.212 2.595 10.454 1.00 90.81 184 ASP A CA 1
ATOM 1490 C C . ASP A 1 184 ? 10.413 1.646 10.323 1.00 90.81 184 ASP A C 1
ATOM 1492 O O . ASP A 1 184 ? 11.393 1.942 9.635 1.00 90.81 184 ASP A O 1
ATOM 1496 N N . ARG A 1 185 ? 10.328 0.450 10.912 1.00 92.06 185 ARG A N 1
ATOM 1497 C CA . ARG A 1 185 ? 11.365 -0.575 10.737 1.00 92.06 185 ARG A CA 1
ATOM 1498 C C . ARG A 1 185 ? 11.418 -1.126 9.310 1.00 92.06 185 ARG A C 1
ATOM 1500 O O . ARG A 1 185 ? 12.509 -1.400 8.809 1.00 92.06 185 ARG A O 1
ATOM 1507 N N . ILE A 1 186 ? 10.267 -1.323 8.664 1.00 90.50 186 ILE A N 1
ATOM 1508 C CA . ILE A 1 186 ? 10.190 -1.853 7.291 1.00 90.50 186 ILE A CA 1
ATOM 1509 C C . ILE A 1 186 ? 10.699 -0.824 6.278 1.00 90.50 186 ILE A C 1
ATOM 1511 O O . ILE A 1 186 ? 11.454 -1.176 5.374 1.00 90.50 186 ILE A O 1
ATOM 1515 N N . ILE A 1 187 ? 10.340 0.452 6.425 1.00 90.12 187 ILE A N 1
ATOM 1516 C CA . ILE A 1 187 ? 10.875 1.498 5.548 1.00 90.12 187 ILE A CA 1
ATOM 1517 C C . ILE A 1 187 ? 12.390 1.654 5.759 1.00 90.12 187 ILE A C 1
ATOM 1519 O O . ILE A 1 187 ? 13.152 1.758 4.798 1.00 90.12 187 ILE A O 1
ATOM 1523 N N . GLU A 1 188 ? 12.878 1.563 6.995 1.00 89.69 188 GLU A N 1
ATOM 1524 C CA . GLU A 1 188 ? 14.312 1.665 7.275 1.00 89.69 188 GLU A CA 1
ATOM 1525 C C . GLU A 1 188 ? 15.110 0.458 6.742 1.00 89.69 188 GLU A C 1
ATOM 1527 O O . GLU A 1 188 ? 16.221 0.641 6.240 1.00 89.69 188 GLU A O 1
ATOM 1532 N N . SER A 1 189 ? 14.545 -0.758 6.733 1.00 90.12 189 SER A N 1
ATOM 1533 C CA . SER A 1 189 ? 15.214 -1.936 6.145 1.00 90.12 189 SER A CA 1
ATOM 1534 C C . SER A 1 189 ? 15.486 -1.783 4.641 1.00 90.12 189 SER A C 1
ATOM 1536 O O . SER A 1 189 ? 16.438 -2.366 4.115 1.00 90.12 189 SER A O 1
ATOM 1538 N N . HIS A 1 190 ? 14.707 -0.938 3.962 1.00 87.19 190 HIS A N 1
ATOM 1539 C CA . HIS A 1 190 ? 14.857 -0.612 2.547 1.00 87.19 190 HIS A CA 1
ATOM 1540 C C . HIS A 1 190 ? 15.763 0.598 2.277 1.00 87.19 190 HIS A C 1
ATOM 1542 O O . HIS A 1 190 ? 16.038 0.896 1.109 1.00 87.19 190 HIS A O 1
ATOM 1548 N N . ARG A 1 191 ? 16.301 1.266 3.314 1.00 85.88 191 ARG A N 1
ATOM 1549 C CA . ARG A 1 191 ? 17.186 2.436 3.162 1.00 85.88 191 ARG A CA 1
ATOM 1550 C C . ARG A 1 191 ? 18.328 2.217 2.157 1.00 85.88 191 ARG A C 1
ATOM 1552 O O . ARG A 1 191 ? 18.522 3.110 1.334 1.00 85.88 191 ARG A O 1
ATOM 1559 N N . PRO A 1 192 ? 19.066 1.085 2.137 1.00 83.94 192 PRO A N 1
ATOM 1560 C CA . PRO A 1 192 ? 20.168 0.895 1.185 1.00 83.94 192 PRO A CA 1
ATOM 1561 C C . PRO A 1 192 ? 19.740 0.945 -0.290 1.00 83.94 192 PRO A C 1
ATOM 1563 O O . PRO A 1 192 ? 20.562 1.224 -1.159 1.00 83.94 192 PRO A O 1
ATOM 1566 N N . LYS A 1 193 ? 18.457 0.683 -0.575 1.00 82.25 193 LYS A N 1
ATOM 1567 C CA . LYS A 1 193 ? 17.868 0.682 -1.921 1.00 82.25 193 LYS A CA 1
ATOM 1568 C C . LYS A 1 193 ? 16.980 1.904 -2.187 1.00 82.25 193 LYS A C 1
ATOM 1570 O O . LYS A 1 193 ? 16.412 2.001 -3.273 1.00 82.25 193 LYS A O 1
ATOM 1575 N N . SER A 1 194 ? 16.869 2.840 -1.240 1.00 81.56 194 SER A N 1
ATOM 1576 C CA . SER A 1 194 ? 15.909 3.953 -1.287 1.00 81.56 194 SER A CA 1
ATOM 1577 C C . SER A 1 194 ? 16.002 4.770 -2.575 1.00 81.56 194 SER A C 1
ATOM 1579 O O . SER A 1 194 ? 14.976 5.074 -3.173 1.00 81.56 194 SER A O 1
ATOM 1581 N N . ARG A 1 195 ? 17.220 5.045 -3.063 1.00 78.50 195 ARG A N 1
ATOM 1582 C CA . ARG A 1 195 ? 17.442 5.765 -4.325 1.00 78.50 195 ARG A CA 1
ATOM 1583 C C . ARG A 1 195 ? 16.879 5.022 -5.536 1.00 78.50 195 ARG A C 1
ATOM 1585 O O . ARG A 1 195 ? 16.185 5.627 -6.338 1.00 78.50 195 ARG A O 1
ATOM 1592 N N . ALA A 1 196 ? 17.133 3.719 -5.646 1.00 78.81 196 ALA A N 1
ATOM 1593 C CA . ALA A 1 196 ? 16.628 2.913 -6.757 1.00 78.81 196 ALA A CA 1
ATOM 1594 C C . ALA A 1 196 ? 15.095 2.793 -6.724 1.00 78.81 196 ALA A C 1
ATOM 1596 O O . ALA A 1 196 ? 14.445 2.843 -7.765 1.00 78.81 196 ALA A O 1
ATOM 1597 N N . ILE A 1 197 ? 14.513 2.682 -5.525 1.00 83.06 197 ILE A N 1
ATOM 1598 C CA . ILE A 1 197 ? 13.056 2.669 -5.345 1.00 83.06 197 ILE A CA 1
ATOM 1599 C C . ILE A 1 197 ? 12.450 4.029 -5.718 1.00 83.06 197 ILE A C 1
ATOM 1601 O O . ILE A 1 197 ? 11.442 4.081 -6.418 1.00 83.06 197 ILE A O 1
ATOM 1605 N N . PHE A 1 198 ? 13.085 5.127 -5.308 1.00 81.38 198 PHE A N 1
ATOM 1606 C CA . PHE A 1 198 ? 12.653 6.480 -5.650 1.00 81.38 198 PHE A CA 1
ATOM 1607 C C . PHE A 1 198 ? 12.735 6.748 -7.160 1.00 81.38 198 PHE A C 1
ATOM 1609 O O . PHE A 1 198 ? 11.773 7.233 -7.755 1.00 81.38 198 PHE A O 1
ATOM 1616 N N . ASP A 1 199 ? 13.838 6.352 -7.802 1.00 77.56 199 ASP A N 1
ATOM 1617 C CA . ASP A 1 199 ? 14.000 6.433 -9.256 1.00 77.56 199 ASP A CA 1
ATOM 1618 C C . ASP A 1 199 ? 12.935 5.586 -9.976 1.00 77.56 199 ASP A C 1
ATOM 1620 O O . ASP A 1 199 ? 12.383 6.011 -10.994 1.00 77.56 199 ASP A O 1
ATOM 1624 N N . TYR A 1 200 ? 12.599 4.403 -9.448 1.00 82.06 200 TYR A N 1
ATOM 1625 C CA . TYR A 1 200 ? 11.508 3.584 -9.978 1.00 82.06 200 TYR A CA 1
ATOM 1626 C C . TYR A 1 200 ? 10.158 4.299 -9.857 1.00 82.06 200 TYR A C 1
ATOM 1628 O O . TYR A 1 200 ? 9.423 4.364 -10.842 1.00 82.06 200 TYR A O 1
ATOM 1636 N N . LEU A 1 201 ? 9.847 4.868 -8.691 1.00 81.06 201 LEU A N 1
ATOM 1637 C CA . LEU A 1 201 ? 8.596 5.581 -8.447 1.00 81.06 201 LEU A CA 1
ATOM 1638 C C . LEU A 1 201 ? 8.440 6.755 -9.428 1.00 81.06 201 LEU A C 1
ATOM 1640 O O . LEU A 1 201 ? 7.455 6.785 -10.159 1.00 81.06 201 LEU A O 1
ATOM 1644 N N . ILE A 1 202 ? 9.445 7.632 -9.561 1.00 76.56 202 ILE A N 1
ATOM 1645 C CA . ILE A 1 202 ? 9.422 8.781 -10.495 1.00 76.56 202 ILE A CA 1
ATOM 1646 C C . ILE A 1 202 ? 9.166 8.356 -11.949 1.00 76.56 202 ILE A C 1
ATOM 1648 O O . ILE A 1 202 ? 8.481 9.057 -12.695 1.00 76.56 202 ILE A O 1
ATOM 1652 N N . ASN A 1 203 ? 9.710 7.212 -12.368 1.00 75.50 203 ASN A N 1
ATOM 1653 C CA . ASN A 1 203 ? 9.528 6.703 -13.728 1.00 75.50 203 ASN A CA 1
ATOM 1654 C C . ASN A 1 203 ? 8.165 6.018 -13.955 1.00 75.50 203 ASN A C 1
ATOM 1656 O O . ASN A 1 203 ? 7.855 5.668 -15.094 1.00 75.50 203 ASN A O 1
ATOM 1660 N N . ASN A 1 204 ? 7.351 5.840 -12.909 1.00 73.12 204 ASN A N 1
ATOM 1661 C CA . ASN A 1 204 ? 6.054 5.163 -12.956 1.00 73.12 204 ASN A CA 1
ATOM 1662 C C . ASN A 1 204 ? 4.959 5.995 -12.245 1.00 73.12 204 ASN A C 1
ATOM 1664 O O . ASN A 1 204 ? 4.424 5.569 -11.221 1.00 73.12 204 ASN A O 1
ATOM 1668 N N . PRO A 1 205 ? 4.562 7.163 -12.791 1.00 76.56 205 PRO A N 1
ATOM 1669 C CA . PRO A 1 205 ? 3.603 8.071 -12.148 1.00 76.56 205 PRO A CA 1
ATOM 1670 C C . PRO A 1 205 ? 2.154 7.555 -12.115 1.00 76.56 205 PRO A C 1
ATOM 1672 O O . PRO A 1 205 ? 1.266 8.244 -11.630 1.00 76.56 205 PRO A O 1
ATOM 1675 N N . THR A 1 206 ? 1.893 6.364 -12.654 1.00 78.31 206 THR A N 1
ATOM 1676 C CA . THR A 1 206 ? 0.571 5.718 -12.661 1.00 78.31 206 THR A CA 1
ATOM 1677 C C . THR A 1 206 ? 0.326 4.841 -11.431 1.00 78.31 206 THR A C 1
ATOM 1679 O O . THR A 1 206 ? -0.660 4.115 -11.401 1.00 78.31 206 THR A O 1
ATOM 1682 N N . ILE A 1 207 ? 1.253 4.821 -10.471 1.00 79.19 207 ILE A N 1
ATOM 1683 C CA . ILE A 1 207 ? 1.125 4.040 -9.237 1.00 79.19 207 ILE A CA 1
ATOM 1684 C C . ILE A 1 207 ? 0.063 4.677 -8.335 1.00 79.19 207 ILE A C 1
ATOM 1686 O O . ILE A 1 207 ? 0.012 5.898 -8.195 1.00 79.19 207 ILE A O 1
ATOM 1690 N N . ASP A 1 208 ? -0.779 3.851 -7.717 1.00 80.56 208 ASP A N 1
ATOM 1691 C CA . ASP A 1 208 ? -1.792 4.333 -6.778 1.00 80.56 208 ASP A CA 1
ATOM 1692 C C . ASP A 1 208 ? -1.137 5.102 -5.627 1.00 80.56 208 ASP A C 1
ATOM 1694 O O . ASP A 1 208 ? -0.087 4.712 -5.109 1.00 80.56 208 ASP A O 1
ATOM 1698 N N . HIS A 1 209 ? -1.757 6.215 -5.234 1.00 90.56 209 HIS A N 1
ATOM 1699 C CA . HIS A 1 209 ? -1.234 7.110 -4.200 1.00 90.56 209 HIS A CA 1
ATOM 1700 C C . HIS A 1 209 ? 0.181 7.633 -4.506 1.00 90.56 209 HIS A C 1
ATOM 1702 O O . HIS A 1 209 ? 0.954 7.911 -3.589 1.00 90.56 209 HIS A O 1
ATOM 1708 N N . TYR A 1 210 ? 0.535 7.776 -5.793 1.00 89.81 210 TYR A N 1
ATOM 1709 C CA . TYR A 1 210 ? 1.865 8.187 -6.262 1.00 89.81 210 TYR A CA 1
ATOM 1710 C C . TYR A 1 210 ? 2.430 9.394 -5.504 1.00 89.81 210 TYR A C 1
ATOM 1712 O O . TYR A 1 210 ? 3.541 9.327 -4.976 1.00 89.81 210 TYR A O 1
ATOM 1720 N N . ASP A 1 211 ? 1.663 10.485 -5.424 1.00 94.06 211 ASP A N 1
ATOM 1721 C CA . ASP A 1 211 ? 2.121 11.715 -4.777 1.00 94.06 211 ASP A CA 1
ATOM 1722 C C . ASP A 1 211 ? 2.326 11.500 -3.261 1.00 94.06 211 ASP A C 1
ATOM 1724 O O . ASP A 1 211 ? 3.309 11.981 -2.701 1.00 94.06 211 ASP A O 1
ATOM 1728 N N . VAL A 1 212 ? 1.492 10.682 -2.604 1.00 96.06 212 VAL A N 1
ATOM 1729 C CA . VAL A 1 212 ? 1.687 10.290 -1.194 1.00 96.06 212 VAL A CA 1
ATOM 1730 C C . VAL A 1 212 ? 2.969 9.475 -1.030 1.00 96.06 212 VAL A C 1
ATOM 1732 O O . VAL A 1 212 ? 3.775 9.773 -0.149 1.00 96.06 212 VAL A O 1
ATOM 1735 N N . MET A 1 213 ? 3.198 8.482 -1.894 1.00 94.19 213 MET A N 1
ATOM 1736 C CA . MET A 1 213 ? 4.398 7.641 -1.848 1.00 94.19 213 MET A CA 1
ATOM 1737 C C . MET A 1 213 ? 5.666 8.477 -2.046 1.00 94.19 213 MET A C 1
ATOM 1739 O O . MET A 1 213 ? 6.610 8.342 -1.269 1.00 94.19 213 MET A O 1
ATOM 1743 N N . ILE A 1 214 ? 5.686 9.394 -3.019 1.00 92.25 214 ILE A N 1
ATOM 1744 C CA . ILE A 1 214 ? 6.817 10.317 -3.215 1.00 92.25 214 ILE A CA 1
ATOM 1745 C C . ILE A 1 214 ? 7.038 11.153 -1.949 1.00 92.25 214 ILE A C 1
ATOM 1747 O O . ILE A 1 214 ? 8.176 11.288 -1.491 1.00 92.25 214 ILE A O 1
ATOM 1751 N N . GLY A 1 215 ? 5.957 11.664 -1.352 1.00 94.50 215 GLY A N 1
ATOM 1752 C CA . GLY A 1 215 ? 6.006 12.389 -0.089 1.00 94.50 215 GLY A CA 1
ATOM 1753 C C . GLY A 1 215 ? 6.676 11.572 1.017 1.00 94.50 215 GLY A C 1
ATOM 1754 O O . GLY A 1 215 ? 7.636 12.046 1.627 1.00 94.50 215 GLY A O 1
ATOM 1755 N N . ILE A 1 216 ? 6.216 10.345 1.268 1.00 93.38 216 ILE A N 1
ATOM 1756 C CA . ILE A 1 216 ? 6.785 9.451 2.292 1.00 93.38 216 ILE A CA 1
ATOM 1757 C C . ILE A 1 216 ? 8.287 9.254 2.055 1.00 93.38 216 ILE A C 1
ATOM 1759 O O . ILE A 1 216 ? 9.091 9.387 2.980 1.00 93.38 216 ILE A O 1
ATOM 1763 N N . PHE A 1 217 ? 8.703 9.016 0.811 1.00 91.06 217 PHE A N 1
ATOM 1764 C CA . PHE A 1 217 ? 10.124 8.885 0.486 1.00 91.06 217 PHE A CA 1
ATOM 1765 C C . PHE A 1 217 ? 10.906 10.167 0.782 1.00 91.06 217 PHE A C 1
ATOM 1767 O O . PHE A 1 217 ? 12.014 10.099 1.323 1.00 91.06 217 PHE A O 1
ATOM 1774 N N . HIS A 1 218 ? 10.335 11.338 0.494 1.00 91.94 218 HIS A N 1
ATOM 1775 C CA . HIS A 1 218 ? 10.947 12.598 0.891 1.00 91.94 218 HIS A CA 1
ATOM 1776 C C . HIS A 1 218 ? 11.083 12.715 2.409 1.00 91.94 218 HIS A C 1
ATOM 1778 O O . HIS A 1 218 ? 12.175 13.022 2.889 1.00 91.94 218 HIS A O 1
ATOM 1784 N N . TYR A 1 219 ? 10.028 12.399 3.158 1.00 93.06 219 TYR A N 1
ATOM 1785 C CA . TYR A 1 219 ? 10.006 12.463 4.619 1.00 93.06 219 TYR A CA 1
ATOM 1786 C C . TYR A 1 219 ? 11.074 11.573 5.276 1.00 93.06 219 TYR A C 1
ATOM 1788 O O . TYR A 1 219 ? 11.748 12.010 6.215 1.00 93.06 219 TYR A O 1
ATOM 1796 N N . HIS A 1 220 ? 11.249 10.342 4.784 1.00 90.06 220 HIS A N 1
ATOM 1797 C CA . HIS A 1 220 ? 12.156 9.362 5.392 1.00 90.06 220 HIS A CA 1
ATOM 1798 C C . HIS A 1 220 ? 13.599 9.443 4.877 1.00 90.06 220 HIS A C 1
ATOM 1800 O O . HIS A 1 220 ? 14.525 9.196 5.651 1.00 90.06 220 HIS A O 1
ATOM 1806 N N . TYR A 1 221 ? 13.817 9.802 3.607 1.00 87.44 221 TYR A N 1
ATOM 1807 C CA . TYR A 1 221 ? 15.135 9.663 2.973 1.00 87.44 221 TYR A CA 1
ATOM 1808 C C . TYR A 1 221 ? 15.760 10.963 2.459 1.00 87.44 221 TYR A C 1
ATOM 1810 O O . TYR A 1 221 ? 16.936 10.947 2.098 1.00 87.44 221 TYR A O 1
ATOM 1818 N N . SER A 1 222 ? 15.039 12.090 2.406 1.00 86.88 222 SER A N 1
ATOM 1819 C CA . SER A 1 222 ? 15.662 13.350 1.972 1.00 86.88 222 SER A CA 1
ATOM 1820 C C . SER A 1 222 ? 16.555 13.941 3.061 1.00 86.88 222 SER A C 1
ATOM 1822 O O . SER A 1 222 ? 16.123 14.148 4.193 1.00 86.88 222 SER A O 1
ATOM 1824 N N . GLU A 1 223 ? 17.792 14.276 2.692 1.00 85.12 223 GLU A N 1
ATOM 1825 C CA . GLU A 1 223 ? 18.769 14.901 3.597 1.00 85.12 223 GLU A CA 1
ATOM 1826 C C . GLU A 1 223 ? 18.426 16.364 3.918 1.00 85.12 223 GLU A C 1
ATOM 1828 O O . GLU A 1 223 ? 18.730 16.852 5.004 1.00 85.12 223 GLU A O 1
ATOM 1833 N N . SER A 1 224 ? 17.763 17.061 2.991 1.00 88.62 224 SER A N 1
ATOM 1834 C CA . SER A 1 224 ? 17.353 18.458 3.137 1.00 88.62 224 SER A CA 1
ATOM 1835 C C . SER A 1 224 ? 15.896 18.672 2.738 1.00 88.62 224 SER A C 1
ATOM 1837 O O . SER A 1 224 ? 15.375 18.015 1.827 1.00 88.62 224 SER A O 1
ATOM 1839 N N . GLU A 1 225 ? 15.249 19.622 3.423 1.00 91.56 225 GLU A N 1
ATOM 1840 C CA . GLU A 1 225 ? 13.889 20.098 3.114 1.00 91.56 225 GLU A CA 1
ATOM 1841 C C . GLU A 1 225 ? 12.831 18.986 3.119 1.00 91.56 225 GLU A C 1
ATOM 1843 O O . GLU A 1 225 ? 11.804 19.082 2.452 1.00 91.56 225 GLU A O 1
ATOM 1848 N N . LYS A 1 226 ? 13.068 17.908 3.874 1.00 95.19 226 LYS A N 1
ATOM 1849 C CA . LYS A 1 226 ? 12.204 16.723 3.872 1.00 95.19 226 LYS A CA 1
ATOM 1850 C C . LYS A 1 226 ? 10.741 17.035 4.193 1.00 95.19 226 LYS A C 1
ATOM 1852 O O . LYS A 1 226 ? 9.861 16.477 3.554 1.00 95.19 226 LYS A O 1
ATOM 1857 N N . TYR A 1 227 ? 10.484 17.945 5.137 1.00 96.06 227 TYR A N 1
ATOM 1858 C CA . TYR A 1 227 ? 9.124 18.336 5.517 1.00 96.06 227 TYR A CA 1
ATOM 1859 C C . TYR A 1 227 ? 8.451 19.215 4.461 1.00 96.06 227 TYR A C 1
ATOM 1861 O O . TYR A 1 227 ? 7.267 19.041 4.216 1.00 96.06 227 TYR A O 1
ATOM 1869 N N . GLU A 1 228 ? 9.203 20.102 3.807 1.00 96.75 228 GLU A N 1
ATOM 1870 C CA . GLU A 1 228 ? 8.688 20.954 2.728 1.00 96.75 228 GLU A CA 1
ATOM 1871 C C . GLU A 1 228 ? 8.318 20.110 1.502 1.00 96.75 228 GLU A C 1
ATOM 1873 O O . GLU A 1 228 ? 7.209 20.194 0.983 1.00 96.75 228 GLU A O 1
ATOM 1878 N N . LYS A 1 229 ? 9.218 19.211 1.087 1.00 95.69 229 LYS A N 1
ATOM 1879 C CA . LYS A 1 229 ? 8.970 18.282 -0.024 1.00 95.69 229 LYS A CA 1
ATOM 1880 C C . LYS A 1 229 ? 7.819 17.329 0.288 1.00 95.69 229 LYS A C 1
ATOM 1882 O O . LYS A 1 229 ? 6.963 17.113 -0.562 1.00 95.69 229 LYS A O 1
ATOM 1887 N N . PHE A 1 230 ? 7.770 16.796 1.512 1.00 97.69 230 PHE A N 1
ATOM 1888 C CA . PHE A 1 230 ? 6.645 15.986 1.979 1.00 97.69 230 PHE A CA 1
ATOM 1889 C C . PHE A 1 230 ? 5.326 16.755 1.869 1.00 97.69 230 PHE A C 1
ATOM 1891 O O . PHE A 1 230 ? 4.398 16.260 1.234 1.00 97.69 230 PHE A O 1
ATOM 1898 N N . TYR A 1 231 ? 5.276 17.974 2.417 1.00 98.25 231 TYR A N 1
ATOM 1899 C CA . TYR A 1 231 ? 4.103 18.843 2.395 1.00 98.25 231 TYR A CA 1
ATOM 1900 C C . TYR A 1 231 ? 3.600 19.103 0.970 1.00 98.25 231 TYR A C 1
ATOM 1902 O O . TYR A 1 231 ? 2.425 18.878 0.689 1.00 98.25 231 TYR A O 1
ATOM 1910 N N . GLN A 1 232 ? 4.486 19.491 0.049 1.00 97.81 232 GLN A N 1
ATOM 1911 C CA . GLN A 1 232 ? 4.122 19.757 -1.347 1.00 97.81 232 GLN A CA 1
ATOM 1912 C C . GLN A 1 232 ? 3.502 18.533 -2.032 1.00 97.81 232 GLN A C 1
ATOM 1914 O O . GLN A 1 232 ? 2.506 18.651 -2.749 1.00 97.81 232 GLN A O 1
ATOM 1919 N N . CYS A 1 233 ? 4.064 17.349 -1.790 1.00 97.62 233 CYS A N 1
ATOM 1920 C CA . CYS A 1 233 ? 3.561 16.106 -2.359 1.00 97.62 233 CYS A CA 1
ATOM 1921 C C . CYS A 1 233 ? 2.185 15.722 -1.802 1.00 97.62 233 CYS A C 1
ATOM 1923 O O . CYS A 1 233 ? 1.274 15.427 -2.576 1.00 97.62 233 CYS A O 1
ATOM 1925 N N . VAL A 1 234 ? 1.994 15.769 -0.481 1.00 98.31 234 VAL A N 1
ATOM 1926 C CA . VAL A 1 234 ? 0.706 15.389 0.130 1.00 98.31 234 VAL A CA 1
ATOM 1927 C C . VAL A 1 234 ? -0.382 16.436 -0.106 1.00 98.31 234 VAL A C 1
ATOM 1929 O O . VAL A 1 234 ? -1.551 16.078 -0.217 1.00 98.31 234 VAL A O 1
ATOM 1932 N N . MET A 1 235 ? -0.006 17.708 -0.282 1.00 98.38 235 MET A N 1
ATOM 1933 C CA . MET A 1 235 ? -0.910 18.762 -0.745 1.00 98.38 235 MET A CA 1
ATOM 1934 C C . MET A 1 235 ? -1.452 18.432 -2.137 1.00 98.38 235 MET A C 1
ATOM 1936 O O . MET A 1 235 ? -2.665 18.365 -2.316 1.00 98.38 235 MET A O 1
ATOM 1940 N N . LYS A 1 236 ? -0.570 18.110 -3.091 1.00 97.75 236 LYS A N 1
ATOM 1941 C CA . LYS A 1 236 ? -0.971 17.694 -4.441 1.00 97.75 236 LYS A CA 1
ATOM 1942 C C . LYS A 1 236 ? -1.821 16.416 -4.435 1.00 97.75 236 LYS A C 1
ATOM 1944 O O . LYS A 1 236 ? -2.789 16.317 -5.184 1.00 97.75 236 LYS A O 1
ATOM 1949 N N . ALA A 1 237 ? -1.490 15.444 -3.583 1.00 97.62 237 ALA A N 1
ATOM 1950 C CA . ALA A 1 237 ? -2.307 14.243 -3.415 1.00 97.62 237 ALA A CA 1
ATOM 1951 C C . ALA A 1 237 ? -3.724 14.591 -2.922 1.00 97.62 237 ALA A C 1
ATOM 1953 O O . ALA A 1 237 ? -4.710 14.130 -3.492 1.00 97.62 237 ALA A O 1
ATOM 1954 N N . SER A 1 238 ? -3.831 15.453 -1.907 1.00 97.94 238 SER A N 1
ATOM 1955 C CA . SER A 1 238 ? -5.115 15.906 -1.365 1.00 97.94 238 SER A CA 1
ATOM 1956 C C . SER A 1 238 ? -5.935 16.731 -2.367 1.00 97.94 238 SER A C 1
ATOM 1958 O O . SER A 1 238 ? -7.158 16.624 -2.369 1.00 97.94 238 SER A O 1
ATOM 1960 N N . GLU A 1 239 ? -5.299 17.536 -3.223 1.00 97.44 239 GLU A N 1
ATOM 1961 C CA . GLU A 1 239 ? -5.971 18.267 -4.313 1.00 97.44 239 GLU A CA 1
ATOM 1962 C C . GLU A 1 239 ? -6.598 17.320 -5.347 1.00 97.44 239 GLU A C 1
ATOM 1964 O O . GLU A 1 239 ? -7.634 17.639 -5.928 1.00 97.44 239 GLU A O 1
ATOM 1969 N N . ASN A 1 240 ? -6.006 16.137 -5.527 1.00 95.56 240 ASN A N 1
ATOM 1970 C CA . ASN A 1 240 ? -6.524 15.061 -6.373 1.00 95.56 240 ASN A CA 1
ATOM 1971 C C . ASN A 1 240 ? -7.499 14.120 -5.635 1.00 95.56 240 ASN A C 1
ATOM 1973 O O . ASN A 1 240 ? -7.784 13.031 -6.129 1.00 95.56 240 ASN A O 1
ATOM 1977 N N . ASP A 1 241 ? -8.010 14.537 -4.472 1.00 96.00 241 ASP A N 1
ATOM 1978 C CA . ASP A 1 241 ? -8.975 13.804 -3.639 1.00 96.00 241 ASP A CA 1
ATOM 1979 C C . ASP A 1 241 ? -8.459 12.446 -3.110 1.00 96.00 241 ASP A C 1
ATOM 1981 O O . ASP A 1 241 ? -9.229 11.540 -2.788 1.00 96.00 241 ASP A O 1
ATOM 1985 N N . ASP A 1 242 ? -7.137 12.291 -2.981 1.00 96.25 242 ASP A N 1
ATOM 1986 C CA . ASP A 1 242 ? -6.521 11.085 -2.427 1.00 96.25 242 ASP A CA 1
ATOM 1987 C C . ASP A 1 242 ? -6.799 10.957 -0.918 1.00 96.25 242 ASP A C 1
ATOM 1989 O O . ASP A 1 242 ? -6.462 11.844 -0.129 1.00 96.25 242 ASP A O 1
ATOM 1993 N N . ILE A 1 243 ? -7.384 9.836 -0.481 1.00 96.38 243 ILE A N 1
ATOM 1994 C CA . ILE A 1 243 ? -7.753 9.610 0.929 1.00 96.38 243 ILE A CA 1
ATOM 1995 C C . ILE A 1 243 ? -6.550 9.583 1.888 1.00 96.38 243 ILE A C 1
ATOM 1997 O O . ILE A 1 243 ? -6.670 10.053 3.025 1.00 96.38 243 ILE A O 1
ATOM 2001 N N . TYR A 1 244 ? -5.396 9.072 1.447 1.00 97.31 244 TYR A N 1
ATOM 2002 C CA . TYR A 1 244 ? -4.155 9.100 2.224 1.00 97.31 244 TYR A CA 1
ATOM 2003 C C . TYR A 1 244 ? -3.494 10.475 2.113 1.00 97.31 244 TYR A C 1
ATOM 2005 O O . TYR A 1 244 ? -2.937 10.959 3.095 1.00 97.31 244 TYR A O 1
ATOM 2013 N N . GLY A 1 245 ? -3.641 11.147 0.967 1.00 97.81 245 GLY A N 1
ATOM 2014 C CA . GLY A 1 245 ? -3.254 12.547 0.784 1.00 97.81 245 GLY A CA 1
ATOM 2015 C C . GLY A 1 245 ? -3.925 13.475 1.797 1.00 97.81 245 GLY A C 1
ATOM 2016 O O . GLY A 1 245 ? -3.234 14.221 2.487 1.00 97.81 245 GLY A O 1
ATOM 2017 N N . HIS A 1 246 ? -5.248 13.369 1.964 1.00 98.38 246 HIS A N 1
ATOM 2018 C CA . HIS A 1 246 ? -5.984 14.101 3.000 1.00 98.38 246 HIS A CA 1
ATOM 2019 C C . HIS A 1 246 ? -5.431 13.824 4.400 1.00 98.38 246 HIS A C 1
ATOM 2021 O O . HIS A 1 246 ? -5.181 14.754 5.164 1.00 98.38 246 HIS A O 1
ATOM 2027 N N . PHE A 1 247 ? -5.211 12.552 4.744 1.00 98.12 247 PHE A N 1
ATOM 2028 C CA . PHE A 1 247 ? -4.695 12.185 6.061 1.00 98.12 247 PHE A CA 1
ATOM 2029 C C . PHE A 1 247 ? -3.304 12.768 6.322 1.00 98.12 247 PHE A C 1
ATOM 2031 O O . PHE A 1 247 ? -3.078 13.377 7.370 1.00 98.12 247 PHE A O 1
ATOM 2038 N N . GLU A 1 248 ? -2.380 12.617 5.377 1.00 98.06 248 GLU A N 1
ATOM 2039 C CA . GLU A 1 248 ? -1.013 13.099 5.544 1.00 98.06 248 GLU A CA 1
ATOM 2040 C C . GLU A 1 248 ? -0.931 14.630 5.534 1.00 98.06 248 GLU A C 1
ATOM 2042 O O . GLU A 1 248 ? -0.205 15.206 6.345 1.00 98.06 248 GLU A O 1
ATOM 2047 N N . LEU A 1 249 ? -1.735 15.313 4.712 1.00 98.38 249 LEU A N 1
ATOM 2048 C CA . LEU A 1 249 ? -1.847 16.772 4.771 1.00 98.38 249 LEU A CA 1
ATOM 2049 C C . LEU A 1 249 ? -2.446 17.236 6.110 1.00 98.38 249 LEU A C 1
ATOM 2051 O O . LEU A 1 249 ? -1.979 18.216 6.694 1.00 98.38 249 LEU A O 1
ATOM 2055 N N . GLY A 1 250 ? -3.426 16.503 6.647 1.00 97.94 250 GLY A N 1
ATOM 2056 C CA . GLY A 1 250 ? -3.961 16.749 7.985 1.00 97.94 250 GLY A CA 1
ATOM 2057 C C . GLY A 1 250 ? -2.879 16.624 9.062 1.00 97.94 250 GLY A C 1
ATOM 2058 O O . GLY A 1 250 ? -2.775 17.478 9.944 1.00 97.94 250 GLY A O 1
ATOM 2059 N N . ARG A 1 251 ? -1.990 15.624 8.950 1.00 97.00 251 ARG A N 1
ATOM 2060 C CA . ARG A 1 251 ? -0.816 15.491 9.832 1.00 97.00 251 ARG A CA 1
ATOM 2061 C C . ARG A 1 251 ? 0.151 16.663 9.693 1.00 97.00 251 ARG A C 1
ATOM 2063 O O . ARG A 1 251 ? 0.699 17.092 10.710 1.00 97.00 251 ARG A O 1
ATOM 2070 N N . CYS A 1 252 ? 0.348 17.189 8.484 1.00 98.06 252 CYS A N 1
ATOM 2071 C CA . CYS A 1 252 ? 1.168 18.379 8.273 1.00 98.06 252 CYS A CA 1
ATOM 2072 C C . CYS A 1 252 ? 0.632 19.581 9.051 1.00 98.06 252 CYS A C 1
ATOM 2074 O O . CYS A 1 252 ? 1.398 20.190 9.793 1.00 98.06 252 CYS A O 1
ATOM 2076 N N . TYR A 1 253 ? -0.666 19.881 8.960 1.00 98.19 253 TYR A N 1
ATOM 2077 C CA . TYR A 1 253 ? -1.270 20.977 9.725 1.00 98.19 253 TYR A CA 1
ATOM 2078 C C . TYR A 1 253 ? -1.321 20.710 11.232 1.00 98.19 253 TYR A C 1
ATOM 2080 O O . TYR A 1 253 ? -1.192 21.641 12.020 1.00 98.19 253 TYR A O 1
ATOM 2088 N N . TYR A 1 254 ? -1.462 19.453 11.655 1.00 94.88 254 TYR A N 1
ATOM 2089 C CA . TYR A 1 254 ? -1.490 19.109 13.077 1.00 94.88 254 TYR A CA 1
ATOM 2090 C C . TYR A 1 254 ? -0.118 19.277 13.753 1.00 94.88 254 TYR A C 1
ATOM 2092 O O . TYR A 1 254 ? -0.033 19.747 14.886 1.00 94.88 254 TYR A O 1
ATOM 2100 N N . HIS A 1 255 ? 0.967 18.896 13.070 1.00 94.38 255 HIS A N 1
ATOM 2101 C CA . HIS A 1 255 ? 2.327 18.907 13.628 1.00 94.38 255 HIS A CA 1
ATOM 2102 C C . HIS A 1 255 ? 3.224 20.042 13.113 1.00 94.38 255 HIS A C 1
ATOM 2104 O O . HIS A 1 255 ? 4.342 20.195 13.606 1.00 94.38 255 HIS A O 1
ATOM 2110 N N . GLY A 1 256 ? 2.770 20.819 12.129 1.00 95.62 256 GLY A N 1
ATOM 2111 C CA . GLY A 1 256 ? 3.557 21.872 11.484 1.00 95.62 256 GLY A CA 1
ATOM 2112 C C . GLY A 1 256 ? 4.633 21.343 10.524 1.00 95.62 256 GLY A C 1
ATOM 2113 O O . GLY A 1 256 ? 5.738 21.882 10.466 1.00 95.62 256 GLY A O 1
ATOM 2114 N N . TYR A 1 257 ? 4.369 20.252 9.794 1.00 95.44 257 TYR A N 1
ATOM 2115 C CA . TYR A 1 257 ? 5.322 19.725 8.806 1.00 95.44 257 TYR A CA 1
ATOM 2116 C C . TYR A 1 257 ? 5.210 20.491 7.486 1.00 95.44 257 TYR A C 1
ATOM 2118 O O . TYR A 1 257 ? 4.254 20.301 6.744 1.00 95.44 257 TYR A O 1
ATOM 2126 N N . GLY A 1 258 ? 6.188 21.360 7.205 1.00 95.81 258 GLY A N 1
ATOM 2127 C CA . GLY A 1 258 ? 6.222 22.174 5.978 1.00 95.81 258 GLY A CA 1
ATOM 2128 C C . GLY A 1 258 ? 5.160 23.283 5.927 1.00 95.81 258 GLY A C 1
ATOM 2129 O O . GLY A 1 258 ? 5.019 23.958 4.919 1.00 95.81 258 GLY A O 1
ATOM 2130 N N . THR A 1 259 ? 4.411 23.488 7.011 1.00 97.56 259 THR A N 1
ATOM 2131 C CA . THR A 1 259 ? 3.369 24.515 7.141 1.00 97.56 259 THR A CA 1
ATOM 2132 C C . THR A 1 259 ? 3.255 24.959 8.599 1.00 97.56 259 THR A C 1
ATOM 2134 O O . THR A 1 259 ? 3.768 24.296 9.501 1.00 97.56 259 THR A O 1
ATOM 2137 N N . GLU A 1 260 ? 2.570 26.073 8.848 1.00 97.06 260 GLU A N 1
ATOM 2138 C CA . GLU A 1 260 ? 2.154 26.464 10.196 1.00 97.06 260 GLU A CA 1
ATOM 2139 C C . GLU A 1 260 ? 1.109 25.491 10.762 1.00 97.06 260 GLU A C 1
ATOM 2141 O O . GLU A 1 260 ? 0.356 24.858 10.013 1.00 97.06 260 GLU A O 1
ATOM 2146 N N . ILE A 1 261 ? 1.073 25.383 12.093 1.00 96.38 261 ILE A N 1
ATOM 2147 C CA . ILE A 1 261 ? 0.098 24.550 12.800 1.00 96.38 261 ILE A CA 1
ATOM 2148 C C . ILE A 1 261 ? -1.298 25.159 12.639 1.00 96.38 261 ILE A C 1
ATOM 2150 O O . ILE A 1 261 ? -1.515 26.321 12.977 1.00 96.38 261 ILE A O 1
ATOM 2154 N N . ASP A 1 262 ? -2.249 24.347 12.184 1.00 96.69 262 ASP A N 1
ATOM 2155 C CA . ASP A 1 262 ? -3.656 24.721 12.033 1.00 96.69 262 ASP A CA 1
ATOM 2156 C C . ASP A 1 262 ? -4.554 23.526 12.383 1.00 96.69 262 ASP A C 1
ATOM 2158 O O . ASP A 1 262 ? -4.853 22.659 11.556 1.00 96.69 262 ASP A O 1
ATOM 2162 N N . SER A 1 263 ? -4.988 23.469 13.643 1.00 92.25 263 SER A N 1
ATOM 2163 C CA . SER A 1 263 ? -5.816 22.371 14.151 1.00 92.25 263 SER A CA 1
ATOM 2164 C C . SER A 1 263 ? -7.147 22.233 13.408 1.00 92.25 263 SER A C 1
ATOM 2166 O O . SER A 1 263 ? -7.621 21.115 13.228 1.00 92.25 263 SER A O 1
ATOM 2168 N N . ASN A 1 264 ? -7.741 23.341 12.952 1.00 93.94 264 ASN A N 1
ATOM 2169 C CA . ASN A 1 264 ? -9.041 23.311 12.279 1.00 93.94 264 ASN A CA 1
ATOM 2170 C C . ASN A 1 264 ? -8.917 22.691 10.885 1.00 93.94 264 ASN A C 1
ATOM 2172 O O . ASN A 1 264 ? -9.708 21.817 10.534 1.00 93.94 264 ASN A O 1
ATOM 2176 N N . LYS A 1 265 ? -7.885 23.074 10.122 1.00 96.50 265 LYS A N 1
ATOM 2177 C CA . LYS A 1 265 ? -7.592 22.423 8.835 1.00 96.50 265 LYS A CA 1
ATOM 2178 C C . LYS A 1 265 ? -7.236 20.954 9.001 1.00 96.50 265 LYS A C 1
ATOM 2180 O O . LYS A 1 265 ? -7.665 20.131 8.198 1.00 96.50 265 LYS A O 1
ATOM 2185 N N . ALA A 1 266 ? -6.467 20.615 10.038 1.00 95.94 266 ALA A N 1
ATOM 2186 C CA . ALA A 1 266 ? -6.146 19.223 10.328 1.00 95.94 266 ALA A CA 1
ATOM 2187 C C . ALA A 1 266 ? -7.418 18.390 10.552 1.00 95.94 266 ALA A C 1
ATOM 2189 O O . ALA A 1 266 ? -7.550 17.318 9.964 1.00 95.94 266 ALA A O 1
ATOM 2190 N N . ILE A 1 267 ? -8.369 18.906 11.342 1.00 94.12 267 ILE A N 1
ATOM 2191 C CA . ILE A 1 267 ? -9.663 18.257 11.591 1.00 94.12 267 ILE A CA 1
ATOM 2192 C C . ILE A 1 267 ? -10.441 18.053 10.288 1.00 94.12 267 ILE A C 1
ATOM 2194 O O . ILE A 1 267 ? -10.821 16.921 9.992 1.00 94.12 267 ILE A O 1
ATOM 2198 N N . GLU A 1 268 ? -10.616 19.106 9.484 1.00 96.62 268 GLU A N 1
ATOM 2199 C CA . GLU A 1 268 ? -11.337 19.029 8.204 1.00 96.62 268 GLU A CA 1
ATOM 2200 C C . GLU A 1 268 ? -10.747 17.940 7.289 1.00 96.62 268 GLU A C 1
ATOM 2202 O O . GLU A 1 268 ? -11.463 17.126 6.703 1.00 96.62 268 GLU A O 1
ATOM 2207 N N . LEU A 1 269 ? -9.419 17.880 7.195 1.00 97.88 269 LEU A N 1
ATOM 2208 C CA . LEU A 1 269 ? -8.722 16.903 6.363 1.00 97.88 269 LEU A CA 1
ATOM 2209 C C . LEU A 1 269 ? -8.827 15.476 6.911 1.00 97.88 269 LEU A C 1
ATOM 2211 O O . LEU A 1 269 ? -8.998 14.530 6.137 1.00 97.88 269 LEU A O 1
ATOM 2215 N N . PHE A 1 270 ? -8.775 15.293 8.231 1.00 97.38 270 PHE A N 1
ATOM 2216 C CA . PHE A 1 270 ? -9.004 13.982 8.837 1.00 97.38 270 PHE A CA 1
ATOM 2217 C C . PHE A 1 270 ? -10.440 13.488 8.612 1.00 97.38 270 PHE A C 1
ATOM 2219 O O . PHE A 1 270 ? -10.636 12.299 8.346 1.00 97.38 270 PHE A O 1
ATOM 2226 N N . GLU A 1 271 ? -11.432 14.381 8.660 1.00 94.25 271 GLU A N 1
ATOM 2227 C CA . GLU A 1 271 ? -12.826 14.050 8.347 1.00 94.25 271 GLU A CA 1
ATOM 2228 C C . GLU A 1 271 ? -12.988 13.629 6.884 1.00 94.25 271 GLU A C 1
ATOM 2230 O O . GLU A 1 271 ? -13.606 12.597 6.609 1.00 94.25 271 GLU A O 1
ATOM 2235 N N . ARG A 1 272 ? -12.372 14.377 5.957 1.00 96.50 272 ARG A N 1
ATOM 2236 C CA . ARG A 1 272 ? -12.371 14.063 4.519 1.00 96.50 272 ARG A CA 1
ATOM 2237 C C . ARG A 1 272 ? -11.682 12.739 4.200 1.00 96.50 272 ARG A C 1
ATOM 2239 O O . ARG A 1 272 ? -12.150 12.008 3.335 1.00 96.50 272 ARG A O 1
ATOM 2246 N N . SER A 1 273 ? -10.599 12.412 4.905 1.00 96.31 273 SER A N 1
ATOM 2247 C CA . SER A 1 273 ? -9.878 11.151 4.715 1.00 96.31 273 SER A CA 1
ATOM 2248 C C . SER A 1 273 ? -10.734 9.928 5.064 1.00 96.31 273 SER A C 1
ATOM 2250 O O . SER A 1 273 ? -10.733 8.932 4.341 1.00 96.31 273 SER A O 1
ATOM 2252 N N . GLY A 1 274 ? -11.445 9.965 6.198 1.00 92.75 274 GLY A N 1
ATOM 2253 C CA . GLY A 1 274 ? -12.296 8.860 6.658 1.00 92.75 274 GLY A CA 1
ATOM 2254 C C . GLY A 1 274 ? -11.562 7.560 7.040 1.00 92.75 274 GLY A C 1
ATOM 2255 O O . GLY A 1 274 ? -12.227 6.581 7.423 1.00 92.75 274 GLY A O 1
ATOM 2256 N N . LEU A 1 275 ? -10.224 7.546 6.959 1.00 96.00 275 LEU A N 1
ATOM 2257 C CA . LEU A 1 275 ? -9.353 6.446 7.376 1.00 96.00 275 LEU A CA 1
ATOM 2258 C C . LEU A 1 275 ? -9.468 6.184 8.878 1.00 96.00 275 LEU A C 1
ATOM 2260 O O . LEU A 1 275 ? -9.738 7.084 9.677 1.00 96.00 275 LEU A O 1
ATOM 2264 N N . ASN A 1 276 ? -9.200 4.948 9.292 1.00 96.31 276 ASN A N 1
ATOM 2265 C CA . ASN A 1 276 ? -9.353 4.579 10.696 1.00 96.31 276 ASN A CA 1
ATOM 2266 C C . ASN A 1 276 ? -8.354 5.315 11.595 1.00 96.31 276 ASN A C 1
ATOM 2268 O O . ASN A 1 276 ? -8.725 5.752 12.689 1.00 96.31 276 ASN A O 1
ATOM 2272 N N . ILE A 1 277 ? -7.121 5.499 11.112 1.00 96.69 277 ILE A N 1
ATOM 2273 C CA . ILE A 1 277 ? -6.104 6.320 11.772 1.00 96.69 277 ILE A CA 1
ATOM 2274 C C . ILE A 1 277 ? -6.517 7.797 11.861 1.00 96.69 277 ILE A C 1
ATOM 2276 O O . ILE A 1 277 ? -6.283 8.425 12.891 1.00 96.69 277 ILE A O 1
ATOM 2280 N N . ALA A 1 278 ? -7.189 8.346 10.843 1.00 96.94 278 ALA A N 1
ATOM 2281 C CA . ALA A 1 278 ? -7.689 9.721 10.859 1.00 96.94 278 ALA A CA 1
ATOM 2282 C C . ALA A 1 278 ? -8.808 9.895 11.902 1.00 96.94 278 ALA A C 1
ATOM 2284 O O . ALA A 1 278 ? -8.753 10.807 12.725 1.00 96.94 278 ALA A O 1
ATOM 2285 N N . LEU A 1 279 ? -9.760 8.953 11.953 1.00 96.81 279 LEU A N 1
ATOM 2286 C CA . LEU A 1 279 ? -10.801 8.909 12.989 1.00 96.81 279 LEU A CA 1
ATOM 2287 C C . LEU A 1 279 ? -10.208 8.807 14.400 1.00 96.81 279 LEU A C 1
ATOM 2289 O O . LEU A 1 279 ? -10.688 9.466 15.318 1.00 96.81 279 LEU A O 1
ATOM 2293 N N . TYR A 1 280 ? -9.146 8.016 14.571 1.00 97.50 280 TYR A N 1
ATOM 2294 C CA . TYR A 1 280 ? -8.409 7.927 15.830 1.00 97.50 280 TYR A CA 1
ATOM 2295 C C . TYR A 1 280 ? -7.777 9.275 16.226 1.00 97.50 280 TYR A C 1
ATOM 2297 O O . TYR A 1 280 ? -7.889 9.677 17.381 1.00 97.50 280 TYR A O 1
ATOM 2305 N N . ARG A 1 281 ? -7.157 10.005 15.285 1.00 96.31 281 ARG A N 1
ATOM 2306 C CA . ARG A 1 281 ? -6.577 11.336 15.561 1.00 96.31 281 ARG A CA 1
ATOM 2307 C C . ARG A 1 281 ? -7.636 12.367 15.944 1.00 96.31 281 ARG A C 1
ATOM 2309 O O . ARG A 1 281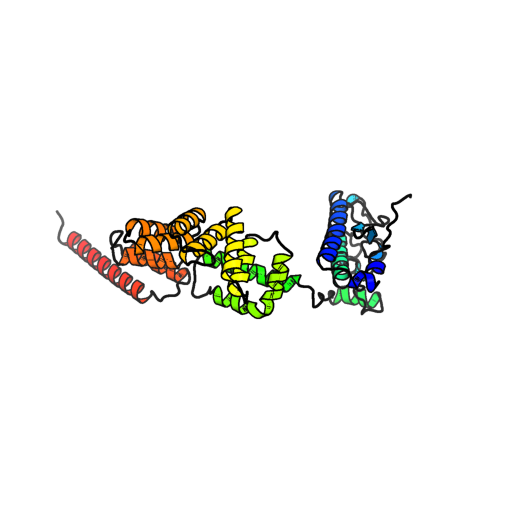 ? -7.421 13.119 16.891 1.00 96.31 281 ARG A O 1
ATOM 2316 N N . LEU A 1 282 ? -8.781 12.366 15.262 1.00 95.50 282 LEU A N 1
ATOM 2317 C CA . LEU A 1 282 ? -9.926 13.207 15.625 1.00 95.50 282 LEU A CA 1
ATOM 2318 C C . LEU A 1 282 ? -10.434 12.887 17.035 1.00 95.50 282 LEU A C 1
ATOM 2320 O O . LEU A 1 282 ? -10.649 13.791 17.840 1.00 95.50 282 LEU A O 1
ATOM 2324 N N . ALA A 1 283 ? -10.581 11.599 17.353 1.00 96.62 283 ALA A N 1
ATOM 2325 C CA . ALA A 1 283 ? -11.008 11.155 18.674 1.00 96.62 283 ALA A CA 1
ATOM 2326 C C . ALA A 1 283 ? -10.037 11.605 19.778 1.00 96.62 283 ALA A C 1
ATOM 2328 O O . ALA A 1 283 ? -10.471 12.066 20.834 1.00 96.62 283 ALA A O 1
ATOM 2329 N N . ASP A 1 284 ? -8.729 11.512 19.526 1.00 95.44 284 ASP A N 1
ATOM 2330 C CA . ASP A 1 284 ? -7.698 11.950 20.468 1.00 95.44 284 ASP A CA 1
ATOM 2331 C C . ASP A 1 284 ? -7.741 13.462 20.703 1.00 95.44 284 ASP A C 1
ATOM 2333 O O . ASP A 1 284 ? -7.706 13.907 21.851 1.00 95.44 284 ASP A O 1
ATOM 2337 N N . HIS A 1 285 ? -7.943 14.249 19.644 1.00 93.50 285 HIS A N 1
ATOM 2338 C CA . HIS A 1 285 ? -8.151 15.689 19.770 1.00 93.50 285 HIS A CA 1
ATOM 2339 C C . HIS A 1 285 ? -9.372 16.020 20.648 1.00 93.50 285 HIS A C 1
ATOM 2341 O O . HIS A 1 285 ? -9.249 16.759 21.626 1.00 93.50 285 HIS A O 1
ATOM 2347 N N . HIS A 1 286 ? -10.536 15.422 20.370 1.00 93.69 286 HIS A N 1
ATOM 2348 C CA . HIS A 1 286 ? -11.739 15.631 21.184 1.00 93.69 286 HIS A CA 1
ATOM 2349 C C . HIS A 1 286 ? -11.541 15.214 22.645 1.00 93.69 286 HIS A C 1
ATOM 2351 O O . HIS A 1 286 ? -11.968 15.927 23.555 1.00 93.69 286 HIS A O 1
ATOM 2357 N N . ASN A 1 287 ? -10.847 14.099 22.883 1.00 94.69 287 ASN A N 1
ATOM 2358 C CA . ASN A 1 287 ? -10.534 13.623 24.226 1.00 94.69 287 ASN A CA 1
ATOM 2359 C C . ASN A 1 287 ? -9.657 14.627 24.994 1.00 94.69 287 ASN A C 1
ATOM 2361 O O . ASN A 1 287 ? -9.922 14.899 26.164 1.00 94.69 287 ASN A O 1
ATOM 2365 N N . GLN A 1 288 ? -8.655 15.219 24.336 1.00 92.75 288 GLN A N 1
ATOM 2366 C CA . GLN A 1 288 ? -7.789 16.249 24.925 1.00 92.75 288 GLN A CA 1
ATOM 2367 C C . GLN A 1 288 ? -8.545 17.547 25.240 1.00 92.75 288 GLN A C 1
ATOM 2369 O O . GLN A 1 288 ? -8.247 18.201 26.238 1.00 92.75 288 GLN A O 1
ATOM 2374 N N . CYS A 1 289 ? -9.556 17.895 24.440 1.00 93.00 289 CYS A N 1
ATOM 2375 C CA . CYS A 1 289 ? -10.449 19.027 24.705 1.00 93.00 289 CYS A CA 1
ATOM 2376 C C . CYS A 1 289 ? -11.498 18.752 25.799 1.00 93.00 289 CYS A C 1
ATOM 2378 O O . CYS A 1 289 ? -12.202 19.675 26.204 1.00 93.00 289 CYS A O 1
ATOM 2380 N N . GLY A 1 290 ? -11.610 17.513 26.289 1.00 93.38 290 GLY A N 1
ATOM 2381 C CA . GLY A 1 290 ? -12.607 17.112 27.287 1.00 93.38 290 GLY A CA 1
ATOM 2382 C C . GLY A 1 290 ? -13.966 16.698 26.708 1.00 93.38 290 GLY A C 1
ATOM 2383 O O . GLY A 1 290 ? -14.887 16.408 27.472 1.00 93.38 290 GLY A O 1
ATOM 2384 N N . ASN A 1 291 ? -14.090 16.603 25.382 1.00 95.62 291 ASN A N 1
ATOM 2385 C CA . ASN A 1 291 ? -15.306 16.184 24.679 1.00 95.62 291 ASN A CA 1
ATOM 2386 C C . ASN A 1 291 ? -15.371 14.647 24.627 1.00 95.62 291 ASN A C 1
ATOM 2388 O O . ASN A 1 291 ? -15.133 14.017 23.595 1.00 95.62 291 ASN A O 1
ATOM 2392 N N . LEU A 1 292 ? -15.600 14.027 25.791 1.00 95.88 292 LEU A N 1
ATOM 2393 C CA . LEU A 1 292 ? -15.469 12.575 25.972 1.00 95.88 292 LEU A CA 1
ATOM 2394 C C . LEU A 1 292 ? -16.487 11.752 25.168 1.00 95.88 292 LEU A C 1
ATOM 2396 O O . LEU A 1 292 ? -16.158 10.642 24.757 1.00 95.88 292 LEU A O 1
ATOM 2400 N N . GLN A 1 293 ? -17.700 12.267 24.953 1.00 96.69 293 GLN A N 1
ATOM 2401 C CA . GLN A 1 293 ? -18.752 11.561 24.212 1.00 96.69 293 GLN A CA 1
ATOM 2402 C C . GLN A 1 293 ? -18.400 11.465 22.725 1.00 96.69 293 GLN A C 1
ATOM 2404 O O . GLN A 1 293 ? -18.375 10.372 22.161 1.00 96.69 293 GLN A O 1
ATOM 2409 N N . GLU A 1 294 ? -18.037 12.591 22.117 1.00 95.56 294 GLU A N 1
ATOM 2410 C CA . GLU A 1 294 ? -17.611 12.679 20.723 1.00 95.56 294 GLU A CA 1
ATOM 2411 C C . GLU A 1 294 ? -16.333 11.863 20.486 1.00 95.56 294 GLU A C 1
ATOM 2413 O O . GLU A 1 294 ? -16.233 11.116 19.509 1.00 95.56 294 GLU A O 1
ATOM 2418 N N . ALA A 1 295 ? -15.377 11.935 21.420 1.00 97.38 295 ALA A N 1
ATOM 2419 C CA . ALA A 1 295 ? -14.175 11.111 21.377 1.00 97.38 295 ALA A CA 1
ATOM 2420 C C . ALA A 1 295 ? -14.509 9.614 21.396 1.00 97.38 295 ALA A C 1
ATOM 2422 O O . ALA A 1 295 ? -13.992 8.856 20.574 1.00 97.38 295 ALA A O 1
ATOM 2423 N N . PHE A 1 296 ? -15.387 9.179 22.305 1.00 97.94 296 PHE A N 1
ATOM 2424 C CA . PHE A 1 296 ? -15.800 7.780 22.407 1.00 97.94 296 PHE A CA 1
ATOM 2425 C C . PHE A 1 296 ? -16.462 7.275 21.115 1.00 97.94 296 PHE A C 1
ATOM 2427 O O . PHE A 1 296 ? -16.145 6.175 20.651 1.00 97.94 296 PHE A O 1
ATOM 2434 N N . GLU A 1 297 ? -17.336 8.070 20.499 1.00 97.50 297 GLU A N 1
ATOM 2435 C CA . GLU A 1 297 ? -18.000 7.715 19.239 1.00 97.50 297 GLU A CA 1
ATOM 2436 C C . GLU A 1 297 ? -17.000 7.555 18.085 1.00 97.50 297 GLU A C 1
ATOM 2438 O O . GLU A 1 297 ? -17.054 6.573 17.337 1.00 97.50 297 GLU A O 1
ATOM 2443 N N . LEU A 1 298 ? -16.040 8.475 17.963 1.00 97.75 298 LEU A N 1
ATOM 2444 C CA . LEU A 1 298 ? -14.993 8.412 16.940 1.00 97.75 298 LEU A CA 1
ATOM 2445 C C . LEU A 1 298 ? -14.021 7.246 17.172 1.00 97.75 298 LEU A C 1
ATOM 2447 O O . LEU A 1 298 ? -13.715 6.513 16.224 1.00 97.75 298 LEU A O 1
ATOM 2451 N N . TYR A 1 299 ? -13.593 7.014 18.419 1.00 98.31 299 TYR A N 1
ATOM 2452 C CA . TYR A 1 299 ? -12.791 5.841 18.776 1.00 98.31 299 TYR A CA 1
ATOM 2453 C C . TYR A 1 299 ? -13.530 4.546 18.443 1.00 98.31 299 TYR A C 1
ATOM 2455 O O . TYR A 1 299 ? -12.937 3.642 17.857 1.00 98.31 299 TYR A O 1
ATOM 2463 N N . THR A 1 300 ? -14.825 4.466 18.748 1.00 98.06 300 THR A N 1
ATOM 2464 C CA . THR A 1 300 ? -15.653 3.291 18.446 1.00 98.06 300 THR A CA 1
ATOM 2465 C C . THR A 1 300 ? -15.728 3.040 16.944 1.00 98.06 300 THR A C 1
ATOM 2467 O O . THR A 1 300 ? -15.409 1.937 16.505 1.00 98.06 300 THR A O 1
ATOM 2470 N N . ARG A 1 301 ? -16.015 4.065 16.132 1.00 97.75 301 ARG A N 1
ATOM 2471 C CA . ARG A 1 301 ? -16.034 3.946 14.660 1.00 97.75 301 ARG A CA 1
ATOM 2472 C C . ARG A 1 301 ? -14.688 3.482 14.091 1.00 97.75 301 ARG A C 1
ATOM 2474 O O . ARG A 1 301 ? -14.653 2.640 13.197 1.00 97.75 301 ARG A O 1
ATOM 2481 N N . SER A 1 302 ? -13.580 4.014 14.608 1.00 98.06 302 SER A N 1
ATOM 2482 C CA . SER A 1 302 ? -12.220 3.605 14.230 1.00 98.06 302 SER A CA 1
ATOM 2483 C C . SER A 1 302 ? -11.931 2.144 14.626 1.00 98.06 302 SER A C 1
ATOM 2485 O O . SER A 1 302 ? -11.432 1.358 13.817 1.00 98.06 302 SER A O 1
ATOM 2487 N N . ALA A 1 303 ? -12.310 1.748 15.845 1.00 97.94 303 ALA A N 1
ATOM 2488 C CA . ALA A 1 303 ? -12.124 0.399 16.381 1.00 97.94 303 ALA A CA 1
ATOM 2489 C C . ALA A 1 303 ? -12.948 -0.663 15.636 1.00 97.94 303 ALA A C 1
ATOM 2491 O O . ALA A 1 303 ? -12.450 -1.761 15.369 1.00 97.94 303 ALA A O 1
ATOM 2492 N N . GLU A 1 304 ? -14.198 -0.342 15.292 1.00 96.75 304 GLU A N 1
ATOM 2493 C CA . GLU A 1 304 ? -15.110 -1.202 14.527 1.00 96.75 304 GLU A CA 1
ATOM 2494 C C . GLU A 1 304 ? -14.591 -1.488 13.121 1.00 96.75 304 GLU A C 1
ATOM 2496 O O . GLU A 1 304 ? -14.733 -2.612 12.638 1.00 96.75 304 GLU A O 1
ATOM 2501 N N . LYS A 1 305 ? -13.922 -0.510 12.502 1.00 94.62 305 LYS A N 1
ATOM 2502 C CA . LYS A 1 305 ? -13.232 -0.684 11.220 1.00 94.62 305 LYS A CA 1
ATOM 2503 C C . LYS A 1 305 ? -11.874 -1.396 11.331 1.00 94.62 305 LYS A C 1
ATOM 2505 O O . LYS A 1 305 ? -11.231 -1.622 10.311 1.00 94.62 305 LYS A O 1
ATOM 2510 N N . GLY A 1 306 ? -11.451 -1.786 12.535 1.00 94.56 306 GLY A N 1
ATOM 2511 C CA . GLY A 1 306 ? -10.289 -2.654 12.742 1.00 94.56 306 GLY A CA 1
ATOM 2512 C C . GLY A 1 306 ? -9.023 -1.969 13.255 1.00 94.56 306 GLY A C 1
ATOM 2513 O O . GLY A 1 306 ? -8.011 -2.651 13.397 1.00 94.56 306 GLY A O 1
ATOM 2514 N N . TYR A 1 307 ? -9.054 -0.673 13.580 1.00 97.69 307 TYR A N 1
ATOM 2515 C CA . TYR A 1 307 ? -7.871 0.011 14.109 1.00 97.69 307 TYR A CA 1
ATOM 2516 C C . TYR A 1 307 ? -7.564 -0.441 15.536 1.00 97.69 307 TYR A C 1
ATOM 2518 O O . TYR A 1 307 ? -8.301 -0.147 16.482 1.00 97.69 307 TYR A O 1
ATOM 2526 N N . VAL A 1 308 ? -6.462 -1.170 15.686 1.00 97.69 308 VAL A N 1
ATOM 2527 C CA . VAL A 1 308 ? -6.122 -1.945 16.883 1.00 97.69 308 VAL A CA 1
ATOM 2528 C C . VAL A 1 308 ? -5.984 -1.036 18.101 1.00 97.69 308 VAL A C 1
ATOM 2530 O O . VAL A 1 308 ? -6.575 -1.306 19.141 1.00 97.69 308 VAL A O 1
ATOM 2533 N N . ILE A 1 309 ? -5.299 0.101 17.978 1.00 97.00 309 ILE A N 1
ATOM 2534 C CA . ILE A 1 309 ? -5.137 1.035 19.104 1.00 97.00 309 ILE A CA 1
ATOM 2535 C C . ILE A 1 309 ? -6.489 1.578 19.594 1.00 97.00 309 ILE A C 1
ATOM 2537 O O . ILE A 1 309 ? -6.724 1.640 20.801 1.00 97.00 309 ILE A O 1
ATOM 2541 N N . SER A 1 310 ? -7.419 1.884 18.685 1.00 98.00 310 SER A N 1
ATOM 2542 C CA . SER A 1 310 ? -8.767 2.318 19.072 1.00 98.00 310 SER A CA 1
ATOM 2543 C C . SER A 1 310 ? -9.539 1.209 19.791 1.00 98.00 310 SER A C 1
ATOM 2545 O O . SER A 1 310 ? -10.282 1.508 20.720 1.00 98.00 310 SER A O 1
ATOM 2547 N N . GLN A 1 311 ? -9.341 -0.070 19.445 1.00 98.12 311 GLN A N 1
ATOM 2548 C CA . GLN A 1 311 ? -9.982 -1.191 20.155 1.00 98.12 311 GLN A CA 1
ATOM 2549 C C . GLN A 1 311 ? -9.578 -1.242 21.632 1.00 98.12 311 GLN A C 1
ATOM 2551 O O . GLN A 1 311 ? -10.434 -1.451 22.492 1.00 98.12 311 GLN A O 1
ATOM 2556 N N . GLN A 1 312 ? -8.298 -1.005 21.941 1.00 97.12 312 GLN A N 1
ATOM 2557 C CA . GLN A 1 312 ? -7.829 -0.913 23.327 1.00 97.12 312 GLN A CA 1
ATOM 2558 C C . GLN A 1 312 ? -8.504 0.247 24.065 1.00 97.12 312 GLN A C 1
ATOM 2560 O O . GLN A 1 312 ? -8.971 0.077 25.191 1.00 97.12 312 GLN A O 1
ATOM 2565 N N . ILE A 1 313 ? -8.567 1.415 23.421 1.00 97.19 313 ILE A N 1
ATOM 2566 C CA . ILE A 1 313 ? -9.129 2.632 24.013 1.00 97.19 313 ILE A CA 1
ATOM 2567 C C . ILE A 1 313 ? -10.620 2.457 24.304 1.00 97.19 313 ILE A C 1
ATOM 2569 O O . ILE A 1 313 ? -11.062 2.750 25.412 1.00 97.19 313 ILE A O 1
ATOM 2573 N N . VAL A 1 314 ? -11.390 1.915 23.359 1.00 97.94 314 VAL A N 1
ATOM 2574 C CA . VAL A 1 314 ? -12.819 1.623 23.559 1.00 97.94 314 VAL A CA 1
ATOM 2575 C C . VAL A 1 314 ? -13.011 0.622 24.703 1.00 97.94 314 VAL A C 1
ATOM 2577 O O . VAL A 1 314 ? -13.890 0.818 25.544 1.00 97.94 314 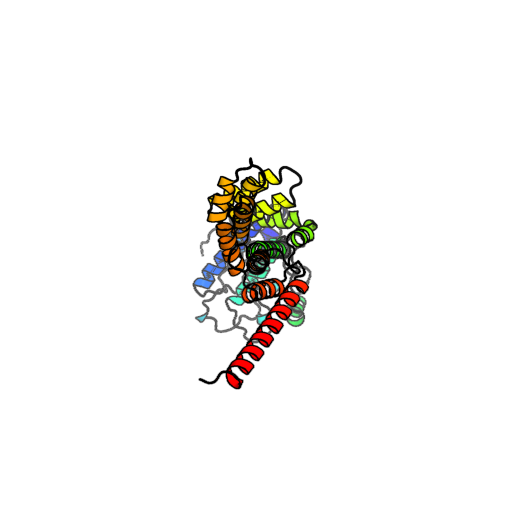VAL A O 1
ATOM 2580 N N . GLY A 1 315 ? -12.159 -0.406 24.796 1.00 96.69 315 GLY A N 1
ATOM 2581 C CA . GLY A 1 315 ? -12.137 -1.321 25.941 1.00 96.69 315 GLY A CA 1
ATOM 2582 C C . GLY A 1 315 ? -11.941 -0.595 27.276 1.00 96.69 315 GLY A C 1
ATOM 2583 O O . GLY A 1 315 ? -12.677 -0.853 28.229 1.00 96.69 315 GLY A O 1
ATOM 2584 N N . GLU A 1 316 ? -11.022 0.372 27.330 1.00 95.75 316 GLU A N 1
ATOM 2585 C CA . GLU A 1 316 ? -10.762 1.180 28.529 1.00 95.75 316 GLU A CA 1
ATOM 2586 C C . GLU A 1 316 ? -11.932 2.105 28.897 1.00 95.75 316 GLU A C 1
ATOM 2588 O O . GLU A 1 316 ? -12.235 2.281 30.082 1.00 95.75 316 GLU A O 1
ATOM 2593 N N . PHE A 1 317 ? -12.635 2.668 27.911 1.00 96.94 317 PHE A N 1
ATOM 2594 C CA . PHE A 1 317 ? -13.845 3.459 28.158 1.00 96.94 317 PHE A CA 1
ATOM 2595 C C . PHE A 1 317 ? -14.924 2.624 28.859 1.00 96.94 317 PHE A C 1
ATOM 2597 O O . PHE A 1 317 ? -15.410 3.022 29.920 1.00 96.94 317 PHE A O 1
ATOM 2604 N N . TYR A 1 318 ? -15.226 1.430 28.341 1.00 97.38 318 TYR A N 1
ATOM 2605 C CA . TYR A 1 318 ? -16.186 0.514 28.969 1.00 97.38 318 TYR A CA 1
ATOM 2606 C C . TYR A 1 318 ? -15.706 -0.032 30.319 1.00 97.38 318 TYR A C 1
ATOM 2608 O O . TYR A 1 318 ? -16.519 -0.241 31.220 1.00 97.38 318 TYR A O 1
ATOM 2616 N N . TYR A 1 319 ? -14.399 -0.245 30.491 1.00 95.06 319 TYR A N 1
ATOM 2617 C CA . TYR A 1 319 ? -13.834 -0.710 31.757 1.00 95.06 319 TYR A CA 1
ATOM 2618 C C . TYR A 1 319 ? -13.921 0.354 32.860 1.00 95.06 319 TYR A C 1
ATOM 2620 O O . TYR A 1 319 ? -14.288 0.050 33.998 1.00 95.06 319 TYR A O 1
ATOM 2628 N N . SER A 1 320 ? -13.580 1.601 32.532 1.00 93.75 320 SER A N 1
ATOM 2629 C CA . SER A 1 320 ? -13.575 2.719 33.481 1.00 93.75 320 SER A CA 1
ATOM 2630 C C . SER A 1 320 ? -14.972 3.284 33.745 1.00 93.75 320 SER A C 1
ATOM 2632 O O . SER A 1 320 ? -15.220 3.791 34.838 1.00 93.75 320 SER A O 1
ATOM 2634 N N . GLY A 1 321 ? -15.888 3.175 32.777 1.00 91.62 321 GLY A N 1
ATOM 2635 C CA . GLY A 1 321 ? -17.260 3.663 32.891 1.00 91.62 321 GLY A CA 1
ATOM 2636 C C . GLY A 1 321 ? -17.401 5.179 32.851 1.00 91.62 321 GLY A C 1
ATOM 2637 O O . GLY A 1 321 ? -18.339 5.703 33.449 1.00 91.62 321 GLY A O 1
ATOM 2638 N N . ARG A 1 322 ? -16.454 5.887 32.217 1.00 85.06 322 ARG A N 1
ATOM 2639 C CA . ARG A 1 322 ? -16.523 7.350 32.059 1.00 85.06 322 ARG A CA 1
ATOM 2640 C C . ARG A 1 322 ? -17.656 7.734 31.109 1.00 85.06 322 ARG A C 1
ATOM 2642 O O . ARG A 1 322 ? -18.570 8.444 31.506 1.00 85.06 322 ARG A O 1
ATOM 2649 N N . VAL A 1 323 ? -17.566 7.247 29.874 1.00 90.75 323 VAL A N 1
ATOM 2650 C CA . VAL A 1 323 ? -18.569 7.334 28.809 1.00 90.75 323 VAL A CA 1
ATOM 2651 C C . VAL A 1 323 ? -18.292 6.153 27.872 1.00 90.75 323 VAL A C 1
ATOM 2653 O O . VAL A 1 323 ? -17.195 6.098 27.325 1.00 90.75 323 VAL A O 1
ATOM 2656 N N . PRO A 1 324 ? -19.203 5.191 27.676 1.00 93.44 324 PRO A N 1
ATOM 2657 C CA . PRO A 1 324 ? -20.549 5.071 28.226 1.00 93.44 324 PRO A CA 1
ATOM 2658 C C . PRO A 1 324 ? -20.526 4.492 29.651 1.00 93.44 324 PRO A C 1
ATOM 2660 O O . PRO A 1 324 ? -19.481 4.446 30.307 1.00 93.44 324 PRO A O 1
ATOM 2663 N N . GLN A 1 325 ? -21.690 4.057 30.147 1.00 95.31 325 GLN A N 1
ATOM 2664 C CA . GLN A 1 325 ? -21.772 3.321 31.406 1.00 95.31 325 GLN A CA 1
ATOM 2665 C C . GLN A 1 325 ? -20.825 2.118 31.384 1.00 95.31 325 GLN A C 1
ATOM 2667 O O . GLN A 1 325 ? -20.674 1.430 30.374 1.00 95.31 325 GLN A O 1
ATOM 2672 N N . LYS A 1 326 ? -20.212 1.871 32.541 1.00 96.00 326 LYS A N 1
ATOM 2673 C CA . LYS A 1 326 ? -19.320 0.742 32.760 1.00 96.00 326 LYS A CA 1
ATOM 2674 C C . LYS A 1 326 ? -19.970 -0.580 32.337 1.00 96.00 326 LYS A C 1
ATOM 2676 O O . LYS A 1 326 ? -21.018 -0.937 32.874 1.00 96.00 326 LYS A O 1
ATOM 2681 N N . ASP A 1 327 ? -19.301 -1.322 31.460 1.00 96.69 327 ASP A N 1
ATOM 2682 C CA . ASP A 1 327 ? -19.721 -2.653 31.018 1.00 96.69 327 ASP A CA 1
ATOM 2683 C C . ASP A 1 327 ? -18.495 -3.557 30.836 1.00 96.69 327 ASP A C 1
ATOM 2685 O O . ASP A 1 327 ? -17.707 -3.430 29.896 1.00 96.69 327 ASP A O 1
ATOM 2689 N N . HIS A 1 328 ? -18.328 -4.485 31.774 1.00 95.56 328 HIS A N 1
ATOM 2690 C CA . HIS A 1 328 ? -17.202 -5.407 31.787 1.00 95.56 328 HIS A CA 1
ATOM 2691 C C . HIS A 1 328 ? -17.258 -6.444 30.658 1.00 95.56 328 HIS A C 1
ATOM 2693 O O . HIS A 1 328 ? -16.207 -6.834 30.150 1.00 95.56 328 HIS A O 1
ATOM 2699 N N . GLU A 1 329 ? -18.444 -6.865 30.220 1.00 95.94 329 GLU A N 1
ATOM 2700 C CA . GLU A 1 329 ? -18.567 -7.831 29.126 1.00 95.94 329 GLU A CA 1
ATOM 2701 C C . GLU A 1 329 ? -18.170 -7.202 27.788 1.00 95.94 329 GLU A C 1
ATOM 2703 O O . GLU A 1 329 ? -17.474 -7.830 26.982 1.00 95.94 329 GLU A O 1
ATOM 2708 N N . ILE A 1 330 ? -18.580 -5.953 27.546 1.00 97.06 330 ILE A N 1
ATOM 2709 C CA . ILE A 1 330 ? -18.198 -5.218 26.336 1.00 97.06 330 ILE A CA 1
ATOM 2710 C C . ILE A 1 330 ? -16.707 -4.862 26.372 1.00 97.06 330 ILE A C 1
ATOM 2712 O O . ILE A 1 330 ? -16.017 -5.084 25.372 1.00 97.06 330 ILE A O 1
ATOM 2716 N N . ALA A 1 331 ? -16.181 -4.400 27.513 1.00 97.31 331 ALA A N 1
ATOM 2717 C CA . ALA A 1 331 ? -14.747 -4.146 27.678 1.00 97.31 331 ALA A CA 1
ATOM 2718 C C . ALA A 1 331 ? -13.910 -5.393 27.342 1.00 97.31 331 ALA A C 1
ATOM 2720 O O . ALA A 1 331 ? -12.980 -5.328 26.536 1.00 97.31 331 ALA A O 1
ATOM 2721 N N . LEU A 1 332 ? -14.296 -6.554 27.884 1.00 97.31 332 LEU A N 1
ATOM 2722 C CA . LEU A 1 332 ? -13.636 -7.835 27.625 1.00 97.31 332 LEU A CA 1
ATOM 2723 C C . LEU A 1 332 ? -13.643 -8.210 26.137 1.00 97.31 332 LEU A C 1
ATOM 2725 O O . LEU A 1 332 ? -12.626 -8.669 25.613 1.00 97.31 332 LEU A O 1
ATOM 2729 N N . LYS A 1 333 ? -14.768 -8.007 25.437 1.00 97.75 333 LYS A N 1
ATOM 2730 C CA . LYS A 1 333 ? -14.865 -8.256 23.987 1.00 97.75 333 LYS A CA 1
ATOM 2731 C C . LYS A 1 333 ? -13.868 -7.398 23.205 1.00 97.75 333 LYS A C 1
ATOM 2733 O O . LYS A 1 333 ? -13.221 -7.913 22.293 1.00 97.75 333 LYS A O 1
ATOM 2738 N N . TRP A 1 334 ? -13.721 -6.123 23.560 1.00 98.12 334 TRP A N 1
ATOM 2739 C CA . TRP A 1 334 ? -12.773 -5.222 22.900 1.00 98.12 334 TRP A CA 1
ATOM 2740 C C . TRP A 1 334 ? -11.315 -5.557 23.208 1.00 98.12 334 TRP A C 1
ATOM 2742 O O . TRP A 1 334 ? -10.519 -5.623 22.273 1.00 98.12 334 TRP A O 1
ATOM 2752 N N . TYR A 1 335 ? -10.964 -5.868 24.459 1.00 97.88 335 TYR A N 1
ATOM 2753 C CA . TYR A 1 335 ? -9.600 -6.297 24.790 1.00 97.88 335 TYR A CA 1
ATOM 2754 C C . TYR A 1 335 ? -9.211 -7.604 24.083 1.00 97.88 335 TYR A C 1
ATOM 2756 O O . TYR A 1 335 ? -8.096 -7.717 23.576 1.00 97.88 335 TYR A O 1
ATOM 2764 N N . LYS A 1 336 ? -10.138 -8.564 23.955 1.00 96.06 336 LYS A N 1
ATOM 2765 C CA . LYS A 1 336 ? -9.905 -9.791 23.172 1.00 96.06 336 LYS A CA 1
ATOM 2766 C C . LYS A 1 336 ? -9.706 -9.489 21.680 1.00 96.06 336 LYS A C 1
ATOM 2768 O O . LYS A 1 336 ? -8.812 -10.064 21.064 1.00 96.06 336 LYS A O 1
ATOM 2773 N N . LYS A 1 337 ? -10.482 -8.564 21.096 1.00 97.12 337 LYS A N 1
ATOM 2774 C CA . LYS A 1 337 ? -10.261 -8.091 19.713 1.00 97.12 337 LYS A CA 1
ATOM 2775 C C . LYS A 1 337 ? -8.885 -7.441 19.547 1.00 97.12 337 LYS A C 1
ATOM 2777 O O . LYS A 1 337 ? -8.169 -7.816 18.627 1.00 97.12 337 LYS A O 1
ATOM 2782 N N . TYR A 1 338 ? -8.502 -6.557 20.468 1.00 97.56 338 TYR A N 1
ATOM 2783 C CA . TYR A 1 338 ? -7.190 -5.912 20.491 1.00 97.56 338 TYR A CA 1
ATOM 2784 C C . TYR A 1 338 ? -6.044 -6.931 20.509 1.00 97.56 338 TYR A C 1
ATOM 2786 O O . TYR A 1 338 ? -5.117 -6.840 19.704 1.00 97.56 338 TYR A O 1
ATOM 2794 N N . GLN A 1 339 ? -6.126 -7.939 21.385 1.00 95.38 339 GLN A N 1
ATOM 2795 C CA . GLN A 1 339 ? -5.116 -8.995 21.482 1.00 95.38 339 GLN A CA 1
ATOM 2796 C C . GLN A 1 339 ? -5.039 -9.819 20.188 1.00 95.38 339 GLN A C 1
ATOM 2798 O O . GLN A 1 339 ? -3.947 -10.030 19.660 1.00 95.38 339 GLN A O 1
ATOM 2803 N N . ASN A 1 340 ? -6.189 -10.209 19.628 1.00 94.62 340 ASN A N 1
ATOM 2804 C CA . ASN A 1 340 ? -6.262 -10.935 18.355 1.00 94.62 340 ASN A CA 1
ATOM 2805 C C . ASN A 1 340 ? -5.754 -10.105 17.164 1.00 94.62 340 ASN A C 1
ATOM 2807 O O . ASN A 1 340 ? -5.193 -10.665 16.226 1.00 94.62 340 ASN A O 1
ATOM 2811 N N . GLY A 1 341 ? -5.920 -8.781 17.208 1.00 92.75 341 GLY A N 1
ATOM 2812 C CA . GLY A 1 341 ? -5.384 -7.833 16.230 1.00 92.75 341 GLY A CA 1
ATOM 2813 C C . GLY A 1 341 ? -3.878 -7.582 16.358 1.00 92.75 341 GLY A C 1
ATOM 2814 O O . GLY A 1 341 ? -3.330 -6.783 15.606 1.00 92.75 341 GLY A O 1
ATOM 2815 N N . GLY A 1 342 ? -3.191 -8.241 17.296 1.00 94.56 342 GLY A N 1
ATOM 2816 C CA . GLY A 1 342 ? -1.755 -8.068 17.505 1.00 94.56 342 GLY A CA 1
ATOM 2817 C C . GLY A 1 342 ? -1.402 -6.825 18.320 1.00 94.56 342 GLY A C 1
ATOM 2818 O O . GLY A 1 342 ? -0.333 -6.253 18.117 1.00 94.56 342 GLY A O 1
ATOM 2819 N N . GLY A 1 343 ? -2.276 -6.402 19.235 1.00 94.69 343 GLY A N 1
ATOM 2820 C CA . GLY A 1 343 ? -2.044 -5.276 20.136 1.00 94.69 343 GLY A CA 1
ATOM 2821 C C . GLY A 1 343 ? -0.666 -5.296 20.810 1.00 94.69 343 GLY A C 1
ATOM 2822 O O . GLY A 1 343 ? -0.198 -6.343 21.262 1.00 94.69 343 GLY A O 1
ATOM 2823 N N . ILE A 1 344 ? -0.009 -4.134 20.839 1.00 93.00 344 ILE A N 1
ATOM 2824 C CA . ILE A 1 344 ? 1.382 -3.958 21.293 1.00 93.00 344 ILE A CA 1
ATOM 2825 C C . ILE A 1 344 ? 1.508 -4.103 22.811 1.00 93.00 344 ILE A C 1
ATOM 2827 O O . ILE A 1 344 ? 2.426 -4.766 23.292 1.00 93.00 344 ILE A O 1
ATOM 2831 N N . ASN A 1 345 ? 0.574 -3.512 23.551 1.00 91.19 345 ASN A N 1
ATOM 2832 C CA . ASN A 1 345 ? 0.550 -3.531 25.005 1.00 91.19 345 ASN A CA 1
ATOM 2833 C C . ASN A 1 345 ? 0.017 -4.868 25.515 1.00 91.19 345 ASN A C 1
ATOM 2835 O O . ASN A 1 345 ? -0.837 -5.501 24.888 1.00 91.19 345 ASN A O 1
ATOM 2839 N N . ASP A 1 346 ? 0.503 -5.278 26.679 1.00 88.50 346 ASP A N 1
ATOM 2840 C CA . ASP A 1 346 ? -0.077 -6.406 27.388 1.00 88.50 346 ASP A CA 1
ATOM 2841 C C . ASP A 1 346 ? -1.387 -5.982 28.072 1.00 88.50 346 ASP A C 1
ATOM 2843 O O . ASP A 1 346 ? -1.439 -4.981 28.789 1.00 88.50 346 ASP A O 1
ATOM 2847 N N . VAL A 1 347 ? -2.457 -6.728 27.803 1.00 92.06 347 VAL A N 1
ATOM 2848 C CA . VAL A 1 347 ? -3.788 -6.545 28.404 1.00 92.06 347 VAL A CA 1
ATOM 2849 C C . VAL A 1 347 ? -4.259 -7.810 29.128 1.00 92.06 347 VAL A C 1
ATOM 2851 O O . VAL A 1 347 ? -5.414 -7.872 29.548 1.00 92.06 347 VAL A O 1
ATOM 2854 N N . GLU A 1 348 ? -3.399 -8.821 29.284 1.00 91.19 348 GLU A N 1
ATOM 2855 C CA . GLU A 1 348 ? -3.759 -10.109 29.888 1.00 91.19 348 GLU A CA 1
ATOM 2856 C C . GLU A 1 348 ? -4.217 -9.957 31.338 1.00 91.19 348 GLU A C 1
ATOM 2858 O O . GLU A 1 348 ? -5.216 -10.560 31.729 1.00 91.19 348 GLU A O 1
ATOM 2863 N N . GLU A 1 349 ? -3.554 -9.098 32.116 1.00 90.56 349 GLU A N 1
ATOM 2864 C CA . GLU A 1 349 ? -3.961 -8.797 33.492 1.00 90.56 349 GLU A CA 1
ATOM 2865 C C . GLU A 1 349 ? -5.367 -8.181 33.535 1.00 90.56 349 GLU A C 1
ATOM 2867 O O . GLU A 1 349 ? -6.231 -8.659 34.265 1.00 90.56 349 GLU A O 1
ATOM 2872 N N . ARG A 1 350 ? -5.648 -7.201 32.664 1.00 90.69 350 ARG A N 1
ATOM 2873 C CA . ARG A 1 350 ? -6.982 -6.584 32.553 1.00 90.69 350 ARG A CA 1
ATOM 2874 C C . ARG A 1 350 ? -8.050 -7.598 32.152 1.00 90.69 350 ARG A C 1
ATOM 2876 O O . ARG A 1 350 ? -9.142 -7.586 32.712 1.00 90.69 350 ARG A O 1
ATOM 2883 N N . ILE A 1 351 ? -7.752 -8.470 31.190 1.00 93.88 351 ILE A N 1
ATOM 2884 C CA . ILE A 1 351 ? -8.662 -9.539 30.758 1.00 93.88 351 ILE A CA 1
ATOM 2885 C C . ILE A 1 351 ? -8.955 -10.486 31.924 1.00 93.88 351 ILE A C 1
ATOM 2887 O O . ILE A 1 351 ? -10.121 -10.777 32.189 1.00 93.88 351 ILE A O 1
ATOM 2891 N N . LYS A 1 352 ? -7.915 -10.911 32.646 1.00 94.19 352 LYS A N 1
ATOM 2892 C CA . LYS A 1 352 ? -8.030 -11.807 33.797 1.00 94.19 352 LYS A CA 1
ATOM 2893 C C . LYS A 1 352 ? -8.863 -11.193 34.920 1.00 94.19 352 LYS A C 1
ATOM 2895 O O . LYS A 1 352 ? -9.757 -11.861 35.433 1.00 94.19 352 LYS A O 1
ATOM 2900 N N . ASP A 1 353 ? -8.622 -9.929 35.256 1.00 93.25 353 ASP A N 1
ATOM 2901 C CA . ASP A 1 353 ? -9.383 -9.212 36.284 1.00 93.25 353 ASP A CA 1
ATOM 2902 C C . ASP A 1 353 ? -10.878 -9.156 35.947 1.00 93.25 353 ASP A C 1
ATOM 2904 O O . ASP A 1 353 ? -11.737 -9.362 36.812 1.00 93.25 353 ASP A O 1
ATOM 2908 N N . ILE A 1 354 ? -11.200 -8.903 34.675 1.00 94.12 354 ILE A N 1
ATOM 2909 C CA . ILE A 1 354 ? -12.582 -8.862 34.199 1.00 94.12 354 ILE A CA 1
ATOM 2910 C C . ILE A 1 354 ? -13.215 -10.259 34.217 1.00 94.12 354 ILE A C 1
ATOM 2912 O O . ILE A 1 354 ? -14.340 -10.404 34.697 1.00 94.12 354 ILE A O 1
ATOM 2916 N N . ASP A 1 355 ? -12.512 -11.284 33.731 1.00 93.50 355 ASP A N 1
ATOM 2917 C CA . ASP A 1 355 ? -13.007 -12.666 33.728 1.00 93.50 355 ASP A CA 1
ATOM 2918 C C . ASP A 1 355 ? -13.272 -13.160 35.168 1.00 93.50 355 ASP A C 1
ATOM 2920 O O . ASP A 1 355 ? -14.337 -13.718 35.453 1.00 93.50 355 ASP A O 1
ATOM 2924 N N . ASP A 1 356 ? -12.367 -12.884 36.113 1.00 93.38 356 ASP A N 1
ATOM 2925 C CA . ASP A 1 356 ? -12.542 -13.217 37.533 1.00 93.38 356 ASP A CA 1
ATOM 2926 C C . ASP A 1 356 ? -13.746 -12.490 38.153 1.00 93.38 356 ASP A C 1
ATOM 2928 O O . ASP A 1 356 ? -14.503 -13.082 38.936 1.00 93.38 356 ASP A O 1
ATOM 2932 N N . TYR A 1 357 ? -13.950 -11.217 37.803 1.00 92.19 357 TYR A N 1
ATOM 2933 C CA . TYR A 1 357 ? -15.108 -10.440 38.244 1.00 92.19 357 TYR A CA 1
ATOM 2934 C C . TYR A 1 357 ? -16.427 -11.037 37.730 1.00 92.19 357 TYR A C 1
ATOM 2936 O O . TYR A 1 357 ? -17.342 -11.288 38.523 1.00 92.19 357 TYR A O 1
ATOM 2944 N N . LEU A 1 358 ? -16.519 -11.317 36.426 1.00 91.88 358 LEU A N 1
ATOM 2945 C CA . LEU A 1 358 ? -17.727 -11.863 35.800 1.00 91.88 358 LEU A CA 1
ATOM 2946 C C . LEU A 1 358 ? -18.065 -13.258 36.344 1.00 91.88 358 LEU A C 1
ATOM 2948 O O . LEU A 1 358 ? -19.226 -13.540 36.647 1.00 91.88 358 LEU A O 1
ATOM 2952 N N . ASN A 1 359 ? -17.057 -14.106 36.569 1.00 91.56 359 ASN A N 1
ATOM 2953 C CA . ASN A 1 359 ? -17.241 -15.430 37.168 1.00 91.56 359 ASN A CA 1
ATOM 2954 C C . ASN A 1 359 ? -17.823 -15.354 38.588 1.00 91.56 359 ASN A C 1
ATOM 2956 O O . ASN A 1 359 ? -18.771 -16.077 38.913 1.00 91.56 359 ASN A O 1
ATOM 2960 N N . LYS A 1 360 ? -17.302 -14.451 39.431 1.00 92.19 360 LYS A N 1
ATOM 2961 C CA . LYS A 1 360 ? -17.845 -14.220 40.781 1.00 92.19 360 LYS A CA 1
ATOM 2962 C C . LYS A 1 360 ? -19.288 -13.716 40.726 1.00 92.19 360 LYS A C 1
ATOM 2964 O O . LYS A 1 360 ? -20.117 -14.171 41.516 1.00 92.19 360 LYS A O 1
ATOM 2969 N N . MET A 1 361 ? -19.601 -12.822 39.788 1.00 89.44 361 MET A N 1
ATOM 2970 C CA . MET A 1 361 ? -20.949 -12.272 39.630 1.00 89.44 361 MET A CA 1
ATOM 2971 C C . MET A 1 361 ? -21.954 -13.342 39.178 1.00 89.44 361 MET A C 1
ATOM 2973 O O . MET A 1 361 ? -23.024 -13.472 39.775 1.00 89.44 361 MET A O 1
ATOM 2977 N N . HIS A 1 362 ? -21.596 -14.170 38.192 1.00 87.00 362 HIS A N 1
ATOM 2978 C CA . HIS A 1 362 ? -22.426 -15.291 37.744 1.00 87.00 362 HIS A CA 1
ATOM 2979 C C . HIS A 1 362 ? -22.669 -16.319 38.851 1.00 87.00 362 HIS A C 1
ATOM 2981 O O . HIS A 1 362 ? -23.801 -16.779 39.019 1.00 87.00 362 HIS A O 1
ATOM 2987 N N . LEU A 1 363 ? -21.642 -16.643 39.646 1.00 88.56 363 LEU A N 1
ATOM 2988 C CA . LEU A 1 363 ? -21.793 -17.535 40.794 1.00 88.56 363 LEU A CA 1
ATOM 2989 C C . LEU A 1 363 ? -22.767 -16.948 41.826 1.00 88.56 363 LEU A C 1
ATOM 2991 O O . LEU A 1 363 ? -23.667 -17.652 42.285 1.00 88.56 363 LEU A O 1
ATOM 2995 N N . ALA A 1 364 ? -22.637 -15.658 42.148 1.00 87.50 364 ALA A N 1
ATOM 2996 C CA . ALA A 1 364 ? -23.530 -14.971 43.080 1.00 87.50 364 ALA A CA 1
ATOM 2997 C C . ALA A 1 364 ? -24.988 -14.955 42.587 1.00 87.50 364 ALA A C 1
ATOM 2999 O O . ALA A 1 364 ? -25.897 -15.264 43.360 1.00 87.50 364 ALA A O 1
ATOM 3000 N N . ILE A 1 365 ? -25.220 -14.677 41.299 1.00 87.31 365 ILE A N 1
ATOM 3001 C CA . ILE A 1 365 ? -26.555 -14.730 40.678 1.00 87.31 365 ILE A CA 1
ATOM 3002 C C . ILE A 1 365 ? -27.116 -16.157 40.707 1.00 87.31 365 ILE A C 1
ATOM 3004 O O . ILE A 1 365 ? -28.291 -16.353 41.016 1.00 87.31 365 ILE A O 1
ATOM 3008 N N . GLY A 1 366 ? -26.289 -17.166 40.424 1.00 85.00 366 GLY A N 1
ATOM 3009 C CA . GLY A 1 366 ? -26.678 -18.574 40.498 1.00 85.00 366 GLY A CA 1
ATOM 3010 C C . GLY A 1 366 ? -27.108 -18.986 41.907 1.00 85.00 366 GLY A C 1
ATOM 3011 O O . GLY A 1 366 ? -28.169 -19.593 42.075 1.00 85.00 366 GLY A O 1
ATOM 3012 N N . VAL A 1 367 ? -26.333 -18.593 42.923 1.00 86.94 367 VAL A N 1
ATOM 3013 C CA . VAL A 1 367 ? -26.672 -18.807 44.338 1.00 86.94 367 VAL A CA 1
ATOM 3014 C C . VAL A 1 367 ? -27.965 -18.080 44.696 1.00 86.94 367 VAL A C 1
ATOM 3016 O O . VAL A 1 367 ? -28.860 -18.695 45.271 1.00 86.94 367 VAL A O 1
ATOM 3019 N N . PHE A 1 368 ? -28.113 -16.810 44.313 1.00 86.94 368 PHE A N 1
ATOM 3020 C CA . PHE A 1 368 ? -29.336 -16.046 44.552 1.00 86.94 368 PHE A CA 1
ATOM 3021 C C . PHE A 1 368 ? -30.560 -16.732 43.932 1.00 86.94 368 PHE A C 1
ATOM 3023 O O . PHE A 1 368 ? -31.523 -17.015 44.637 1.00 86.94 368 PHE A O 1
ATOM 3030 N N . ASN A 1 369 ? -30.499 -17.101 42.651 1.00 84.94 369 ASN A N 1
ATOM 3031 C CA . ASN A 1 369 ? -31.582 -17.793 41.946 1.00 84.94 369 ASN A CA 1
ATOM 3032 C C . ASN A 1 369 ? -31.915 -19.167 42.549 1.00 84.94 369 ASN A C 1
ATOM 3034 O O . ASN A 1 369 ? -33.072 -19.594 42.541 1.00 84.94 369 ASN A O 1
ATOM 3038 N N . PHE A 1 370 ? -30.912 -19.883 43.060 1.00 85.94 370 PHE A N 1
ATOM 3039 C CA . PHE A 1 370 ? -31.123 -21.133 43.784 1.00 85.94 370 PHE A CA 1
ATOM 3040 C C . PHE A 1 370 ? -31.857 -20.893 45.109 1.00 85.94 370 PHE A C 1
ATOM 3042 O O . PHE A 1 370 ? -32.832 -21.587 45.408 1.00 85.94 370 PHE A O 1
ATOM 3049 N N . LEU A 1 371 ? -31.419 -19.898 45.885 1.00 83.31 371 LEU A N 1
ATOM 3050 C CA . LEU A 1 371 ? -32.031 -19.542 47.163 1.00 83.31 371 LEU A CA 1
ATOM 3051 C C . LEU A 1 371 ? -33.469 -19.046 46.982 1.00 83.31 371 LEU A C 1
ATOM 3053 O O . LEU A 1 371 ? -34.352 -19.505 47.706 1.00 83.31 371 LEU A O 1
ATOM 3057 N N . THR A 1 372 ? -33.737 -18.192 45.992 1.00 83.69 372 THR A N 1
ATOM 3058 C CA . THR A 1 372 ? -35.098 -17.717 45.707 1.00 83.69 372 THR A CA 1
ATOM 3059 C C . THR A 1 372 ? -36.008 -18.873 45.297 1.00 83.69 372 THR A C 1
ATOM 3061 O O . THR A 1 372 ? -37.059 -19.048 45.896 1.00 83.69 372 THR A O 1
ATOM 3064 N N . LYS A 1 373 ? -35.587 -19.767 44.394 1.00 82.81 373 LYS A N 1
ATOM 3065 C CA . LYS A 1 373 ? -36.399 -20.946 44.026 1.00 82.81 373 LYS A CA 1
ATOM 3066 C C . LYS A 1 373 ? -36.674 -21.908 45.186 1.00 82.81 373 LYS A C 1
ATOM 3068 O O . LYS A 1 373 ? -37.705 -22.583 45.168 1.00 82.81 373 LYS A O 1
ATOM 3073 N N . LYS A 1 374 ? -35.740 -22.031 46.136 1.00 82.62 374 LYS A N 1
ATOM 3074 C CA . LYS A 1 374 ? -35.814 -23.001 47.239 1.00 82.62 374 LYS A CA 1
ATOM 3075 C C . LYS A 1 374 ? -36.574 -22.474 48.456 1.00 82.62 374 LYS A C 1
ATOM 3077 O O . LYS A 1 374 ? -37.266 -23.254 49.103 1.00 82.62 374 LYS A O 1
ATOM 3082 N N . PHE A 1 375 ? -36.438 -21.188 48.768 1.00 78.81 375 PHE A N 1
ATOM 3083 C CA . PHE A 1 375 ? -36.960 -20.590 50.002 1.00 78.81 375 PHE A CA 1
ATOM 3084 C C . PHE A 1 375 ? -38.029 -19.522 49.763 1.00 78.81 375 PHE A C 1
ATOM 3086 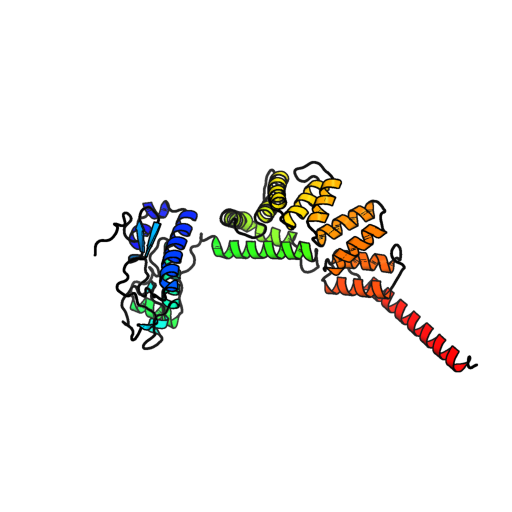O O . PHE A 1 375 ? -38.686 -19.104 50.710 1.00 78.81 375 PHE A O 1
ATOM 3093 N N . ILE A 1 376 ? -38.228 -19.108 48.511 1.00 66.56 376 ILE A N 1
ATOM 3094 C CA . ILE A 1 376 ? -39.252 -18.152 48.095 1.00 66.56 376 ILE A CA 1
ATOM 3095 C C . ILE A 1 376 ? -40.119 -18.846 47.034 1.00 66.56 376 ILE A C 1
ATOM 3097 O O . ILE A 1 376 ? -39.938 -18.680 45.829 1.00 66.56 376 ILE A O 1
ATOM 3101 N N . ARG A 1 377 ? -41.056 -19.687 47.476 1.00 60.81 377 ARG A N 1
ATOM 3102 C CA . ARG A 1 377 ? -42.247 -20.003 46.674 1.00 60.81 377 ARG A CA 1
ATOM 3103 C C . ARG A 1 377 ? -43.441 -19.245 47.264 1.00 60.81 377 ARG A C 1
ATOM 3105 O O . ARG A 1 377 ? -43.418 -19.018 48.473 1.00 60.81 377 ARG A O 1
ATOM 3112 N N . PRO A 1 378 ? -44.384 -18.806 46.408 1.00 59.34 378 PRO A N 1
ATOM 3113 C CA . PRO A 1 378 ? -45.500 -17.940 46.788 1.00 59.34 378 PRO A CA 1
ATOM 3114 C C . PRO A 1 378 ? -46.364 -18.507 47.911 1.00 59.34 378 PRO A C 1
ATOM 3116 O O . PRO A 1 378 ? -46.456 -19.755 48.011 1.00 59.34 378 PRO A O 1
#

Secondary structure (DSSP, 8-state):
------TT-BHHHHHHSHHHHHH--HHHHHHHHHHHHHHHHHHHHTTEE-S--SGGGEEEETTEEEE--GGG-EEGGG--S--SS-S-GGGS-THHHHSTT----HHHHHHHHHHHHHHHHH-S-TTTT-S-HHHHHHHHHHS---PPPPTT-TTTHHHHHHHHHHHHHHHHHHH---SS--HHHHHHHTGGGHHHHHHHHHT-TTSTTHHHHHHHHHHHH-SSSHHHHHHHHHHHHHHTT-HHHHHHHHHHHHHTSSS---HHHHHHHHHHH--HHHHHHHHHHHHHTT-HHHHHHHHHHHHHTT-HHHHHHHHHHHHHTSSS---HHHHHHHHHHHHHTT-SS--HHHHHHHHHHHHHHHHHHHHHHHHHHHH---

Organism: NCBI:txid1117311

InterPro domains:
  IPR000719 Protein kinase domain [PF00069] (1-155)
  IPR000719 Protein kinase domain [PS50011] (1-207)
  IPR006597 Sel1-like repeat [PF08238] (245-273)
  IPR006597 Sel1-like repeat [PF08238] (278-307)
  IPR006597 Sel1-like repeat [PF08238] (313-337)
  IPR006597 Sel1-like repeat [SM00671] (243-275)
  IPR006597 Sel1-like repeat [SM00671] (276-307)
  IPR006597 Sel1-like repeat [SM00671] (308-343)
  IPR011009 Protein kinase-like domain superfamily [SSF56112] (1-154)
  IPR011990 Tetratricopeptide-like helical domain superfamily [G3DSA:1.25.40.10] (213-357)
  IPR051681 Serine/Threonine Kinases and Pseudokinases [PTHR44329] (1-149)

Foldseek 3Di:
DDDDDQPQAFQLVQLLPPVNVVPDDPVLLVQQLVLVVVQLVVCVVQQKDQQAQARNQWGHHPSGTHGHDSVVIDRLVPQDFDPQDPYDLLLADLVSVVDHRDGDGSVSVVSSSVSVSQCSQVSDHPPPVDPDSVVVSVCCNPVVDDDDRDPPPLPDPLVVLLVVLVVLVLCCQQANDFPVRDSLVSVVVCLVVLVSNLVVLVVCVVDPLSLQSNLVSLCNHPPPLSLLSNLVSLCVCVVVLNLVSLQSNLVCLCPVRSHDNDNVSSLVSLVSSLTLNSLQVNLVVCVVVVVNASSLVSLVSSVVSNHLVSLQVNLVCLCVCPPPGNDLVSSLVSVVSSVVSRNPDDCPVVNVVSVVVVVVVVVVVVVVVVCCVVPPDD

pLDDT: mean 89.19, std 8.92, range [54.66, 98.38]

Sequence (378 aa):
MILEYANGGNLRDYLGNKRNFISLQWKDKIRMALDITSGLMCLHKDNIIHRDLHSKNILVHNNRLMIADLGLSKKITEVTTTSKFEGMAEYIDPQCYIIDKYIRDKKSDIYSLGVLLWEITSGRPPFSNFDNRFTLIYQLINSQIRESPEENTPLKESSEALIEISKVYIIHNDTGPTKSLDFDRIIESHRPKSRAIFDYLINNPTIDHYDVMIGIFHYHYSESEKYEKFYQCVMKASENDDIYGHFELGRCYYHGYGTEIDSNKAIELFERSGLNIALYRLADHHNQCGNLQEAFELYTRSAEKGYVISQQIVGEFYYSGRVPQKDHEIALKWYKKYQNGGGINDVEERIKDIDDYLNKMHLAIGVFNFLTKKFIRP

Radius of gyration: 31.9 Å; chains: 1; bounding box: 74×60×103 Å